Protein AF-0000000084756211 (afdb_homodimer)

Radius of gyration: 30.61 Å; Cα contacts (8 Å, |Δi|>4): 1034; chains: 2; bounding box: 74×89×57 Å

Organism: Klebsiella aerogenes (strain ATCC 13048 / DSM 30053 / CCUG 1429 / JCM 1235 / KCTC 2190 / NBRC 13534 / NCIMB 10102 / NCTC 10006 / CDC 819-56) (NCBI:txid1028307)

Foldseek 3Di:
DLAAAEEEEEQLCCFQQFELARGGNPQCCVNPQCVVRHHYDYDHLCVVLPDGPNHAAWAWEQEPVGDTWIFGLDPPTDTCRVSSVVSLVVPQVVCVRHLAYEFEDLHLATHAAQNWYHYPVGDTDGRGDGRPNNVSNCVVCVLHHYYYSVCCVDLLSVVLSQLSSLLSNVLSVCVVVPPDLVVVVLSCLQALLVLQQQAVVLSVVVVVLNVCCVVDPDNVVSSVVSSNSVSVSSNGGGDLVSLLVSLVVLLVVCVVVDDPVLSVVLNVQSVCSSVVNDFSVRSLVVSVVVCVVPPDPSVVSHCVSPSDPCSSVSRPNPD/DLAAAEEEEEQLCCFQQFELARGGNPQCCVNPQCVVRHHYDYDHLCVVLPDGPNHAAWAWEQEPVGDTWIFGLDPPTDTCRVSSVVSLVVPQVVCVRHLAYEFEDLHLATHAAQNWYAYPVGDTDGRGDGRPNNVSNCVVCVLHHYYYSVCCVDLLSVVLSQLSSLLSNVLSVCVVVPPDLVVVVLSCLQALLVLQQQAVVLSVVVVVLNVCCVVDPDNVVSSVVSSNSVSVSSNGGGDLVSLLVSLVVLLVVCVVVDDPVLSVVLNVQSVCSSVVNDFSVRSLVVSVVVCVVPPDPSNVSHCVSPSDPCSSVSRPNPD

Secondary structure (DSSP, 8-state):
--PPPEEEEEGGGGT-S-STTS-----HIIIIIIGGG-EEEEE-HHHHTT--SS-PPEEEEE-TTS-EEEEESSTT--B-HHHHHHHHHHHGGGGTT-SEEEE-TT-TTT--S-EEEE-TT--EEEEEE--HHHHHHHHH-TTS-EEETTGGGSHHHHHHHHHHHHHHHHHHHHHHTT--HHHHHHHHHHTHHHHHHH-HHHHHHHHHHHHGGGG-S-HHHHHHHHHHHHHHHHTSPPPHHHHHHHHHHHHHTTTTTS-HHHHHHHHHHHHHHHTTSS-THHHHHHHHHHHHHS--HHHHH-GGG-SS-GGG-TTTT--/--PPPEEEEEGGGGT-S-STTS-----HIIIIIIGGG-EEEEE-HHHHTT--SS-PPEEEEE-TTS-EEEEESSTT--B-HHHHHHHHHHHGGGGTT-SEEEE-TT-TTT--S-EEEE-TT--EEEEEE--HHHHHHHHH-TTS-EEETTGGGSHHHHHHHHHHHHHHHHHHHHHHTT--HHHHHHHHHHTHHHHHHH-HHHHHHHHHHHHGGGG-S-HHHHHHHHHHHHHHHHTSPPPHHHHHHHHHHHHHTTTTTS-HHHHHHHHHHHHHHHTTSS-THHHHHHHHHHHHHS--HHHHH-GGG-SS-GGG-TTTT--

InterPro domains:
  IPR007553 2-thiouracil desulfurase [PF04463] (7-149)
  IPR013560 Domain of unknown function DUF1722 [PF08349] (192-309)
  IPR017087 Uncharacterised conserved protein UCP037004 [PIRSF037004] (3-316)

Solvent-accessible surface area (backbone atoms only — not comparable to full-atom values): 33871 Å² total; per-residue (Å²): 128,92,73,60,40,36,27,38,29,33,31,29,36,74,51,40,57,60,29,42,83,41,39,57,54,54,36,59,62,54,66,68,62,43,39,87,64,38,41,79,47,68,46,45,73,60,50,73,66,68,48,65,59,52,41,74,50,64,36,30,27,37,40,95,88,67,47,79,37,35,24,35,69,46,88,88,39,56,73,48,43,66,54,50,50,52,50,43,67,67,51,55,77,76,49,80,76,46,18,26,33,41,28,41,61,58,28,52,44,37,1,74,55,50,8,57,28,22,38,83,90,66,46,86,50,60,56,72,32,49,2,58,51,35,46,52,47,46,69,75,38,73,54,51,41,70,48,34,60,71,54,49,70,39,39,59,54,34,38,40,47,49,38,43,23,45,50,44,32,53,53,51,48,44,50,76,71,60,71,45,71,64,58,51,50,52,53,51,61,25,38,46,62,42,36,42,21,24,26,57,70,50,40,64,54,48,49,61,55,60,70,46,50,83,76,48,87,51,63,65,62,49,47,55,54,47,49,44,52,52,36,59,30,51,66,35,67,60,44,56,69,34,42,40,52,44,54,52,55,56,49,57,81,41,55,89,76,43,54,70,66,56,48,50,50,53,51,47,46,40,50,32,29,60,70,63,52,39,43,62,55,30,40,49,47,51,49,50,51,47,40,68,74,52,72,43,79,69,68,74,54,32,35,67,84,60,54,56,71,65,89,64,34,51,59,60,68,35,120,127,92,74,59,42,36,26,39,29,33,30,29,37,74,51,40,57,61,30,42,85,42,40,56,55,54,34,60,61,54,67,68,62,43,40,88,62,40,42,79,48,68,46,45,72,61,50,73,67,68,47,64,59,52,41,73,50,66,35,30,26,37,41,94,88,67,46,79,38,36,24,35,70,46,88,91,38,56,73,47,43,66,52,50,50,53,50,45,66,68,51,55,77,75,49,78,77,47,18,26,33,42,27,40,61,57,29,53,44,37,1,75,54,49,8,58,28,23,36,81,89,66,45,86,50,64,55,72,32,50,2,58,51,37,47,53,48,46,68,74,38,74,55,51,41,70,48,34,61,70,55,50,70,38,39,60,54,34,38,40,47,47,37,44,22,45,50,45,32,54,54,53,47,44,50,75,71,59,71,45,72,66,59,52,51,51,52,50,63,24,39,45,63,43,37,41,22,23,25,58,69,49,40,64,55,50,49,62,55,60,71,46,50,83,76,48,87,52,62,66,61,48,47,56,55,48,48,43,53,54,36,58,30,51,67,35,68,60,44,54,69,35,42,39,52,46,53,53,54,56,51,59,79,41,54,89,77,44,54,73,67,54,48,51,49,53,52,47,44,40,50,34,27,61,70,62,53,39,45,62,54,30,40,49,47,50,49,51,51,46,39,68,75,52,72,44,82,69,67,72,55,32,36,66,84,58,53,56,70,63,88,64,34,52,59,61,68,32,119

Structure (mmCIF, N/CA/C/O backbone):
data_AF-0000000084756211-model_v1
#
loop_
_entity.id
_entity.type
_entity.pdbx_description
1 polymer 'DUF1722 domain-containing protein'
#
loop_
_atom_site.group_PDB
_atom_site.id
_atom_site.type_symbol
_atom_site.label_atom_id
_atom_site.label_alt_id
_atom_site.label_comp_id
_atom_site.label_asym_id
_atom_site.label_entity_id
_atom_site.label_seq_id
_atom_site.pdbx_PDB_ins_code
_atom_site.Cartn_x
_atom_site.Cartn_y
_atom_site.Cartn_z
_atom_site.occupancy
_atom_site.B_iso_or_equiv
_atom_site.auth_seq_id
_atom_site.auth_comp_id
_atom_site.auth_asym_id
_atom_site.auth_atom_id
_atom_site.pdbx_PDB_model_num
ATOM 1 N N . MET A 1 1 ? 14.148 19.5 26.578 1 40.16 1 MET A N 1
ATOM 2 C CA . MET A 1 1 ? 13.125 18.453 26.641 1 40.16 1 MET A CA 1
ATOM 3 C C . MET A 1 1 ? 12.219 18.516 25.406 1 40.16 1 MET A C 1
ATOM 5 O O . MET A 1 1 ? 11.508 19.5 25.203 1 40.16 1 MET A O 1
ATOM 9 N N . ASN A 1 2 ? 12.594 17.984 24.156 1 56.44 2 ASN A N 1
ATOM 10 C CA . ASN A 1 2 ? 11.914 18.266 22.906 1 56.44 2 ASN A CA 1
ATOM 11 C C . ASN A 1 2 ? 10.453 17.812 22.953 1 56.44 2 ASN A C 1
ATOM 13 O O . ASN A 1 2 ? 10.156 16.641 23.141 1 56.44 2 ASN A O 1
ATOM 17 N N . LYS A 1 3 ? 9.523 18.812 23.453 1 83 3 LYS A N 1
ATOM 18 C CA . LYS A 1 3 ? 8.094 18.641 23.703 1 83 3 LYS A CA 1
ATOM 19 C C . LYS A 1 3 ? 7.383 18.125 22.453 1 83 3 LYS A C 1
ATOM 21 O O . LYS A 1 3 ? 7.645 18.578 21.344 1 83 3 LYS A O 1
ATOM 26 N N . GLN A 1 4 ? 6.668 17.062 22.625 1 94.62 4 GLN A N 1
ATOM 27 C CA . GLN A 1 4 ? 5.848 16.5 21.562 1 94.62 4 GLN A CA 1
ATOM 28 C C . GLN A 1 4 ? 4.824 17.516 21.062 1 94.62 4 GLN A C 1
ATOM 30 O O . GLN A 1 4 ? 4.363 18.359 21.812 1 94.62 4 GLN A O 1
ATOM 35 N N . PRO A 1 5 ? 4.582 17.5 19.812 1 97.88 5 PRO A N 1
ATOM 36 C CA . PRO A 1 5 ? 3.504 18.344 19.312 1 97.88 5 PRO A CA 1
ATOM 37 C C . PRO A 1 5 ? 2.168 18.078 20 1 97.88 5 PRO A C 1
ATOM 39 O O . PRO A 1 5 ? 1.852 16.922 20.297 1 97.88 5 PRO A O 1
ATOM 42 N N . VAL A 1 6 ? 1.446 19.109 20.234 1 97.88 6 VAL A N 1
ATOM 43 C CA . VAL A 1 6 ? 0.104 19 20.797 1 97.88 6 VAL A CA 1
ATOM 44 C C . VAL A 1 6 ? -0.934 19.141 19.688 1 97.88 6 VAL A C 1
ATOM 46 O O . VAL A 1 6 ? -0.88 20.094 18.906 1 97.88 6 VAL A O 1
ATOM 49 N N . ILE A 1 7 ? -1.866 18.219 19.641 1 97.5 7 ILE A N 1
ATOM 50 C CA . ILE A 1 7 ? -2.834 18.203 18.547 1 97.5 7 ILE A CA 1
ATOM 51 C C . ILE A 1 7 ? -4.25 18.094 19.109 1 97.5 7 ILE A C 1
ATOM 53 O O . ILE A 1 7 ? -4.484 17.375 20.078 1 97.5 7 ILE A O 1
ATOM 57 N N . GLY A 1 8 ? -5.121 18.969 18.625 1 98.31 8 GLY A N 1
ATOM 58 C CA . GLY A 1 8 ? -6.531 18.781 18.922 1 98.31 8 GLY A CA 1
ATOM 59 C C . GLY A 1 8 ? -7.148 17.609 18.188 1 98.31 8 GLY A C 1
ATOM 60 O O . GLY A 1 8 ? -6.711 17.25 17.094 1 98.31 8 GLY A O 1
ATOM 61 N N . ILE A 1 9 ? -8.195 17.031 18.797 1 98.56 9 ILE A N 1
ATOM 62 C CA . ILE A 1 9 ? -8.875 15.906 18.141 1 98.56 9 ILE A CA 1
ATOM 63 C C . ILE A 1 9 ? -10.328 15.852 18.609 1 98.56 9 ILE A C 1
ATOM 65 O O . ILE A 1 9 ? -10.625 16.094 19.781 1 98.56 9 ILE A O 1
ATOM 69 N N . SER A 1 10 ? -11.211 15.586 17.672 1 98.12 10 SER A N 1
ATOM 70 C CA . SER A 1 10 ? -12.594 15.336 18.062 1 98.12 10 SER A CA 1
ATOM 71 C C . SER A 1 10 ? -12.68 14.188 19.062 1 98.12 10 SER A C 1
ATOM 73 O O . SER A 1 10 ? -12.164 13.094 18.812 1 98.12 10 SER A O 1
ATOM 75 N N . GLY A 1 11 ? -13.406 14.383 20.078 1 96.69 11 GLY A N 1
ATOM 76 C CA . GLY A 1 11 ? -13.453 13.438 21.172 1 96.69 11 GLY A CA 1
ATOM 77 C C . GLY A 1 11 ? -13.898 12.047 20.75 1 96.69 11 GLY A C 1
ATOM 78 O O . GLY A 1 11 ? -13.375 11.047 21.25 1 96.69 11 GLY A O 1
ATOM 79 N N . CYS A 1 12 ? -14.797 11.938 19.844 1 95.81 12 CYS A N 1
ATOM 80 C CA . CYS A 1 12 ? -15.352 10.648 19.438 1 95.81 12 CYS A CA 1
ATOM 81 C C . CYS A 1 12 ? -14.305 9.797 18.75 1 95.81 12 CYS A C 1
ATOM 83 O O . CYS A 1 12 ? -14.438 8.57 18.672 1 95.81 12 CYS A O 1
ATOM 85 N N . LEU A 1 13 ? -13.273 10.414 18.25 1 97.5 13 LEU A N 1
ATOM 86 C CA . LEU A 1 13 ? -12.242 9.703 17.516 1 97.5 13 LEU A CA 1
ATOM 87 C C . LEU A 1 13 ? -11.266 9.008 18.453 1 97.5 13 LEU A C 1
ATOM 89 O O . LEU A 1 13 ? -10.453 8.188 18.031 1 97.5 13 LEU A O 1
ATOM 93 N N . THR A 1 14 ? -11.352 9.32 19.734 1 96.75 14 THR A N 1
ATOM 94 C CA . THR A 1 14 ? -10.445 8.734 20.719 1 96.75 14 THR A CA 1
ATOM 95 C C . THR A 1 14 ? -11.016 7.43 21.266 1 96.75 14 THR A C 1
ATOM 97 O O . THR A 1 14 ? -10.352 6.727 22.031 1 96.75 14 THR A O 1
ATOM 100 N N . GLY A 1 15 ? -12.219 7.156 20.938 1 93.25 15 GLY A N 1
ATOM 101 C CA . GLY A 1 15 ? -12.898 6 21.5 1 93.25 15 GLY A CA 1
ATOM 102 C C . GLY A 1 15 ? -13.883 6.355 22.594 1 93.25 15 GLY A C 1
ATOM 103 O O . GLY A 1 15 ? -14.57 5.484 23.125 1 93.25 15 GLY A O 1
ATOM 104 N N . SER A 1 16 ? -13.984 7.617 22.906 1 91 16 SER A N 1
ATOM 105 C CA . SER A 1 16 ? -14.953 8.07 23.891 1 91 16 SER A CA 1
ATOM 106 C C . SER A 1 16 ? -16.375 8.023 23.344 1 91 16 SER A C 1
ATOM 108 O O . SER A 1 16 ? -16.594 8.359 22.172 1 91 16 SER A O 1
ATOM 110 N N . SER A 1 17 ? -17.25 7.602 24.156 1 91.44 17 SER A N 1
ATOM 111 C CA . SER A 1 17 ? -18.641 7.469 23.75 1 91.44 17 SER A CA 1
ATOM 112 C C . SER A 1 17 ? -19.359 8.805 23.828 1 91.44 17 SER A C 1
ATOM 114 O O . SER A 1 17 ? -20.297 8.961 24.625 1 91.44 17 SER A O 1
ATOM 116 N N . VAL A 1 18 ? -19.094 9.688 22.922 1 88.94 18 VAL A N 1
ATOM 117 C CA . VAL A 1 18 ? -19.656 11.023 22.984 1 88.94 18 VAL A CA 1
ATOM 118 C C . VAL A 1 18 ? -20.531 11.281 21.75 1 88.94 18 VAL A C 1
ATOM 120 O O . VAL A 1 18 ? -21.125 12.352 21.625 1 88.94 18 VAL A O 1
ATOM 123 N N . ARG A 1 19 ? -20.625 10.344 20.906 1 89.69 19 ARG A N 1
ATOM 124 C CA . ARG A 1 19 ? -21.438 10.516 19.703 1 89.69 19 ARG A CA 1
ATOM 125 C C . ARG A 1 19 ? -22.922 10.602 20.047 1 89.69 19 ARG A C 1
ATOM 127 O O . ARG A 1 19 ? -23.344 10.133 21.109 1 89.69 19 ARG A O 1
ATOM 134 N N . PHE A 1 20 ? -23.625 11.141 19.125 1 88.38 20 PHE A N 1
ATOM 135 C CA . PHE A 1 20 ? -25.062 11.312 19.359 1 88.38 20 PHE A CA 1
ATOM 136 C C . PHE A 1 20 ? -25.734 9.969 19.578 1 88.38 20 PHE A C 1
ATOM 138 O O . PHE A 1 20 ? -26.734 9.883 20.297 1 88.38 20 PHE A O 1
ATOM 145 N N . ASP A 1 21 ? -25.188 8.891 18.922 1 90.75 21 ASP A N 1
ATOM 146 C CA . ASP A 1 21 ? -25.812 7.574 19.031 1 90.75 21 ASP A CA 1
ATOM 147 C C . ASP A 1 21 ? -25.25 6.797 20.219 1 90.75 21 ASP A C 1
ATOM 149 O O . ASP A 1 21 ? -25.516 5.605 20.375 1 90.75 21 ASP A O 1
ATOM 153 N N . GLY A 1 22 ? -24.484 7.406 21 1 89.62 22 GLY A N 1
ATOM 154 C CA . GLY A 1 22 ? -23.922 6.793 22.203 1 89.62 22 GLY A CA 1
ATOM 155 C C . GLY A 1 22 ? -22.672 5.984 21.922 1 89.62 22 GLY A C 1
ATOM 156 O O . GLY A 1 22 ? -22.094 5.383 22.828 1 89.62 22 GLY A O 1
ATOM 157 N N . GLY A 1 23 ? -22.234 5.969 20.75 1 92.44 23 GLY A N 1
ATOM 158 C CA . GLY A 1 23 ? -21.062 5.203 20.359 1 92.44 23 GLY A CA 1
ATOM 159 C C . GLY A 1 23 ? -19.812 6.059 20.188 1 92.44 23 GLY A C 1
ATOM 160 O O . GLY A 1 23 ? -19.688 7.105 20.828 1 92.44 23 GLY A O 1
ATOM 161 N N . HIS A 1 24 ? -18.859 5.508 19.531 1 90.25 24 HIS A N 1
ATOM 162 C CA . HIS A 1 24 ? -17.609 6.215 19.219 1 90.25 24 HIS A CA 1
ATOM 163 C C . HIS A 1 24 ? -17.125 5.887 17.812 1 90.25 24 HIS A C 1
ATOM 165 O O . HIS A 1 24 ? -17.734 5.074 17.109 1 90.25 24 HIS A O 1
ATOM 171 N N . LYS A 1 25 ? -16.078 6.613 17.328 1 94.44 25 LYS A N 1
ATOM 172 C CA . LYS A 1 25 ? -15.438 6.41 16.031 1 94.44 25 LYS A CA 1
ATOM 173 C C . LYS A 1 25 ? -13.914 6.398 16.172 1 94.44 25 LYS A C 1
ATOM 175 O O . LYS A 1 25 ? -13.219 7.09 15.422 1 94.44 25 LYS A O 1
ATOM 180 N N . ARG A 1 26 ? -13.539 5.566 17.078 1 96.31 26 ARG A N 1
ATOM 181 C CA . ARG A 1 26 ? -12.102 5.512 17.359 1 96.31 26 ARG A CA 1
ATOM 182 C C . ARG A 1 26 ? -11.297 5.41 16.062 1 96.31 26 ARG A C 1
ATOM 184 O O . ARG A 1 26 ? -11.586 4.566 15.211 1 96.31 26 ARG A O 1
ATOM 191 N N . LEU A 1 27 ? -10.398 6.293 15.938 1 97.12 27 LEU A N 1
ATOM 192 C CA . LEU A 1 27 ? -9.516 6.324 14.781 1 97.12 27 LEU A CA 1
ATOM 193 C C . LEU A 1 27 ? -8.203 5.602 15.086 1 97.12 27 LEU A C 1
ATOM 195 O O . LEU A 1 27 ? -7.344 6.137 15.789 1 97.12 27 LEU A O 1
ATOM 199 N N . PRO A 1 28 ? -7.973 4.434 14.57 1 97.12 28 PRO A N 1
ATOM 200 C CA . PRO A 1 28 ? -6.793 3.635 14.906 1 97.12 28 PRO A CA 1
ATOM 201 C C . PRO A 1 28 ? -5.484 4.352 14.586 1 97.12 28 PRO A C 1
ATOM 203 O O . PRO A 1 28 ? -4.547 4.324 15.383 1 97.12 28 PRO A O 1
ATOM 206 N N . PHE A 1 29 ? -5.422 5.035 13.5 1 97.62 29 PHE A N 1
ATOM 207 C CA . PHE A 1 29 ? -4.184 5.723 13.148 1 97.62 29 PHE A CA 1
ATOM 208 C C . PHE A 1 29 ? -3.787 6.711 14.234 1 97.62 29 PHE A C 1
ATOM 210 O O . PHE A 1 29 ? -2.621 6.77 14.633 1 97.62 29 PHE A O 1
ATOM 217 N N . ALA A 1 30 ? -4.746 7.457 14.688 1 98 30 ALA A N 1
ATOM 218 C CA . ALA A 1 30 ? -4.473 8.461 15.711 1 98 30 ALA A CA 1
ATOM 219 C C . ALA A 1 30 ? -4.121 7.812 17.047 1 98 30 ALA A C 1
ATOM 221 O O . ALA A 1 30 ? -3.086 8.125 17.641 1 98 30 ALA A O 1
ATOM 222 N N . MET A 1 31 ? -4.855 6.855 17.406 1 97.44 31 MET A N 1
ATOM 223 C CA . MET A 1 31 ? -4.785 6.355 18.781 1 97.44 31 MET A CA 1
ATOM 224 C C . MET A 1 31 ? -3.695 5.297 18.906 1 97.44 31 MET A C 1
ATOM 226 O O . MET A 1 31 ? -3.162 5.086 20 1 97.44 31 MET A O 1
ATOM 230 N N . ASP A 1 32 ? -3.305 4.648 17.828 1 97.06 32 ASP A N 1
ATOM 231 C CA . ASP A 1 32 ? -2.35 3.549 17.922 1 97.06 32 ASP A CA 1
ATOM 232 C C . ASP A 1 32 ? -0.999 3.943 17.328 1 97.06 32 ASP A C 1
ATOM 234 O O . ASP A 1 32 ? 0.05 3.592 17.875 1 97.06 32 ASP A O 1
ATOM 238 N N . GLU A 1 33 ? -0.988 4.672 16.312 1 96.62 33 GLU A N 1
ATOM 239 C CA . GLU A 1 33 ? 0.25 4.938 15.586 1 96.62 33 GLU A CA 1
ATOM 240 C C . GLU A 1 33 ? 0.799 6.32 15.914 1 96.62 33 GLU A C 1
ATOM 242 O O . GLU A 1 33 ? 1.988 6.473 16.203 1 96.62 33 GLU A O 1
ATOM 247 N N . LEU A 1 34 ? -0.05 7.305 15.914 1 98 34 LEU A N 1
ATOM 248 C CA . LEU A 1 34 ? 0.389 8.688 16.078 1 98 34 LEU A CA 1
ATOM 249 C C . LEU A 1 34 ? 0.525 9.047 17.562 1 98 34 LEU A C 1
ATOM 251 O O . LEU A 1 34 ? 1.37 9.859 17.922 1 98 34 LEU A O 1
ATOM 255 N N . ALA A 1 35 ? -0.148 8.414 18.391 1 97.56 35 ALA A N 1
ATOM 256 C CA . ALA A 1 35 ? -0.284 8.742 19.797 1 97.56 35 ALA A CA 1
ATOM 257 C C . ALA A 1 35 ? 1.076 8.766 20.5 1 97.56 35 ALA A C 1
ATOM 259 O O . ALA A 1 35 ? 1.342 9.641 21.328 1 97.56 35 ALA A O 1
ATOM 260 N N . PRO A 1 36 ? 1.991 7.852 20.141 1 97.62 36 PRO A N 1
ATOM 261 C CA . PRO A 1 36 ? 3.291 7.871 20.812 1 97.62 36 PRO A CA 1
ATOM 262 C C . PRO A 1 36 ? 4.102 9.125 20.484 1 97.62 36 PRO A C 1
ATOM 264 O O . PRO A 1 36 ? 5.07 9.438 21.188 1 97.62 36 PRO A O 1
ATOM 267 N N . TRP A 1 37 ? 3.693 9.883 19.516 1 98 37 TRP A N 1
ATOM 268 C CA . TRP A 1 37 ? 4.559 10.938 18.984 1 98 37 TRP A CA 1
ATOM 269 C C . TRP A 1 37 ? 3.93 12.305 19.203 1 98 37 TRP A C 1
ATOM 271 O O . TRP A 1 37 ? 4.547 13.328 18.891 1 98 37 TRP A O 1
ATOM 281 N N . VAL A 1 38 ? 2.686 12.273 19.672 1 98.19 38 VAL A N 1
ATOM 282 C CA . VAL A 1 38 ? 1.979 13.539 19.875 1 98.19 38 VAL A CA 1
ATOM 283 C C . VAL A 1 38 ? 1.211 13.492 21.188 1 98.19 38 VAL A C 1
ATOM 285 O O . VAL A 1 38 ? 1.078 12.43 21.797 1 98.19 38 VAL A O 1
ATOM 288 N N . THR A 1 39 ? 0.828 14.664 21.641 1 97.81 39 THR A N 1
ATOM 289 C CA . THR A 1 39 ? -0.111 14.797 22.75 1 97.81 39 THR A CA 1
ATOM 290 C C . THR A 1 39 ? -1.473 15.266 22.25 1 97.81 39 THR A C 1
ATOM 292 O O . THR A 1 39 ? -1.582 16.344 21.656 1 97.81 39 THR A O 1
ATOM 295 N N . PHE A 1 40 ? -2.486 14.523 22.578 1 97.56 40 PHE A N 1
ATOM 296 C CA . PHE A 1 40 ? -3.818 14.859 22.078 1 97.56 40 PHE A CA 1
ATOM 297 C C . PHE A 1 40 ? -4.586 15.68 23.109 1 97.56 40 PHE A C 1
ATOM 299 O O . PHE A 1 40 ? -4.5 15.422 24.312 1 97.56 40 PHE A O 1
ATOM 306 N N . LYS A 1 41 ? -5.285 16.641 22.656 1 97.56 41 LYS A N 1
ATOM 307 C CA . LYS A 1 41 ? -6.281 17.391 23.406 1 97.56 41 LYS A CA 1
ATOM 308 C C . LYS A 1 41 ? -7.68 17.188 22.844 1 97.56 41 LYS A C 1
ATOM 310 O O . LYS A 1 41 ? -8.102 17.922 21.938 1 97.56 41 LYS A O 1
ATOM 315 N N . PRO A 1 42 ? -8.406 16.25 23.375 1 97.56 42 PRO A N 1
ATOM 316 C CA . PRO A 1 42 ? -9.727 15.93 22.828 1 97.56 42 PRO A CA 1
ATOM 317 C C . PRO A 1 42 ? -10.789 16.969 23.203 1 97.56 42 PRO A C 1
ATOM 319 O O . PRO A 1 42 ? -10.719 17.562 24.281 1 97.56 42 PRO A O 1
ATOM 322 N N . ILE A 1 43 ? -11.688 17.188 22.312 1 97.38 43 ILE A N 1
ATOM 323 C CA . ILE A 1 43 ? -12.812 18.062 22.578 1 97.38 43 ILE A CA 1
ATOM 324 C C . ILE A 1 43 ? -14.039 17.594 21.797 1 97.38 43 ILE A C 1
ATOM 326 O O . ILE A 1 43 ? -13.914 17.156 20.641 1 97.38 43 ILE A O 1
ATOM 330 N N . CYS A 1 44 ? -15.125 17.594 22.438 1 97.19 44 CYS A N 1
ATOM 331 C CA . CYS A 1 44 ? -16.406 17.453 21.781 1 97.19 44 CYS A CA 1
ATOM 332 C C . CYS A 1 44 ? -17.25 18.719 21.938 1 97.19 44 CYS A C 1
ATOM 334 O O . CYS A 1 44 ? -17.875 18.938 22.984 1 97.19 44 CYS A O 1
ATOM 336 N N . PRO A 1 45 ? -17.25 19.516 20.859 1 97.69 45 PRO A N 1
ATOM 337 C CA . PRO A 1 45 ? -17.984 20.781 20.969 1 97.69 45 PRO A CA 1
ATOM 338 C C . PRO A 1 45 ? -19.438 20.594 21.406 1 97.69 45 PRO A C 1
ATOM 340 O O . PRO A 1 45 ? -19.969 21.406 22.156 1 97.69 45 PRO A O 1
ATOM 343 N N . GLU A 1 46 ? -20.078 19.484 21.016 1 97 46 GLU A N 1
ATOM 344 C CA . GLU A 1 46 ? -21.469 19.25 21.359 1 97 46 GLU A CA 1
ATOM 345 C C . GLU A 1 46 ? -21.641 18.953 22.844 1 97 46 GLU A C 1
ATOM 347 O O . GLU A 1 46 ? -22.578 19.453 23.469 1 97 46 GLU A O 1
ATOM 352 N N . MET A 1 47 ? -20.781 18.234 23.391 1 96.44 47 MET A N 1
ATOM 353 C CA . MET A 1 47 ? -20.812 18 24.828 1 96.44 47 MET A CA 1
ATOM 354 C C . MET A 1 47 ? -20.453 19.281 25.594 1 96.44 47 MET A C 1
ATOM 356 O O . MET A 1 47 ? -21.016 19.547 26.656 1 96.44 47 MET A O 1
ATOM 360 N N . ALA A 1 48 ? -19.562 20.016 25.078 1 96.69 48 ALA A N 1
ATOM 361 C CA . ALA A 1 48 ? -19.078 21.234 25.734 1 96.69 48 ALA A CA 1
ATOM 362 C C . ALA A 1 48 ? -20.203 22.25 25.875 1 96.69 48 ALA A C 1
ATOM 364 O O . ALA A 1 48 ? -20.172 23.078 26.781 1 96.69 48 ALA A O 1
ATOM 365 N N . ILE A 1 49 ? -21.141 22.219 24.953 1 97.06 49 ILE A N 1
ATOM 366 C CA . ILE A 1 49 ? -22.234 23.188 25.047 1 97.06 49 ILE A CA 1
ATOM 367 C C . ILE A 1 49 ? -23.391 22.594 25.859 1 97.06 49 ILE A C 1
ATOM 369 O O . ILE A 1 49 ? -24.5 23.125 25.859 1 97.06 49 ILE A O 1
ATOM 373 N N . GLY A 1 50 ? -23.156 21.422 26.453 1 95.31 50 GLY A N 1
ATOM 374 C CA . GLY A 1 50 ? -24.078 20.906 27.438 1 95.31 50 GLY A CA 1
ATOM 375 C C . GLY A 1 50 ? -24.969 19.781 26.906 1 95.31 50 GLY A C 1
ATOM 376 O O . GLY A 1 50 ? -25.906 19.359 27.578 1 95.31 50 GLY A O 1
ATOM 377 N N . LEU A 1 51 ? -24.703 19.297 25.781 1 94.75 51 LEU A N 1
ATOM 378 C CA . LEU A 1 51 ? -25.547 18.234 25.25 1 94.75 51 LEU A CA 1
ATOM 379 C C . LEU A 1 51 ? -25.141 16.875 25.812 1 94.75 51 LEU A C 1
ATOM 381 O O . LEU A 1 51 ? -24 16.688 26.203 1 94.75 51 LEU A O 1
ATOM 385 N N . SER A 1 52 ? -26.125 15.953 25.797 1 92.75 52 SER A N 1
ATOM 386 C CA . SER A 1 52 ? -25.906 14.625 26.359 1 92.75 52 SER A CA 1
ATOM 387 C C . SER A 1 52 ? -25.531 13.617 25.281 1 92.75 52 SER A C 1
ATOM 389 O O . SER A 1 52 ? -25.516 13.961 24.094 1 92.75 52 SER A O 1
ATOM 391 N N . SER A 1 53 ? -25.188 12.414 25.703 1 92.19 53 SER A N 1
ATOM 392 C CA . SER A 1 53 ? -25.031 11.242 24.844 1 92.19 53 SER A CA 1
ATOM 393 C C . SER A 1 53 ? -25.719 10.023 25.438 1 92.19 53 SER A C 1
ATOM 395 O O . SER A 1 53 ? -25.453 9.641 26.578 1 92.19 53 SER A O 1
ATOM 397 N N . PRO A 1 54 ? -26.516 9.375 24.781 1 93.62 54 PRO A N 1
ATOM 398 C CA . PRO A 1 54 ? -26.984 9.711 23.438 1 93.62 54 PRO A CA 1
ATOM 399 C C . PRO A 1 54 ? -27.859 10.961 23.422 1 93.62 54 PRO A C 1
ATOM 401 O O . PRO A 1 54 ? -28.219 11.484 24.469 1 93.62 54 PRO A O 1
ATOM 404 N N . ARG A 1 55 ? -28.062 11.523 22.281 1 93.44 55 ARG A N 1
ATOM 405 C CA . ARG A 1 55 ? -28.938 12.664 22.016 1 93.44 55 ARG A CA 1
ATOM 406 C C . ARG A 1 55 ? -29.5 12.594 20.594 1 93.44 55 ARG A C 1
ATOM 408 O O . ARG A 1 55 ? -28.984 11.844 19.75 1 93.44 55 ARG A O 1
ATOM 415 N N . PRO A 1 56 ? -30.547 13.352 20.375 1 92.69 56 PRO A N 1
ATOM 416 C CA . PRO A 1 56 ? -30.969 13.445 18.969 1 92.69 56 PRO A CA 1
ATOM 417 C C . PRO A 1 56 ? -29.906 14.047 18.062 1 92.69 56 PRO A C 1
ATOM 419 O O . PRO A 1 56 ? -29.109 14.883 18.516 1 92.69 56 PRO A O 1
ATOM 422 N N . ALA A 1 57 ? -29.953 13.602 16.875 1 94 57 ALA A N 1
ATOM 423 C CA . ALA A 1 57 ? -28.969 14.078 15.906 1 94 57 ALA A CA 1
ATOM 424 C C . ALA A 1 57 ? -29.125 15.57 15.648 1 94 57 ALA A C 1
ATOM 426 O O . ALA A 1 57 ? -30.234 16.109 15.703 1 94 57 ALA A O 1
ATOM 427 N N . LEU A 1 58 ? -28.016 16.203 15.5 1 96.25 58 LEU A N 1
ATOM 428 C CA . LEU A 1 58 ? -28 17.594 15.07 1 96.25 58 LEU A CA 1
ATOM 429 C C . LEU A 1 58 ? -27.812 17.703 13.562 1 96.25 58 LEU A C 1
ATOM 431 O O . LEU A 1 58 ? -27.156 16.844 12.953 1 96.25 58 LEU A O 1
ATOM 435 N N . ARG A 1 59 ? -28.359 18.75 13.008 1 96.69 59 ARG A N 1
ATOM 436 C CA . ARG A 1 59 ? -28.25 18.984 11.578 1 96.69 59 ARG A CA 1
ATOM 437 C C . ARG A 1 59 ? -27.906 20.453 11.289 1 96.69 59 ARG A C 1
ATOM 439 O O . ARG A 1 59 ? -28.266 21.344 12.07 1 96.69 59 ARG A O 1
ATOM 446 N N . LEU A 1 60 ? -27.156 20.625 10.18 1 97.62 60 LEU A N 1
ATOM 447 C CA . LEU A 1 60 ? -27.016 21.969 9.633 1 97.62 60 LEU A CA 1
ATOM 448 C C . LEU A 1 60 ? -28.156 22.297 8.68 1 97.62 60 LEU A C 1
ATOM 450 O O . LEU A 1 60 ? -28.391 21.578 7.719 1 97.62 60 LEU A O 1
ATOM 454 N N . VAL A 1 61 ? -28.812 23.344 9.008 1 96.81 61 VAL A N 1
ATOM 455 C CA . VAL A 1 61 ? -29.984 23.734 8.234 1 96.81 61 VAL A CA 1
ATOM 456 C C . VAL A 1 61 ? -29.719 25.094 7.582 1 96.81 61 VAL A C 1
ATOM 458 O O . VAL A 1 61 ? -29.344 26.047 8.258 1 96.81 61 VAL A O 1
ATOM 461 N N . ARG A 1 62 ? -29.891 25.172 6.312 1 95.94 62 ARG A N 1
ATOM 462 C CA . ARG A 1 62 ? -29.844 26.453 5.617 1 95.94 62 ARG A CA 1
ATOM 463 C C . ARG A 1 62 ? -31.219 27.109 5.578 1 95.94 62 ARG A C 1
ATOM 465 O O . ARG A 1 62 ? -32.156 26.562 4.992 1 95.94 62 ARG A O 1
ATOM 472 N N . THR A 1 63 ? -31.281 28.188 6.129 1 94 63 THR A N 1
ATOM 473 C CA . THR A 1 63 ? -32.562 28.906 6.152 1 94 63 THR A CA 1
ATOM 474 C C . THR A 1 63 ? -32.844 29.547 4.793 1 94 63 THR A C 1
ATOM 476 O O . THR A 1 63 ? -31.953 29.625 3.938 1 94 63 THR A O 1
ATOM 479 N N . ASP A 1 64 ? -34 29.984 4.625 1 91.69 64 ASP A N 1
ATOM 480 C CA . ASP A 1 64 ? -34.406 30.609 3.375 1 91.69 64 ASP A CA 1
ATOM 481 C C . ASP A 1 64 ? -33.594 31.891 3.123 1 91.69 64 ASP A C 1
ATOM 483 O O . ASP A 1 64 ? -33.406 32.281 1.972 1 91.69 64 ASP A O 1
ATOM 487 N N . GLU A 1 65 ? -33.156 32.5 4.152 1 93 65 GLU A N 1
ATOM 488 C CA . GLU A 1 65 ? -32.344 33.719 4.051 1 93 65 GLU A CA 1
ATOM 489 C C . GLU A 1 65 ? -30.891 33.375 3.752 1 93 65 GLU A C 1
ATOM 491 O O . GLU A 1 65 ? -30.078 34.281 3.551 1 93 65 GLU A O 1
ATOM 496 N N . GLY A 1 66 ? -30.547 32.125 3.812 1 91.56 66 GLY A N 1
ATOM 497 C CA . GLY A 1 66 ? -29.203 31.703 3.434 1 91.56 66 GLY A CA 1
ATOM 498 C C . GLY A 1 66 ? -28.297 31.469 4.621 1 91.56 66 GLY A C 1
ATOM 499 O O . GLY A 1 66 ? -27.141 31.094 4.457 1 91.56 66 GLY A O 1
ATOM 500 N N . GLU A 1 67 ? -28.891 31.625 5.773 1 93.56 67 GLU A N 1
ATOM 501 C CA . GLU A 1 67 ? -28.109 31.422 6.984 1 93.56 67 GLU A CA 1
ATOM 502 C C . GLU A 1 67 ? -28.031 29.938 7.34 1 93.56 67 GLU A C 1
ATOM 504 O O . GLU A 1 67 ? -28.969 29.172 7.047 1 93.56 67 GLU A O 1
ATOM 509 N N . ILE A 1 68 ? -26.906 29.594 7.918 1 96.44 68 ILE A N 1
ATOM 510 C CA . ILE A 1 68 ? -26.75 28.219 8.352 1 96.44 68 ILE A CA 1
ATOM 511 C C . ILE A 1 68 ? -26.969 28.125 9.859 1 96.44 68 ILE A C 1
ATOM 513 O O . ILE A 1 68 ? -26.312 28.828 10.633 1 96.44 68 ILE A O 1
ATOM 517 N N . GLN A 1 69 ? -27.875 27.25 10.219 1 97.12 69 GLN A N 1
ATOM 518 C CA . GLN A 1 69 ? -28.188 27 11.625 1 97.12 69 GLN A CA 1
ATOM 519 C C . GLN A 1 69 ? -27.953 25.531 11.984 1 97.12 69 GLN A C 1
ATOM 521 O O . GLN A 1 69 ? -28 24.656 11.117 1 97.12 69 GLN A O 1
ATOM 526 N N . MET A 1 70 ? -27.594 25.344 13.203 1 97.75 70 MET A N 1
ATOM 527 C CA . MET A 1 70 ? -27.484 24 13.758 1 97.75 70 MET A CA 1
ATOM 528 C C . MET A 1 70 ? -28.703 23.672 14.617 1 97.75 70 MET A C 1
ATOM 530 O O . MET A 1 70 ? -28.938 24.312 15.648 1 97.75 70 MET A O 1
ATOM 534 N N . ARG A 1 71 ? -29.453 22.609 14.156 1 96.94 71 ARG A N 1
ATOM 535 C CA . ARG A 1 71 ? -30.703 22.25 14.82 1 96.94 71 ARG A CA 1
ATOM 536 C C . ARG A 1 71 ? -30.797 20.75 15.07 1 96.94 71 ARG A C 1
ATOM 538 O O . ARG A 1 71 ? -30.188 19.969 14.344 1 96.94 71 ARG A O 1
ATOM 545 N N . PHE A 1 72 ? -31.562 20.516 16.156 1 95.69 72 PHE A N 1
ATOM 546 C CA . PHE A 1 72 ? -31.859 19.094 16.359 1 95.69 72 PHE A CA 1
ATOM 547 C C . PHE A 1 72 ? -32.719 18.547 15.227 1 95.69 72 PHE A C 1
ATOM 549 O O . PHE A 1 72 ? -33.562 19.266 14.68 1 95.69 72 PHE A O 1
ATOM 556 N N . SER A 1 73 ? -32.438 17.297 14.891 1 91.44 73 SER A N 1
ATOM 557 C CA . SER A 1 73 ? -33.219 16.641 13.859 1 91.44 73 SER A CA 1
ATOM 558 C C . SER A 1 73 ? -34.625 16.328 14.352 1 91.44 73 SER A C 1
ATOM 560 O O . SER A 1 73 ? -35.562 16.234 13.555 1 91.44 73 SER A O 1
ATOM 562 N N . SER A 1 74 ? -34.688 16.094 15.602 1 89.38 74 SER A N 1
ATOM 563 C CA . SER A 1 74 ? -35.969 15.734 16.203 1 89.38 74 SER A CA 1
ATOM 564 C C . SER A 1 74 ? -36.75 16.984 16.609 1 89.38 74 SER A C 1
ATOM 566 O O . SER A 1 74 ? -36.156 18.016 16.938 1 89.38 74 SER A O 1
ATOM 568 N N . GLU A 1 75 ? -38.031 16.75 16.562 1 87.94 75 GLU A N 1
ATOM 569 C CA . GLU A 1 75 ? -38.906 17.828 17.031 1 87.94 75 GLU A CA 1
ATOM 570 C C . GLU A 1 75 ? -38.594 18.188 18.484 1 87.94 75 GLU A C 1
ATOM 572 O O . GLU A 1 75 ? -38.281 17.312 19.297 1 87.94 75 GLU A O 1
ATOM 577 N N . PRO A 1 76 ? -38.688 19.547 18.781 1 89 76 PRO A N 1
ATOM 578 C CA . PRO A 1 76 ? -39.125 20.719 18.031 1 89 76 PRO A CA 1
ATOM 579 C C . PRO A 1 76 ? -38.031 21.391 17.219 1 89 76 PRO A C 1
ATOM 581 O O . PRO A 1 76 ? -38.094 22.578 16.922 1 89 76 PRO A O 1
ATOM 584 N N . HIS A 1 77 ? -37 20.766 16.984 1 90.31 77 HIS A N 1
ATOM 585 C CA . HIS A 1 77 ? -35.875 21.266 16.172 1 90.31 77 HIS A CA 1
ATOM 586 C C . HIS A 1 77 ? -35.219 22.469 16.828 1 90.31 77 HIS A C 1
ATOM 588 O O . HIS A 1 77 ? -35.031 23.5 16.188 1 90.31 77 HIS A O 1
ATOM 594 N N . ASP A 1 78 ? -34.938 22.297 18.141 1 93.38 78 ASP A N 1
ATOM 595 C CA . ASP A 1 78 ? -34.281 23.375 18.875 1 93.38 78 ASP A CA 1
ATOM 596 C C . ASP A 1 78 ? -32.969 23.797 18.203 1 93.38 78 ASP A C 1
ATOM 598 O O . ASP A 1 78 ? -32.25 22.953 17.688 1 93.38 78 ASP A O 1
ATOM 602 N N . ASP A 1 79 ? -32.781 25.125 18.156 1 96.38 79 ASP A N 1
ATOM 603 C CA . ASP A 1 79 ? -31.594 25.719 17.547 1 96.38 79 ASP A CA 1
ATOM 604 C C . ASP A 1 79 ? -30.484 25.906 18.562 1 96.38 79 ASP A C 1
ATOM 606 O O . ASP A 1 79 ? -30.688 26.531 19.609 1 96.38 79 ASP A O 1
ATOM 610 N N . VAL A 1 80 ? -29.297 25.391 18.234 1 97.19 80 VAL A N 1
ATOM 611 C CA . VAL A 1 80 ? -28.203 25.5 19.188 1 97.19 80 VAL A CA 1
ATOM 612 C C . VAL A 1 80 ? -27.062 26.297 18.562 1 97.19 80 VAL A C 1
ATOM 614 O O . VAL A 1 80 ? -25.922 26.25 19.031 1 97.19 80 VAL A O 1
ATOM 617 N N . THR A 1 81 ? -27.281 27.047 17.484 1 97.88 81 THR A N 1
ATOM 618 C CA . THR A 1 81 ? -26.297 27.828 16.75 1 97.88 81 THR A CA 1
ATOM 619 C C . THR A 1 81 ? -25.562 28.797 17.688 1 97.88 81 THR A C 1
ATOM 621 O O . THR A 1 81 ? -24.344 28.859 17.672 1 97.88 81 THR A O 1
ATOM 624 N N . GLY A 1 82 ? -26.312 29.547 18.391 1 97.69 82 GLY A N 1
ATOM 625 C CA . GLY A 1 82 ? -25.734 30.547 19.297 1 97.69 82 GLY A CA 1
ATOM 626 C C . GLY A 1 82 ? -24.844 29.938 20.359 1 97.69 82 GLY A C 1
ATOM 627 O O . GLY A 1 82 ? -23.766 30.438 20.625 1 97.69 82 GLY A O 1
ATOM 628 N N . LYS A 1 83 ? -25.312 28.859 21 1 97.88 83 LYS A N 1
ATOM 629 C CA . LYS A 1 83 ? -24.531 28.172 22.016 1 97.88 83 LYS A CA 1
ATOM 630 C C . LYS A 1 83 ? -23.203 27.688 21.453 1 97.88 83 LYS A C 1
ATOM 632 O O . LYS A 1 83 ? -22.156 27.812 22.094 1 97.88 83 LYS A O 1
ATOM 637 N N . MET A 1 84 ? -23.266 27.172 20.297 1 98.19 84 MET A N 1
ATOM 638 C CA . MET A 1 84 ? -22.047 26.672 19.641 1 98.19 84 MET A CA 1
ATOM 639 C C . MET A 1 84 ? -21.094 27.812 19.312 1 98.19 84 MET A C 1
ATOM 641 O O . MET A 1 84 ? -19.891 27.688 19.5 1 98.19 84 MET A O 1
ATOM 645 N N . ALA A 1 85 ? -21.609 28.859 18.828 1 97.81 85 ALA A N 1
ATOM 646 C CA . ALA A 1 85 ? -20.812 30.031 18.516 1 97.81 85 ALA A CA 1
ATOM 647 C C . ALA A 1 85 ? -20.125 30.594 19.75 1 97.81 85 ALA A C 1
ATOM 649 O O . ALA A 1 85 ? -18.938 30.938 19.719 1 97.81 85 ALA A O 1
ATOM 650 N N . ASP A 1 86 ? -20.875 30.672 20.844 1 98.06 86 ASP A N 1
ATOM 651 C CA . ASP A 1 86 ? -20.344 31.188 22.094 1 98.06 86 ASP A CA 1
ATOM 652 C C . ASP A 1 86 ? -19.219 30.281 22.609 1 98.06 86 ASP A C 1
ATOM 654 O O . ASP A 1 86 ? -18.156 30.781 23.016 1 98.06 86 ASP A O 1
ATOM 658 N N . PHE A 1 87 ? -19.5 29.094 22.594 1 98.19 87 PHE A N 1
ATOM 659 C CA . PHE A 1 87 ? -18.484 28.141 23.031 1 98.19 87 PHE A CA 1
ATOM 660 C C . PHE A 1 87 ? -17.219 28.266 22.188 1 98.19 87 PHE A C 1
ATOM 662 O O . PHE A 1 87 ? -16.125 28.375 22.734 1 98.19 87 PHE A O 1
ATOM 669 N N . THR A 1 88 ? -17.375 28.266 20.891 1 98.06 88 THR A N 1
ATOM 670 C CA . THR A 1 88 ? -16.266 28.328 19.969 1 98.06 88 THR A CA 1
ATOM 671 C C . THR A 1 88 ? -15.438 29.594 20.172 1 98.06 88 THR A C 1
ATOM 673 O O . THR A 1 88 ? -14.203 29.547 20.203 1 98.06 88 THR A O 1
ATOM 676 N N . ALA A 1 89 ? -16.109 30.672 20.375 1 97.38 89 ALA A N 1
ATOM 677 C CA . ALA A 1 89 ? -15.445 31.953 20.594 1 97.38 89 ALA A CA 1
ATOM 678 C C . ALA A 1 89 ? -14.578 31.906 21.844 1 97.38 89 ALA A C 1
ATOM 680 O O . ALA A 1 89 ? -13.508 32.531 21.891 1 97.38 89 ALA A O 1
ATOM 681 N N . GLY A 1 90 ? -15.031 31.203 22.828 1 97.38 90 GLY A N 1
ATOM 682 C CA . GLY A 1 90 ? -14.281 31.078 24.078 1 97.38 90 GLY A CA 1
ATOM 683 C C . GLY A 1 90 ? -13.156 30.062 24 1 97.38 90 GLY A C 1
ATOM 684 O O . GLY A 1 90 ? -12.141 30.203 24.672 1 97.38 90 GLY A O 1
ATOM 685 N N . TYR A 1 91 ? -13.289 29.125 23.203 1 97.44 91 TYR A N 1
ATOM 686 C CA . TYR A 1 91 ? -12.383 28 23.141 1 97.44 91 TYR A CA 1
ATOM 687 C C . TYR A 1 91 ? -11.211 28.281 22.203 1 97.44 91 TYR A C 1
ATOM 689 O O . TYR A 1 91 ? -10.07 27.938 22.516 1 97.44 91 TYR A O 1
ATOM 697 N N . LEU A 1 92 ? -11.344 28.953 21.094 1 97.56 92 LEU A N 1
ATOM 698 C CA . LEU A 1 92 ? -10.414 29.062 19.984 1 97.56 92 LEU A CA 1
ATOM 699 C C . LEU A 1 92 ? -9.164 29.844 20.406 1 97.56 92 LEU A C 1
ATOM 701 O O . LEU A 1 92 ? -8.047 29.469 20.031 1 97.56 92 LEU A O 1
ATOM 705 N N . PRO A 1 93 ? -9.305 30.891 21.219 1 96 93 PRO A N 1
ATOM 706 C CA . PRO A 1 93 ? -8.109 31.656 21.578 1 96 93 PRO A CA 1
ATOM 707 C C . PRO A 1 93 ? -7.062 30.828 22.297 1 96 93 PRO A C 1
ATOM 709 O O . PRO A 1 93 ? -5.875 31.156 22.266 1 96 93 PRO A O 1
ATOM 712 N N . GLY A 1 94 ? -7.395 29.734 22.859 1 93.25 94 GLY A N 1
ATOM 713 C CA . GLY A 1 94 ? -6.473 28.875 23.594 1 93.25 94 GLY A CA 1
ATOM 714 C C . GLY A 1 94 ? -5.793 27.844 22.719 1 93.25 94 GLY A C 1
ATOM 715 O O . GLY A 1 94 ? -4.988 27.047 23.203 1 93.25 94 GLY A O 1
ATOM 716 N N . LEU A 1 95 ? -5.984 27.953 21.422 1 94 95 LEU A N 1
ATOM 717 C CA . LEU A 1 95 ? -5.527 26.875 20.562 1 94 95 LEU A CA 1
ATOM 718 C C . LEU A 1 95 ? -4.328 27.328 19.719 1 94 95 LEU A C 1
ATOM 720 O O . LEU A 1 95 ? -3.873 26.594 18.844 1 94 95 LEU A O 1
ATOM 724 N N . GLY A 1 96 ? -3.729 28.391 20 1 90.19 96 GLY A N 1
ATOM 725 C CA . GLY A 1 96 ? -2.686 29 19.188 1 90.19 96 GLY A CA 1
ATOM 726 C C . GLY A 1 96 ? -1.415 28.172 19.141 1 90.19 96 GLY A C 1
ATOM 727 O O . GLY A 1 96 ? -0.628 28.297 18.188 1 90.19 96 GLY A O 1
ATOM 728 N N . GLU A 1 97 ? -1.262 27.312 20.078 1 91.06 97 GLU A N 1
ATOM 729 C CA . GLU A 1 97 ? -0.015 26.562 20.156 1 91.06 97 GLU A CA 1
ATOM 730 C C . GLU A 1 97 ? -0.185 25.156 19.578 1 91.06 97 GLU A C 1
ATOM 732 O O . GLU A 1 97 ? 0.769 24.375 19.531 1 91.06 97 GLU A O 1
ATOM 737 N N . LEU A 1 98 ? -1.349 24.859 19.109 1 96.38 98 LEU A N 1
ATOM 738 C CA . LEU A 1 98 ? -1.583 23.547 18.547 1 96.38 98 LEU A CA 1
ATOM 739 C C . LEU A 1 98 ? -0.771 23.344 17.266 1 96.38 98 LEU A C 1
ATOM 741 O O . LEU A 1 98 ? -0.542 24.312 16.516 1 96.38 98 LEU A O 1
ATOM 745 N N . ALA A 1 99 ? -0.419 22.109 17.078 1 98.06 99 ALA A N 1
ATOM 746 C CA . ALA A 1 99 ? 0.325 21.75 15.875 1 98.06 99 ALA A CA 1
ATOM 747 C C . ALA A 1 99 ? -0.601 21.188 14.805 1 98.06 99 ALA A C 1
ATOM 749 O O . ALA A 1 99 ? -0.205 21.031 13.648 1 98.06 99 ALA A O 1
ATOM 750 N N . GLY A 1 100 ? -1.779 20.859 15.148 1 98.56 100 GLY A N 1
ATOM 751 C CA . GLY A 1 100 ? -2.752 20.312 14.219 1 98.56 100 GLY A CA 1
ATOM 752 C C . GLY A 1 100 ? -4.066 19.953 14.883 1 98.56 100 GLY A C 1
ATOM 753 O O . GLY A 1 100 ? -4.23 20.125 16.094 1 98.56 100 GLY A O 1
ATOM 754 N N . PHE A 1 101 ? -5 19.516 14.078 1 98.81 101 PHE A N 1
ATOM 755 C CA . PHE A 1 101 ? -6.312 19.125 14.578 1 98.81 101 PHE A CA 1
ATOM 756 C C . PHE A 1 101 ? -6.922 18.031 13.711 1 98.81 101 PHE A C 1
ATOM 758 O O . PHE A 1 101 ? -6.945 18.156 12.484 1 98.81 101 PHE A O 1
ATOM 765 N N . ILE A 1 102 ? -7.375 16.938 14.352 1 98.81 102 ILE A N 1
ATOM 766 C CA . ILE A 1 102 ? -8.117 15.898 13.648 1 98.81 102 ILE A CA 1
ATOM 767 C C . ILE A 1 102 ? -9.594 15.984 14.016 1 98.81 102 ILE A C 1
ATOM 769 O O . ILE A 1 102 ? -9.969 15.828 15.18 1 98.81 102 ILE A O 1
ATOM 773 N N . VAL A 1 103 ? -10.445 16.188 12.969 1 98.56 103 VAL A N 1
ATOM 774 C CA . VAL A 1 103 ? -11.867 16.391 13.219 1 98.56 103 VAL A CA 1
ATOM 775 C C . VAL A 1 103 ? -12.672 15.211 12.664 1 98.56 103 VAL A C 1
ATOM 777 O O . VAL A 1 103 ? -12.156 14.43 11.859 1 98.56 10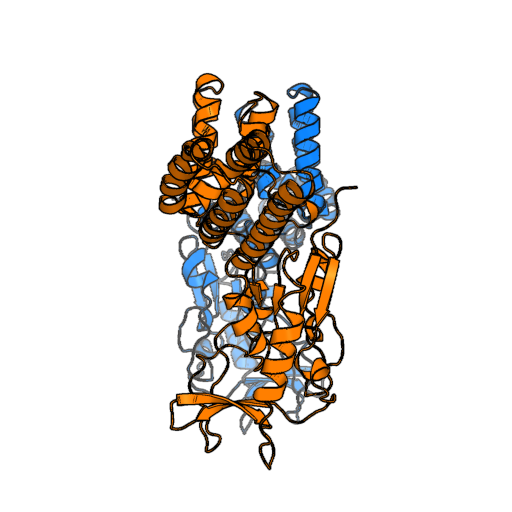3 VAL A O 1
ATOM 780 N N . CYS A 1 104 ? -13.867 15.055 13.125 1 97.81 104 CYS A N 1
ATOM 781 C CA . CYS A 1 104 ? -14.727 13.945 12.75 1 97.81 104 CYS A CA 1
ATOM 782 C C . CYS A 1 104 ? -15.508 14.266 11.477 1 97.81 104 CYS A C 1
ATOM 784 O O . CYS A 1 104 ? -16.266 15.234 11.438 1 97.81 104 CYS A O 1
ATOM 786 N N . ALA A 1 105 ? -15.391 13.445 10.492 1 97.38 105 ALA A N 1
ATOM 787 C CA . ALA A 1 105 ? -16.047 13.633 9.203 1 97.38 105 ALA A CA 1
ATOM 788 C C . ALA A 1 105 ? -17.562 13.648 9.359 1 97.38 105 ALA A C 1
ATOM 790 O O . ALA A 1 105 ? -18.109 12.969 10.234 1 97.38 105 ALA A O 1
ATOM 791 N N . LYS A 1 106 ? -18.266 14.484 8.531 1 95.69 106 LYS A N 1
ATOM 792 C CA . LYS A 1 106 ? -19.719 14.531 8.336 1 95.69 106 LYS A CA 1
ATOM 793 C C . LYS A 1 106 ? -20.406 15.117 9.562 1 95.69 106 LYS A C 1
ATOM 795 O O . LYS A 1 106 ? -21.625 15.297 9.562 1 95.69 106 LYS A O 1
ATOM 800 N N . SER A 1 107 ? -19.641 15.477 10.578 1 96.31 107 SER A N 1
ATOM 801 C CA . SER A 1 107 ? -20.219 16.047 11.797 1 96.31 107 SER A CA 1
ATOM 802 C C . SER A 1 107 ? -20.688 17.484 11.57 1 96.31 107 SER A C 1
ATOM 804 O O . SER A 1 107 ? -19.953 18.297 11.023 1 96.31 107 SER A O 1
ATOM 806 N N . PRO A 1 108 ? -21.906 17.812 12.031 1 96.81 108 PRO A N 1
ATOM 807 C CA . PRO A 1 108 ? -22.391 19.188 11.891 1 96.81 108 PRO A CA 1
ATOM 808 C C . PRO A 1 108 ? -21.562 20.172 12.711 1 96.81 108 PRO A C 1
ATOM 810 O O . PRO A 1 108 ? -21.609 21.391 12.445 1 96.81 108 PRO A O 1
ATOM 813 N N . SER A 1 109 ? -20.859 19.703 13.656 1 97.5 109 SER A N 1
ATOM 814 C CA . SER A 1 109 ? -20.016 20.578 14.469 1 97.5 109 SER A CA 1
ATOM 815 C C . SER A 1 109 ? -18.562 20.5 14.023 1 97.5 109 SER A C 1
ATOM 817 O O . SER A 1 109 ? -17.906 21.516 13.82 1 97.5 109 SER A O 1
ATOM 819 N N . CYS A 1 110 ? -18.062 19.312 13.703 1 97.5 110 CYS A N 1
ATOM 820 C CA . CYS A 1 110 ? -16.625 19.109 13.555 1 97.5 110 CYS A CA 1
ATOM 821 C C . CYS A 1 110 ? -16.266 18.766 12.117 1 97.5 110 CYS A C 1
ATOM 823 O O . CYS A 1 110 ? -15.086 18.703 11.766 1 97.5 110 CYS A O 1
ATOM 825 N N . GLY A 1 111 ? -17.188 18.547 11.273 1 98 111 GLY A N 1
ATOM 826 C CA . GLY A 1 111 ? -16.859 18.172 9.906 1 98 111 GLY A CA 1
ATOM 827 C C . GLY A 1 111 ? -16.094 19.234 9.164 1 98 111 GLY A C 1
ATOM 828 O O . GLY A 1 111 ? -16.422 20.422 9.25 1 98 111 GLY A O 1
ATOM 829 N N . MET A 1 112 ? -15.109 18.812 8.438 1 98 112 MET A N 1
ATOM 830 C CA . MET A 1 112 ? -14.25 19.766 7.738 1 98 112 MET A CA 1
ATOM 831 C C . MET A 1 112 ? -14.828 20.141 6.379 1 98 112 MET A C 1
ATOM 833 O O . MET A 1 112 ? -14.711 21.281 5.938 1 98 112 MET A O 1
ATOM 837 N N . GLU A 1 113 ? -15.398 19.156 5.715 1 96.62 113 GLU A N 1
ATOM 838 C CA . GLU A 1 113 ? -15.977 19.391 4.395 1 96.62 113 GLU A CA 1
ATOM 839 C C . GLU A 1 113 ? -17.094 18.391 4.105 1 96.62 113 GLU A C 1
ATOM 841 O O . GLU A 1 113 ? -17.25 17.391 4.816 1 96.62 113 GLU A O 1
ATOM 846 N N . ARG A 1 114 ? -18.062 18.688 3.207 1 96.88 114 ARG A N 1
ATOM 847 C CA . ARG A 1 114 ? -19.109 17.828 2.676 1 96.88 114 ARG A CA 1
ATOM 848 C C . ARG A 1 114 ? -20.094 17.422 3.771 1 96.88 114 ARG A C 1
ATOM 850 O O . ARG A 1 114 ? -20.547 16.281 3.818 1 96.88 114 ARG A O 1
ATOM 857 N N . VAL A 1 115 ? -20.266 18.297 4.668 1 97.25 115 VAL A N 1
ATOM 858 C CA . VAL A 1 115 ? -21.312 18.094 5.656 1 97.25 115 VAL A CA 1
ATOM 859 C C . VAL A 1 115 ? -22.688 18.391 5.031 1 97.25 115 VAL A C 1
ATOM 861 O O . VAL A 1 115 ? -22.844 19.391 4.32 1 97.25 115 VAL A O 1
ATOM 864 N N . ARG A 1 116 ? -23.547 17.531 5.262 1 96.56 116 ARG A N 1
ATOM 865 C CA . ARG A 1 116 ? -24.875 17.672 4.652 1 96.56 116 ARG A CA 1
ATOM 866 C C . ARG A 1 116 ? -25.609 18.891 5.191 1 96.56 116 ARG A C 1
ATOM 868 O O . ARG A 1 116 ? -25.641 19.109 6.406 1 96.56 116 ARG A O 1
ATOM 875 N N . LEU A 1 117 ? -26.172 19.656 4.234 1 96.88 117 LEU A N 1
ATOM 876 C CA . LEU A 1 117 ? -27.047 20.766 4.582 1 96.88 117 LEU A CA 1
ATOM 877 C C . LEU A 1 117 ? -28.5 20.406 4.328 1 96.88 117 LEU A C 1
ATOM 879 O O . LEU A 1 117 ? -28.844 19.922 3.248 1 96.88 117 LEU A O 1
ATOM 883 N N . TYR A 1 118 ? -29.297 20.625 5.316 1 95.81 118 TYR A N 1
ATOM 884 C CA . TYR A 1 118 ? -30.734 20.422 5.184 1 95.81 118 TYR A CA 1
ATOM 885 C C . TYR A 1 118 ? -31.453 21.734 4.98 1 95.81 118 TYR A C 1
ATOM 887 O O . TYR A 1 118 ? -30.922 22.797 5.316 1 95.81 118 TYR A O 1
ATOM 895 N N . ASP A 1 119 ? -32.625 21.531 4.379 1 94 119 ASP A N 1
ATOM 896 C CA . ASP A 1 119 ? -33.438 22.734 4.293 1 94 119 ASP A CA 1
ATOM 897 C C . ASP A 1 119 ? -34.344 22.875 5.508 1 94 119 ASP A C 1
ATOM 899 O O . ASP A 1 119 ? -34.312 22.047 6.41 1 94 119 ASP A O 1
ATOM 903 N N . GLU A 1 120 ? -35.094 23.922 5.516 1 89.56 120 GLU A N 1
ATOM 904 C CA . GLU A 1 120 ? -35.906 24.203 6.684 1 89.56 120 GLU A CA 1
ATOM 905 C C . GLU A 1 120 ? -37 23.156 6.844 1 89.56 120 GLU A C 1
ATOM 907 O O . GLU A 1 120 ? -37.562 22.984 7.938 1 89.56 120 GLU A O 1
ATOM 912 N N . LYS A 1 121 ? -37.375 22.453 5.812 1 89.88 121 LYS A N 1
ATOM 913 C CA . LYS A 1 121 ? -38.438 21.438 5.844 1 89.88 121 LYS A CA 1
ATOM 914 C C . LYS A 1 121 ? -37.844 20.062 6.211 1 89.88 121 LYS A C 1
ATOM 916 O O . LYS A 1 121 ? -38.594 19.094 6.355 1 89.88 121 LYS A O 1
ATOM 921 N N . GLY A 1 122 ? -36.5 20.078 6.332 1 86.62 122 GLY A N 1
ATOM 922 C CA . GLY A 1 122 ? -35.875 18.844 6.758 1 86.62 122 GLY A CA 1
ATOM 923 C C . GLY A 1 122 ? -35.406 17.984 5.598 1 86.62 122 GLY A C 1
ATOM 924 O O . GLY A 1 122 ? -35 16.844 5.797 1 86.62 122 GLY A O 1
ATOM 925 N N . ASN A 1 123 ? -35.5 18.453 4.492 1 91.56 123 ASN A N 1
ATOM 926 C CA . ASN A 1 123 ? -35.062 17.703 3.322 1 91.56 123 ASN A CA 1
ATOM 927 C C . ASN A 1 123 ? -33.531 17.719 3.172 1 91.56 123 ASN A C 1
ATOM 929 O O . ASN A 1 123 ? -32.906 18.734 3.443 1 91.56 123 ASN A O 1
ATOM 933 N N . ARG A 1 124 ? -33.031 16.594 2.627 1 90.94 124 ARG A N 1
ATOM 934 C CA . ARG A 1 124 ? -31.594 16.438 2.424 1 90.94 124 ARG A CA 1
ATOM 935 C C . ARG A 1 124 ? -31.109 17.312 1.269 1 90.94 124 ARG A C 1
ATOM 937 O O . ARG A 1 124 ? -31.609 17.203 0.15 1 90.94 124 ARG A O 1
ATOM 944 N N . GLY A 1 125 ? -30.25 18.172 1.642 1 90.5 125 GLY A N 1
ATOM 945 C CA . GLY A 1 125 ? -29.625 18.984 0.609 1 90.5 125 GLY A CA 1
ATOM 946 C C . GLY A 1 125 ? -28.266 18.469 0.182 1 90.5 125 GLY A C 1
ATOM 947 O O . GLY A 1 125 ? -27.984 17.266 0.278 1 90.5 125 GLY A O 1
ATOM 948 N N . ARG A 1 126 ? -27.516 19.469 -0.394 1 91.12 126 ARG A N 1
ATOM 949 C CA . ARG A 1 126 ? -26.203 19.125 -0.922 1 91.12 126 ARG A CA 1
ATOM 950 C C . ARG A 1 126 ? -25.188 18.938 0.205 1 91.12 126 ARG A C 1
ATOM 952 O O . ARG A 1 126 ? -25.344 19.516 1.28 1 91.12 126 ARG A O 1
ATOM 959 N N . LYS A 1 127 ? -24.219 18.109 0.015 1 93.38 127 LYS A N 1
ATOM 960 C CA . LYS A 1 127 ? -23.109 17.922 0.933 1 93.38 127 LYS A CA 1
ATOM 961 C C . LYS A 1 127 ? -22.016 18.953 0.696 1 93.38 127 LYS A C 1
ATOM 963 O O . LYS A 1 127 ? -20.953 18.641 0.152 1 93.38 127 LYS A O 1
ATOM 968 N N . GLU A 1 128 ? -22.234 20.219 1.164 1 94 128 GLU A N 1
ATOM 969 C CA . GLU A 1 128 ? -21.297 21.312 0.902 1 94 128 GLU A CA 1
ATOM 970 C C . GLU A 1 128 ? -20.984 22.094 2.176 1 94 128 GLU A C 1
ATOM 972 O O . GLU A 1 128 ? -20.312 23.125 2.127 1 94 128 GLU A O 1
ATOM 977 N N . GLY A 1 129 ? -21.406 21.656 3.25 1 95.5 129 GLY A N 1
ATOM 978 C CA . GLY A 1 129 ? -21.25 22.391 4.488 1 95.5 129 GLY A CA 1
ATOM 979 C C . GLY A 1 129 ? -19.953 22.078 5.211 1 95.5 129 GLY A C 1
ATOM 980 O O . GLY A 1 129 ? -19.203 21.188 4.797 1 95.5 129 GLY A O 1
ATOM 981 N N . THR A 1 130 ? -19.672 22.875 6.191 1 97.94 130 THR A N 1
ATOM 982 C CA . THR A 1 130 ? -18.609 22.703 7.172 1 97.94 130 THR A CA 1
ATOM 983 C C . THR A 1 130 ? -19.156 22.797 8.594 1 97.94 130 THR A C 1
ATOM 985 O O . THR A 1 130 ? -20.016 23.641 8.867 1 97.94 130 THR A O 1
ATOM 988 N N . GLY A 1 131 ? -18.688 21.906 9.422 1 98.19 131 GLY A N 1
ATOM 989 C CA . GLY A 1 131 ? -19.109 22.016 10.812 1 98.19 131 GLY A CA 1
ATOM 990 C C . GLY A 1 131 ? -18.844 23.375 11.414 1 98.19 131 GLY A C 1
ATOM 991 O O . GLY A 1 131 ? -17.797 23.984 11.141 1 98.19 131 GLY A O 1
ATOM 992 N N . LEU A 1 132 ? -19.75 23.766 12.258 1 98.25 132 LEU A N 1
ATOM 993 C CA . LEU A 1 132 ? -19.672 25.125 12.781 1 98.25 132 LEU A CA 1
ATOM 994 C C . LEU A 1 132 ? -18.375 25.359 13.547 1 98.25 132 LEU A C 1
ATOM 996 O O . LEU A 1 132 ? -17.719 26.375 13.367 1 98.25 132 LEU A O 1
ATOM 1000 N N . PHE A 1 133 ? -17.984 24.438 14.352 1 98.5 133 PHE A N 1
ATOM 1001 C CA . PHE A 1 133 ? -16.766 24.547 15.125 1 98.5 133 PHE A CA 1
ATOM 1002 C C . PHE A 1 133 ? -15.539 24.547 14.211 1 98.5 133 PHE A C 1
ATOM 1004 O O . PHE A 1 133 ? -14.664 25.406 14.344 1 98.5 133 PHE A O 1
ATOM 1011 N N . THR A 1 134 ? -15.484 23.641 13.312 1 98.56 134 THR A N 1
ATOM 1012 C CA . THR A 1 134 ? -14.336 23.484 12.422 1 98.56 134 THR A CA 1
ATOM 1013 C C . THR A 1 134 ? -14.203 24.688 11.492 1 98.56 134 THR A C 1
ATOM 1015 O O . THR A 1 134 ? -13.094 25.125 11.188 1 98.56 134 THR A O 1
ATOM 1018 N N . HIS A 1 135 ? -15.336 25.172 11.078 1 98.06 135 HIS A N 1
ATOM 1019 C CA . HIS A 1 135 ? -15.32 26.375 10.258 1 98.06 135 HIS A CA 1
ATOM 1020 C C . HIS A 1 135 ? -14.633 27.531 10.977 1 98.06 135 HIS A C 1
ATOM 1022 O O . HIS A 1 135 ? -13.727 28.172 10.43 1 98.06 135 HIS A O 1
ATOM 1028 N N . ALA A 1 136 ? -15.047 27.766 12.164 1 98.19 136 ALA A N 1
ATOM 1029 C CA . ALA A 1 136 ? -14.453 28.828 12.977 1 98.19 136 ALA A CA 1
ATOM 1030 C C . ALA A 1 136 ? -12.977 28.562 13.242 1 98.19 136 ALA A C 1
ATOM 1032 O O . ALA A 1 136 ? -12.156 29.484 13.211 1 98.19 136 ALA A O 1
ATOM 1033 N N . LEU A 1 137 ? -12.656 27.328 13.492 1 98.31 137 LEU A N 1
ATOM 1034 C CA . LEU A 1 137 ? -11.281 26.922 13.742 1 98.31 137 LEU A CA 1
ATOM 1035 C C . LEU A 1 137 ? -10.383 27.25 12.555 1 98.31 137 LEU A C 1
ATOM 1037 O O . LEU A 1 137 ? -9.328 27.875 12.719 1 98.31 137 LEU A O 1
ATOM 1041 N N . MET A 1 138 ? -10.812 26.906 11.398 1 98.12 138 MET A N 1
ATOM 1042 C CA . MET A 1 138 ? -10.016 27.078 10.188 1 98.12 138 MET A CA 1
ATOM 1043 C C . MET A 1 138 ? -9.906 28.562 9.82 1 98.12 138 MET A C 1
ATOM 1045 O O . MET A 1 138 ? -8.898 28.984 9.258 1 98.12 138 MET A O 1
ATOM 1049 N N . GLU A 1 139 ? -10.906 29.312 10.125 1 97.44 139 GLU A N 1
ATOM 1050 C CA . GLU A 1 139 ? -10.859 30.75 9.891 1 97.44 139 GLU A CA 1
ATOM 1051 C C . GLU A 1 139 ? -9.867 31.422 10.836 1 97.44 139 GLU A C 1
ATOM 1053 O O . GLU A 1 139 ? -9.117 32.312 10.43 1 97.44 139 GLU A O 1
ATOM 1058 N N . ALA A 1 140 ? -9.898 30.984 12.047 1 97.44 140 ALA A N 1
ATOM 1059 C CA . ALA A 1 140 ? -9.055 31.594 13.07 1 97.44 140 ALA A CA 1
ATOM 1060 C C . ALA A 1 140 ? -7.59 31.203 12.875 1 97.44 140 ALA A C 1
ATOM 1062 O O . ALA A 1 140 ? -6.688 32 13.156 1 97.44 140 ALA A O 1
ATOM 1063 N N . TYR A 1 141 ? -7.344 30.047 12.461 1 98 141 TYR A N 1
ATOM 1064 C CA . TYR A 1 141 ? -5.992 29.516 12.305 1 98 141 TYR A CA 1
ATOM 1065 C C . TYR A 1 141 ? -5.801 28.891 10.922 1 98 141 TYR A C 1
ATOM 1067 O O . TYR A 1 141 ? -5.668 27.672 10.797 1 98 141 TYR A O 1
ATOM 1075 N N . PRO A 1 142 ? -5.605 29.719 9.922 1 97.31 142 PRO A N 1
ATOM 1076 C CA . PRO A 1 142 ? -5.52 29.219 8.547 1 97.31 142 PRO A CA 1
ATOM 1077 C C . PRO A 1 142 ? -4.258 28.391 8.305 1 97.31 142 PRO A C 1
ATOM 1079 O O . PRO A 1 142 ? -4.211 27.594 7.367 1 97.31 142 PRO A O 1
ATOM 1082 N N . TRP A 1 143 ? -3.254 28.547 9.156 1 97.81 143 TRP A N 1
ATOM 1083 C CA . TRP A 1 143 ? -1.982 27.844 9 1 97.81 143 TRP A CA 1
ATOM 1084 C C . TRP A 1 143 ? -2.016 26.484 9.703 1 97.81 143 TRP A C 1
ATOM 1086 O O . TRP A 1 143 ? -1.113 25.672 9.523 1 97.81 143 TRP A O 1
ATOM 1096 N N . LEU A 1 144 ? -3.033 26.141 10.461 1 98.62 144 LEU A N 1
ATOM 1097 C CA . LEU A 1 144 ? -3.129 24.922 11.25 1 98.62 144 LEU A CA 1
ATOM 1098 C C . LEU A 1 144 ? -3.525 23.734 10.375 1 98.62 144 LEU A C 1
ATOM 1100 O O . LEU A 1 144 ? -4.539 23.797 9.672 1 98.62 144 LEU A O 1
ATOM 1104 N N . PRO A 1 145 ? -2.658 22.656 10.391 1 98.81 145 PRO A N 1
ATOM 1105 C CA . PRO A 1 145 ? -3.115 21.438 9.711 1 98.81 145 PRO A CA 1
ATOM 1106 C C . PRO A 1 145 ? -4.395 20.859 10.312 1 98.81 145 PRO A C 1
ATOM 1108 O O . PRO A 1 145 ? -4.434 20.562 11.516 1 98.81 145 PRO A O 1
ATOM 1111 N N . VAL A 1 146 ? -5.445 20.75 9.492 1 98.75 146 VAL A N 1
ATOM 1112 C CA . VAL A 1 146 ? -6.711 20.141 9.891 1 98.75 146 VAL A CA 1
ATOM 1113 C C . VAL A 1 146 ? -7.074 19.031 8.914 1 98.75 146 VAL A C 1
ATOM 1115 O O . VAL A 1 146 ? -6.977 19.203 7.699 1 98.75 146 VAL A O 1
ATOM 1118 N N . GLU A 1 147 ? -7.352 17.859 9.469 1 98.62 147 GLU A N 1
ATOM 1119 C CA . GLU A 1 147 ? -7.77 16.75 8.625 1 98.62 147 GLU A CA 1
ATOM 1120 C C . GLU A 1 147 ? -8.891 15.945 9.289 1 98.62 147 GLU A C 1
ATOM 1122 O O . GLU A 1 147 ? -9.164 16.125 10.477 1 98.62 147 GLU A O 1
ATOM 1127 N N . GLU A 1 148 ? -9.562 15.07 8.484 1 97.69 148 GLU A N 1
ATOM 1128 C CA . GLU A 1 148 ? -10.672 14.25 8.953 1 97.69 148 GLU A CA 1
ATOM 1129 C C . GLU A 1 148 ? -10.281 12.781 9.031 1 97.69 148 GLU A C 1
ATOM 1131 O O . GLU A 1 148 ? -9.391 12.328 8.305 1 97.69 148 GLU A O 1
ATOM 1136 N N . ASP A 1 149 ? -11.055 12.117 9.906 1 97 149 ASP A N 1
ATOM 1137 C CA . ASP A 1 149 ? -10.781 10.695 10.133 1 97 149 ASP A CA 1
ATOM 1138 C C . ASP A 1 149 ? -10.883 9.906 8.828 1 97 149 ASP A C 1
ATOM 1140 O O . ASP A 1 149 ? -10.008 9.086 8.531 1 97 149 ASP A O 1
ATOM 1144 N N . GLY A 1 150 ? -11.93 10.18 8.047 1 95.88 150 GLY A N 1
ATOM 1145 C CA . GLY A 1 150 ? -12.086 9.453 6.797 1 95.88 150 GLY A CA 1
ATOM 1146 C C . GLY A 1 150 ? -10.961 9.719 5.809 1 95.88 150 GLY A C 1
ATOM 1147 O O . GLY A 1 150 ? -10.469 8.797 5.164 1 95.88 150 GLY A O 1
ATOM 1148 N N . ARG A 1 151 ? -10.539 10.945 5.684 1 96.69 151 ARG A N 1
ATOM 1149 C CA . ARG A 1 151 ? -9.508 11.367 4.742 1 96.69 151 ARG A CA 1
ATOM 1150 C C . ARG A 1 151 ? -8.133 10.844 5.156 1 96.69 151 ARG A C 1
ATOM 1152 O O . ARG A 1 151 ? -7.285 10.57 4.309 1 96.69 151 ARG A O 1
ATOM 1159 N N . LEU A 1 152 ? -7.957 10.617 6.391 1 97.44 152 LEU A N 1
ATOM 1160 C CA . LEU A 1 152 ? -6.672 10.164 6.91 1 97.44 152 LEU A CA 1
ATOM 1161 C C . LEU A 1 152 ? -6.445 8.695 6.594 1 97.44 152 LEU A C 1
ATOM 1163 O O . LEU A 1 152 ? -5.363 8.156 6.848 1 97.44 152 LEU A O 1
ATOM 1167 N N . HIS A 1 153 ? -7.422 8.023 5.973 1 95.44 153 HIS A N 1
ATOM 1168 C CA . HIS A 1 153 ? -7.207 6.672 5.457 1 95.44 153 HIS A CA 1
ATOM 1169 C C . HIS A 1 153 ? -6.414 6.695 4.156 1 95.44 153 HIS A C 1
ATOM 1171 O O . HIS A 1 153 ? -5.844 5.68 3.756 1 95.44 153 HIS A O 1
ATOM 1177 N N . ASP A 1 154 ? -6.422 7.82 3.502 1 95.44 154 ASP A N 1
ATOM 1178 C CA . ASP A 1 154 ? -5.594 7.996 2.314 1 95.44 154 ASP A CA 1
ATOM 1179 C C . ASP A 1 154 ? -4.129 8.203 2.693 1 95.44 154 ASP A C 1
ATOM 1181 O O . ASP A 1 154 ? -3.793 9.156 3.402 1 95.44 154 ASP A O 1
ATOM 1185 N N . PRO A 1 155 ? -3.256 7.379 2.162 1 94.38 155 PRO A N 1
ATOM 1186 C CA . PRO A 1 155 ? -1.858 7.449 2.592 1 94.38 155 PRO A CA 1
ATOM 1187 C C . PRO A 1 155 ? -1.2 8.781 2.242 1 94.38 155 PRO A C 1
ATOM 1189 O O . PRO A 1 155 ? -0.353 9.273 2.992 1 94.38 155 PRO A O 1
ATOM 1192 N N . GLN A 1 156 ? -1.528 9.367 1.143 1 95.56 156 GLN A N 1
ATOM 1193 C CA . GLN A 1 156 ? -0.928 10.641 0.744 1 95.56 156 GLN A CA 1
ATOM 1194 C C . GLN A 1 156 ? -1.378 11.773 1.659 1 95.56 156 GLN A C 1
ATOM 1196 O O . GLN A 1 156 ? -0.563 12.586 2.092 1 95.56 156 GLN A O 1
ATOM 1201 N N . LEU A 1 157 ? -2.691 11.766 1.954 1 97.5 157 LEU A N 1
ATOM 1202 C CA . LEU A 1 157 ? -3.223 12.797 2.842 1 97.5 157 LEU A CA 1
ATOM 1203 C C . LEU A 1 157 ? -2.697 12.617 4.262 1 97.5 157 LEU A C 1
ATOM 1205 O O . LEU A 1 157 ? -2.398 13.594 4.949 1 97.5 157 LEU A O 1
ATOM 1209 N N . ARG A 1 158 ? -2.555 11.414 4.641 1 97.75 158 ARG A N 1
ATOM 1210 C CA . ARG A 1 158 ? -2.025 11.094 5.961 1 97.75 158 ARG A CA 1
ATOM 1211 C C . ARG A 1 158 ? -0.592 11.586 6.113 1 97.75 158 ARG A C 1
ATOM 1213 O O . ARG A 1 158 ? -0.259 12.25 7.098 1 97.75 158 ARG A O 1
ATOM 1220 N N . GLU A 1 159 ? 0.242 11.289 5.172 1 97.38 159 GLU A N 1
ATOM 1221 C CA . GLU A 1 159 ? 1.628 11.742 5.215 1 97.38 159 GLU A CA 1
ATOM 1222 C C . GLU A 1 159 ? 1.709 13.266 5.211 1 97.38 159 GLU A C 1
ATOM 1224 O O . GLU A 1 159 ? 2.463 13.859 5.988 1 97.38 159 GLU A O 1
ATOM 1229 N N . ASN A 1 160 ? 0.948 13.836 4.305 1 97.94 160 ASN A N 1
ATOM 1230 C CA . ASN A 1 160 ? 0.964 15.289 4.203 1 97.94 160 ASN A CA 1
ATOM 1231 C C . ASN A 1 160 ? 0.568 15.953 5.523 1 97.94 160 ASN A C 1
ATOM 1233 O O . ASN A 1 160 ? 1.207 16.906 5.961 1 97.94 160 ASN A O 1
ATOM 1237 N N . PHE A 1 161 ? -0.471 15.414 6.16 1 98.62 161 PHE A N 1
ATOM 1238 C CA . PHE A 1 161 ? -0.936 15.953 7.438 1 98.62 161 PHE A CA 1
ATOM 1239 C C . PHE A 1 161 ? 0.164 15.875 8.484 1 98.62 161 PHE A C 1
ATOM 1241 O O . PHE A 1 161 ? 0.448 16.859 9.172 1 98.62 161 PHE A O 1
ATOM 1248 N N . VAL A 1 162 ? 0.798 14.766 8.547 1 98.44 162 VAL A N 1
ATOM 1249 C CA . VAL A 1 162 ? 1.798 14.531 9.586 1 98.44 162 VAL A CA 1
ATOM 1250 C C . VAL A 1 162 ? 3.039 15.375 9.312 1 98.44 162 VAL A C 1
ATOM 1252 O O . VAL A 1 162 ? 3.625 15.945 10.234 1 98.44 162 VAL A O 1
ATOM 1255 N N . GLU A 1 163 ? 3.426 15.516 8.078 1 98.12 163 GLU A N 1
ATOM 1256 C CA . GLU A 1 163 ? 4.551 16.375 7.715 1 98.12 163 GLU A CA 1
ATOM 1257 C C . GLU A 1 163 ? 4.305 17.812 8.141 1 98.12 163 GLU A C 1
ATOM 1259 O O . GLU A 1 163 ? 5.188 18.453 8.711 1 98.12 163 GLU A O 1
ATOM 1264 N N . ARG A 1 164 ? 3.125 18.219 7.871 1 98.69 164 ARG A N 1
ATOM 1265 C CA . ARG A 1 164 ? 2.77 19.594 8.219 1 98.69 164 ARG A CA 1
ATOM 1266 C C . ARG A 1 164 ? 2.746 19.781 9.734 1 98.69 164 ARG A C 1
ATOM 1268 O O . ARG A 1 164 ? 3.209 20.797 10.242 1 98.69 164 ARG A O 1
ATOM 1275 N N . LEU A 1 165 ? 2.262 18.797 10.367 1 98.25 165 LEU A N 1
ATOM 1276 C CA . LEU A 1 165 ? 2.186 18.812 11.828 1 98.25 165 LEU A CA 1
ATOM 1277 C C . LEU A 1 165 ? 3.566 19 12.438 1 98.25 165 LEU A C 1
ATOM 1279 O O . LEU A 1 165 ? 3.766 19.906 13.266 1 98.25 165 LEU A O 1
ATOM 1283 N N . PHE A 1 166 ? 4.461 18.266 12.047 1 98.56 166 PHE A N 1
ATOM 1284 C CA . PHE A 1 166 ? 5.793 18.297 12.641 1 98.56 166 PHE A CA 1
ATOM 1285 C C . PHE A 1 166 ? 6.559 19.531 12.18 1 98.56 166 PHE A C 1
ATOM 1287 O O . PHE A 1 166 ? 7.355 20.094 12.938 1 98.56 166 PHE A O 1
ATOM 1294 N N . ALA A 1 167 ? 6.34 19.953 10.961 1 98.62 167 ALA A N 1
ATOM 1295 C CA . ALA A 1 167 ? 6.945 21.203 10.484 1 98.62 167 ALA A CA 1
ATOM 1296 C C . ALA A 1 167 ? 6.48 22.391 11.305 1 98.62 167 ALA A C 1
ATOM 1298 O O . ALA A 1 167 ? 7.293 23.203 11.75 1 98.62 167 ALA A O 1
ATOM 1299 N N . LEU A 1 168 ? 5.18 22.453 11.516 1 98.62 168 LEU A N 1
ATOM 1300 C CA . LEU A 1 168 ? 4.613 23.562 12.289 1 98.62 168 LEU A CA 1
ATOM 1301 C C . LEU A 1 168 ? 5.125 23.531 13.727 1 98.62 168 LEU A C 1
ATOM 1303 O O . LEU A 1 168 ? 5.469 24.578 14.289 1 98.62 168 LEU A O 1
ATOM 1307 N N . HIS A 1 169 ? 5.145 22.359 14.281 1 98.38 169 HIS A N 1
ATOM 1308 C CA . HIS A 1 169 ? 5.645 22.234 15.648 1 98.38 169 HIS A CA 1
ATOM 1309 C C . HIS A 1 169 ? 7.074 22.734 15.758 1 98.38 169 HIS A C 1
ATOM 1311 O O . HIS A 1 169 ? 7.398 23.484 16.688 1 98.38 169 HIS A O 1
ATOM 1317 N N . GLU A 1 170 ? 7.879 22.312 14.844 1 97.69 170 GLU A N 1
ATOM 1318 C CA . GLU A 1 170 ? 9.266 22.766 14.859 1 97.69 170 GLU A CA 1
ATOM 1319 C C . GLU A 1 170 ? 9.367 24.281 14.742 1 97.69 170 GLU A C 1
ATOM 1321 O O . GLU A 1 170 ? 10.125 24.922 15.484 1 97.69 170 GLU A O 1
ATOM 1326 N N . LEU A 1 171 ? 8.609 24.828 13.844 1 97.88 171 LEU A N 1
ATOM 1327 C CA . LEU A 1 171 ? 8.617 26.281 13.648 1 97.88 171 LEU A CA 1
ATOM 1328 C C . LEU A 1 171 ? 8.148 27 14.906 1 97.88 171 LEU A C 1
ATOM 1330 O O . LEU A 1 171 ? 8.781 27.953 15.352 1 97.88 171 LEU A O 1
ATOM 1334 N N . ASN A 1 172 ? 7.043 26.547 15.477 1 96.62 172 ASN A N 1
ATOM 1335 C CA . ASN A 1 172 ? 6.508 27.172 16.688 1 96.62 172 ASN A CA 1
ATOM 1336 C C . ASN A 1 172 ? 7.48 27.047 17.859 1 96.62 172 ASN A C 1
ATOM 1338 O O . ASN A 1 172 ? 7.566 27.953 18.688 1 96.62 172 ASN A O 1
ATOM 1342 N N . THR A 1 173 ? 8.125 25.984 17.922 1 96.62 173 THR A N 1
ATOM 1343 C CA . THR A 1 173 ? 9.117 25.766 18.984 1 96.62 173 THR A CA 1
ATOM 1344 C C . THR A 1 173 ? 10.258 26.766 18.859 1 96.62 173 THR A C 1
ATOM 1346 O O . THR A 1 173 ? 10.781 27.25 19.859 1 96.62 173 THR A O 1
ATOM 1349 N N . LEU A 1 174 ? 10.625 27.062 17.656 1 95.44 174 LEU A N 1
ATOM 1350 C CA . LEU A 1 174 ? 11.648 28.078 17.406 1 95.44 174 LEU A CA 1
ATOM 1351 C C . LEU A 1 174 ? 11.242 29.406 18 1 95.44 174 LEU A C 1
ATOM 1353 O O . LEU A 1 174 ? 12.062 30.094 18.625 1 95.44 174 LEU A O 1
ATOM 1357 N N . ARG A 1 175 ? 10.047 29.75 17.781 1 95 175 ARG A N 1
ATOM 1358 C CA . ARG A 1 175 ? 9.523 31 18.328 1 95 175 ARG A CA 1
ATOM 1359 C C . ARG A 1 175 ? 9.508 30.969 19.844 1 95 175 ARG A C 1
ATOM 1361 O O . ARG A 1 175 ? 9.945 31.906 20.5 1 95 175 ARG A O 1
ATOM 1368 N N . ALA A 1 176 ? 9.047 29.891 20.391 1 94.06 176 ALA A N 1
ATOM 1369 C CA . ALA A 1 176 ? 8.914 29.734 21.828 1 94.06 176 ALA A CA 1
ATOM 1370 C C . ALA A 1 176 ? 10.273 29.797 22.516 1 94.06 176 ALA A C 1
ATOM 1372 O O . ALA A 1 176 ? 10.375 30.25 23.672 1 94.06 176 ALA A O 1
ATOM 1373 N N . ASN A 1 177 ? 11.305 29.391 21.828 1 93.94 177 ASN A N 1
ATOM 1374 C CA . ASN A 1 177 ? 12.641 29.312 22.406 1 93.94 177 ASN A CA 1
ATOM 1375 C C . ASN A 1 177 ? 13.406 30.625 22.203 1 93.94 177 ASN A C 1
ATOM 1377 O O . ASN A 1 177 ? 14.57 30.734 22.578 1 93.94 177 ASN A O 1
ATOM 1381 N N . GLY A 1 178 ? 12.812 31.656 21.703 1 94.44 178 GLY A N 1
ATOM 1382 C CA . GLY A 1 178 ? 13.469 32.906 21.406 1 94.44 178 GLY A CA 1
ATOM 1383 C C . GLY A 1 178 ? 13.797 33.062 19.922 1 94.44 178 GLY A C 1
ATOM 1384 O O . GLY A 1 178 ? 14.852 32.625 19.469 1 94.44 178 GLY A O 1
ATOM 1385 N N . LEU A 1 179 ? 13.047 33.781 19.25 1 95.31 179 LEU A N 1
ATOM 1386 C CA . LEU A 1 179 ? 13.102 33.969 17.812 1 95.31 179 LEU A CA 1
ATOM 1387 C C . LEU A 1 179 ? 14.297 34.844 17.422 1 95.31 179 LEU A C 1
ATOM 1389 O O . LEU A 1 179 ? 14.516 35.906 18 1 95.31 179 LEU A O 1
ATOM 1393 N N . THR A 1 180 ? 15.125 34.281 16.547 1 97.31 180 THR A N 1
ATOM 1394 C CA . THR A 1 180 ? 16.203 35.062 15.953 1 97.31 180 THR A CA 1
ATOM 1395 C C . THR A 1 180 ? 16.156 34.938 14.43 1 97.31 180 THR A C 1
ATOM 1397 O O . THR A 1 180 ? 15.617 34 13.883 1 97.31 180 THR A O 1
ATOM 1400 N N . ARG A 1 181 ? 16.688 35.906 13.789 1 97.75 181 ARG A N 1
ATOM 1401 C CA . ARG A 1 181 ? 16.75 35.906 12.328 1 97.75 181 ARG A CA 1
ATOM 1402 C C . ARG A 1 181 ? 17.562 34.719 11.82 1 97.75 181 ARG A C 1
ATOM 1404 O O . ARG A 1 181 ? 17.172 34.062 10.852 1 97.75 181 ARG A O 1
ATOM 1411 N N . ARG A 1 182 ? 18.609 34.438 12.492 1 97.12 182 ARG A N 1
ATOM 1412 C CA . ARG A 1 182 ? 19.469 33.312 12.117 1 97.12 182 ARG A CA 1
ATOM 1413 C C . ARG A 1 182 ? 18.719 32 12.219 1 97.12 182 ARG A C 1
ATOM 1415 O O . ARG A 1 182 ? 18.797 31.156 11.32 1 97.12 182 ARG A O 1
ATOM 1422 N N . ALA A 1 183 ? 18.031 31.828 13.289 1 97.31 183 ALA A N 1
ATOM 1423 C CA . ALA A 1 183 ? 17.281 30.578 13.508 1 97.31 183 ALA A CA 1
ATOM 1424 C C . ALA A 1 183 ? 16.234 30.375 12.422 1 97.31 183 ALA A C 1
ATOM 1426 O O . ALA A 1 183 ? 16.031 29.266 11.945 1 97.31 183 ALA A O 1
ATOM 1427 N N . LEU A 1 184 ? 15.57 31.453 12.055 1 97.94 184 LEU A N 1
ATOM 1428 C CA . LEU A 1 184 ? 14.562 31.375 11.008 1 97.94 184 LEU A CA 1
ATOM 1429 C C . LEU A 1 184 ? 15.195 31.047 9.656 1 97.94 184 LEU A C 1
ATOM 1431 O O . LEU A 1 184 ? 14.656 30.25 8.898 1 97.94 184 LEU A O 1
ATOM 1435 N N . MET A 1 185 ? 16.281 31.641 9.398 1 97.81 185 MET A N 1
ATOM 1436 C CA . MET A 1 185 ? 17 31.359 8.156 1 97.81 185 MET A CA 1
ATOM 1437 C C . MET A 1 185 ? 17.438 29.906 8.094 1 97.81 185 MET A C 1
ATOM 1439 O O . MET A 1 185 ? 17.297 29.266 7.051 1 97.81 185 MET A O 1
ATOM 1443 N N 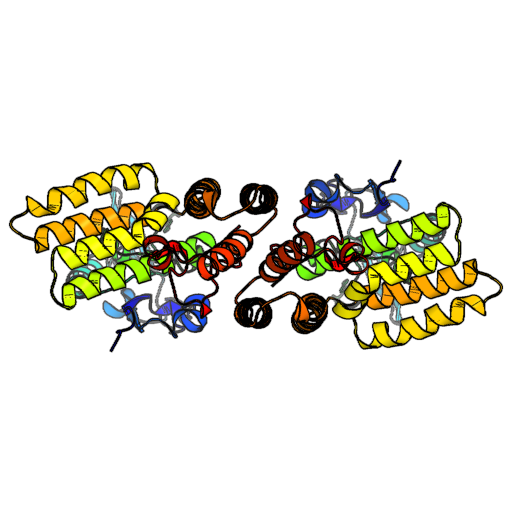. ASP A 1 186 ? 17.938 29.406 9.156 1 97.69 186 ASP A N 1
ATOM 1444 C CA . ASP A 1 186 ? 18.359 28.016 9.227 1 97.69 186 ASP A CA 1
ATOM 1445 C C . ASP A 1 186 ? 17.172 27.078 9.008 1 97.69 186 ASP A C 1
ATOM 1447 O O . ASP A 1 186 ? 17.297 26.078 8.281 1 97.69 186 ASP A O 1
ATOM 1451 N N . PHE A 1 187 ? 16.078 27.406 9.688 1 98.44 187 PHE A N 1
ATOM 1452 C CA . PHE A 1 187 ? 14.867 26.625 9.508 1 98.44 187 PHE A CA 1
ATOM 1453 C C . PHE A 1 187 ? 14.453 26.578 8.039 1 98.44 187 PHE A C 1
ATOM 1455 O O . PHE A 1 187 ? 14.234 25.5 7.484 1 98.44 187 PHE A O 1
ATOM 1462 N N . HIS A 1 188 ? 14.391 27.688 7.445 1 98.69 188 HIS A N 1
ATOM 1463 C CA . HIS A 1 188 ? 13.984 27.766 6.047 1 98.69 188 HIS A CA 1
ATOM 1464 C C . HIS A 1 188 ? 14.914 26.953 5.156 1 98.69 188 HIS A C 1
ATOM 1466 O O . HIS A 1 188 ? 14.461 26.25 4.262 1 98.69 188 HIS A O 1
ATOM 1472 N N . SER A 1 189 ? 16.188 27.078 5.426 1 98.31 189 SER A N 1
ATOM 1473 C CA . SER A 1 189 ? 17.172 26.344 4.641 1 98.31 189 SER A CA 1
ATOM 1474 C C . SER A 1 189 ? 16.938 24.844 4.707 1 98.31 189 SER A C 1
ATOM 1476 O O . SER A 1 189 ? 17.078 24.141 3.699 1 98.31 189 SER A O 1
ATOM 1478 N N . ARG A 1 190 ? 16.562 24.312 5.824 1 98.25 190 ARG A N 1
ATOM 1479 C CA . ARG A 1 190 ? 16.359 22.891 6.039 1 98.25 190 ARG A CA 1
ATOM 1480 C C . ARG A 1 190 ? 15.094 22.406 5.352 1 98.25 190 ARG A C 1
ATOM 1482 O O . ARG A 1 190 ? 14.906 21.203 5.148 1 98.25 190 ARG A O 1
ATOM 1489 N N . TYR A 1 191 ? 14.211 23.312 5.012 1 98.62 191 TYR A N 1
ATOM 1490 C CA . TYR A 1 191 ? 12.906 22.906 4.496 1 98.62 191 TYR A CA 1
ATOM 1491 C C . TYR A 1 191 ? 12.805 23.172 3 1 98.62 191 TYR A C 1
ATOM 1493 O O . TYR A 1 191 ? 11.758 22.938 2.389 1 98.62 191 TYR A O 1
ATOM 1501 N N . LYS A 1 192 ? 13.883 23.609 2.404 1 98.38 192 LYS A N 1
ATOM 1502 C CA . LYS A 1 192 ? 13.852 24.047 1.01 1 98.38 192 LYS A CA 1
ATOM 1503 C C . LYS A 1 192 ? 13.406 22.906 0.091 1 98.38 192 LYS A C 1
ATOM 1505 O O . LYS A 1 192 ? 12.539 23.094 -0.763 1 98.38 192 LYS A O 1
ATOM 1510 N N . LEU A 1 193 ? 13.969 21.719 0.252 1 98.5 193 LEU A N 1
ATOM 1511 C CA . LEU A 1 193 ? 13.617 20.594 -0.622 1 98.5 193 LEU A CA 1
ATOM 1512 C C . LEU A 1 193 ? 12.18 20.156 -0.384 1 98.5 193 LEU A C 1
ATOM 1514 O O . LEU A 1 193 ? 11.492 19.734 -1.319 1 98.5 193 LEU A O 1
ATOM 1518 N N . GLN A 1 194 ? 11.688 20.234 0.874 1 98.31 194 GLN A N 1
ATOM 1519 C CA . GLN A 1 194 ? 10.289 19.953 1.169 1 98.31 194 GLN A CA 1
ATOM 1520 C C . GLN A 1 194 ? 9.367 20.922 0.431 1 98.31 194 GLN A C 1
ATOM 1522 O O . GLN A 1 194 ? 8.383 20.5 -0.186 1 98.31 194 GLN A O 1
ATOM 1527 N N . LEU A 1 195 ? 9.711 22.188 0.524 1 98.75 195 LEU A N 1
ATOM 1528 C CA . LEU A 1 195 ? 8.898 23.203 -0.126 1 98.75 195 LEU A CA 1
ATOM 1529 C C . LEU A 1 195 ? 8.867 23 -1.636 1 98.75 195 LEU A C 1
ATOM 1531 O O . LEU A 1 195 ? 7.809 23.094 -2.258 1 98.75 195 LEU A O 1
ATOM 1535 N N . LEU A 1 196 ? 10.008 22.641 -2.172 1 98.38 196 LEU A N 1
ATOM 1536 C CA . LEU A 1 196 ? 10.109 22.375 -3.602 1 98.38 196 LEU A CA 1
ATOM 1537 C C . LEU A 1 196 ? 9.227 21.203 -3.994 1 98.38 196 LEU A C 1
ATOM 1539 O O . LEU A 1 196 ? 8.555 21.234 -5.027 1 98.38 196 LEU A O 1
ATOM 1543 N N . ALA A 1 197 ? 9.18 20.156 -3.229 1 98.31 197 ALA A N 1
ATOM 1544 C CA . ALA A 1 197 ? 8.391 18.953 -3.502 1 98.31 197 ALA A CA 1
ATOM 1545 C C . ALA A 1 197 ? 6.898 19.25 -3.463 1 98.31 197 ALA A C 1
ATOM 1547 O O . ALA A 1 197 ? 6.121 18.688 -4.234 1 98.31 197 ALA A O 1
ATOM 1548 N N . HIS A 1 198 ? 6.48 20.156 -2.639 1 98.5 198 HIS A N 1
ATOM 1549 C CA . HIS A 1 198 ? 5.059 20.359 -2.387 1 98.5 198 HIS A CA 1
ATOM 1550 C C . HIS A 1 198 ? 4.465 21.375 -3.35 1 98.5 198 HIS A C 1
ATOM 1552 O O . HIS A 1 198 ? 3.334 21.219 -3.812 1 98.5 198 HIS A O 1
ATOM 1558 N N . HIS A 1 199 ? 5.266 22.438 -3.664 1 98.31 199 HIS A N 1
ATOM 1559 C CA . HIS A 1 199 ? 4.711 23.5 -4.5 1 98.31 199 HIS A CA 1
ATOM 1560 C C . HIS A 1 199 ? 5.812 24.359 -5.094 1 98.31 199 HIS A C 1
ATOM 1562 O O . HIS A 1 199 ? 6.305 25.281 -4.438 1 98.31 199 HIS A O 1
ATOM 1568 N N . GLN A 1 200 ? 6.066 24.25 -6.387 1 96.94 200 GLN A N 1
ATOM 1569 C CA . GLN A 1 200 ? 7.188 24.922 -7.039 1 96.94 200 GLN A CA 1
ATOM 1570 C C . GLN A 1 200 ? 6.984 26.438 -7.066 1 96.94 200 GLN A C 1
ATOM 1572 O O . GLN A 1 200 ? 7.91 27.203 -6.766 1 96.94 200 GLN A O 1
ATOM 1577 N N . ALA A 1 201 ? 5.762 26.844 -7.43 1 97.44 201 ALA A N 1
ATOM 1578 C CA . ALA A 1 201 ? 5.48 28.266 -7.477 1 97.44 201 ALA A CA 1
ATOM 1579 C C . ALA A 1 201 ? 5.656 28.906 -6.105 1 97.44 201 ALA A C 1
ATOM 1581 O O . ALA A 1 201 ? 6.273 29.969 -5.98 1 97.44 201 ALA A O 1
ATOM 1582 N N . GLY A 1 202 ? 5.082 28.281 -5.07 1 98.25 202 GLY A N 1
ATOM 1583 C CA . GLY A 1 202 ? 5.25 28.781 -3.711 1 98.25 202 GLY A CA 1
ATOM 1584 C C . GLY A 1 202 ? 6.703 28.828 -3.271 1 98.25 202 GLY A C 1
ATOM 1585 O O . GLY A 1 202 ? 7.117 29.766 -2.588 1 98.25 202 GLY A O 1
ATOM 1586 N N . TYR A 1 203 ? 7.449 27.828 -3.629 1 97.94 203 TYR A N 1
ATOM 1587 C CA . TYR A 1 203 ? 8.875 27.766 -3.344 1 97.94 203 TYR A CA 1
ATOM 1588 C C . TYR A 1 203 ? 9.602 28.969 -3.92 1 97.94 203 TYR A C 1
ATOM 1590 O O . TYR A 1 203 ? 10.43 29.594 -3.244 1 97.94 203 TYR A O 1
ATOM 1598 N N . ARG A 1 204 ? 9.273 29.375 -5.117 1 97.56 204 ARG A N 1
ATOM 1599 C CA . ARG A 1 204 ? 9.906 30.516 -5.785 1 97.56 204 ARG A CA 1
ATOM 1600 C C . ARG A 1 204 ? 9.492 31.828 -5.137 1 97.56 204 ARG A C 1
ATOM 1602 O O . ARG A 1 204 ? 10.266 32.781 -5.133 1 97.56 204 ARG A O 1
ATOM 1609 N N . GLU A 1 205 ? 8.352 31.828 -4.617 1 97.88 205 GLU A N 1
ATOM 1610 C CA . GLU A 1 205 ? 7.824 33.062 -4.031 1 97.88 205 GLU A CA 1
ATOM 1611 C C . GLU A 1 205 ? 8.367 33.281 -2.623 1 97.88 205 GLU A C 1
ATOM 1613 O O . GLU A 1 205 ? 8.641 34.406 -2.225 1 97.88 205 GLU A O 1
ATOM 1618 N N . ILE A 1 206 ? 8.555 32.25 -1.862 1 98.5 206 ILE A N 1
ATOM 1619 C CA . ILE A 1 206 ? 8.883 32.406 -0.45 1 98.5 206 ILE A CA 1
ATOM 1620 C C . ILE A 1 206 ? 10.367 32.75 -0.303 1 98.5 206 ILE A C 1
ATOM 1622 O O . ILE A 1 206 ? 10.766 33.344 0.686 1 98.5 206 ILE A O 1
ATOM 1626 N N . GLY A 1 207 ? 11.195 32.406 -1.269 1 97.44 207 GLY A N 1
ATOM 1627 C CA . GLY A 1 207 ? 12.617 32.719 -1.229 1 97.44 207 GLY A CA 1
ATOM 1628 C C . GLY A 1 207 ? 12.898 34.188 -1.072 1 97.44 207 GLY A C 1
ATOM 1629 O O . GLY A 1 207 ? 13.477 34.625 -0.069 1 97.44 207 GLY A O 1
ATOM 1630 N N . PRO A 1 208 ? 12.453 34.938 -2.047 1 97.75 208 PRO A N 1
ATOM 1631 C CA . PRO A 1 208 ? 12.609 36.406 -1.942 1 97.75 208 PRO A CA 1
ATOM 1632 C C . PRO A 1 208 ? 11.984 36.969 -0.675 1 97.75 208 PRO A C 1
ATOM 1634 O O . PRO A 1 208 ? 12.516 37.906 -0.095 1 97.75 208 PRO A O 1
ATOM 1637 N N . PHE A 1 209 ? 10.906 36.438 -0.256 1 98.5 209 PHE A N 1
ATOM 1638 C CA . PHE A 1 209 ? 10.273 36.875 0.98 1 98.5 209 PHE A CA 1
ATOM 1639 C C . PHE A 1 209 ? 11.211 36.688 2.166 1 98.5 209 PHE A C 1
ATOM 1641 O O . PHE A 1 209 ? 11.406 37.625 2.967 1 98.5 209 PHE A O 1
ATOM 1648 N N . VAL A 1 210 ? 11.828 35.531 2.254 1 98.38 210 VAL A N 1
ATOM 1649 C CA . VAL A 1 210 ? 12.758 35.25 3.34 1 98.38 210 VAL A CA 1
ATOM 1650 C C . VAL A 1 210 ? 13.969 36.156 3.242 1 98.38 210 VAL A C 1
ATOM 1652 O O . VAL A 1 210 ? 14.477 36.656 4.258 1 98.38 210 VAL A O 1
ATOM 1655 N N . ALA A 1 211 ? 14.422 36.469 2.059 1 97.06 211 ALA A N 1
ATOM 1656 C CA . ALA A 1 211 ? 15.57 37.344 1.843 1 97.06 211 ALA A CA 1
ATOM 1657 C C . ALA A 1 211 ? 15.273 38.781 2.334 1 97.06 211 ALA A C 1
ATOM 1659 O O . ALA A 1 211 ? 16.188 39.531 2.678 1 97.06 211 ALA A O 1
ATOM 1660 N N . SER A 1 212 ? 14.062 39.094 2.391 1 97.5 212 SER A N 1
ATOM 1661 C CA . SER A 1 212 ? 13.672 40.469 2.793 1 97.5 212 SER A CA 1
ATOM 1662 C C . SER A 1 212 ? 13.555 40.562 4.309 1 97.5 212 SER A C 1
ATOM 1664 O O . SER A 1 212 ? 13.195 41.625 4.836 1 97.5 212 SER A O 1
ATOM 1666 N N . MET A 1 213 ? 13.844 39.5 5.031 1 97.56 213 MET A N 1
ATOM 1667 C CA . MET A 1 213 ? 13.672 39.469 6.48 1 97.56 213 MET A CA 1
ATOM 1668 C C . MET A 1 213 ? 14.375 40.625 7.16 1 97.56 213 MET A C 1
ATOM 1670 O O . MET A 1 213 ? 13.844 41.219 8.109 1 97.56 213 MET A O 1
ATOM 1674 N N . HIS A 1 214 ? 15.539 41.031 6.695 1 95.19 214 HIS A N 1
ATOM 1675 C CA . HIS A 1 214 ? 16.359 42.062 7.297 1 95.19 214 HIS A CA 1
ATOM 1676 C C . HIS A 1 214 ? 15.664 43.438 7.242 1 95.19 214 HIS A C 1
ATOM 1678 O O . HIS A 1 214 ? 15.992 44.344 8.016 1 95.19 214 HIS A O 1
ATOM 1684 N N . GLN A 1 215 ? 14.695 43.5 6.371 1 96.81 215 GLN A N 1
ATOM 1685 C CA . GLN A 1 215 ? 13.977 44.781 6.207 1 96.81 215 GLN A CA 1
ATOM 1686 C C . GLN A 1 215 ? 12.852 44.906 7.23 1 96.81 215 GLN A C 1
ATOM 1688 O O . GLN A 1 215 ? 12.281 46 7.395 1 96.81 215 GLN A O 1
ATOM 1693 N N . TRP A 1 216 ? 12.555 43.906 7.91 1 96.81 216 TRP A N 1
ATOM 1694 C CA . TRP A 1 216 ? 11.469 43.906 8.891 1 96.81 216 TRP A CA 1
ATOM 1695 C C . TRP A 1 216 ? 11.984 44.344 10.258 1 96.81 216 TRP A C 1
ATOM 1697 O O . TRP A 1 216 ? 12.914 43.75 10.805 1 96.81 216 TRP A O 1
ATOM 1707 N N . GLN A 1 217 ? 11.344 45.344 10.797 1 96.38 217 GLN A N 1
ATOM 1708 C CA . GLN A 1 217 ? 11.719 45.812 12.133 1 96.38 217 GLN A CA 1
ATOM 1709 C C . GLN A 1 217 ? 11.164 44.875 13.203 1 96.38 217 GLN A C 1
ATOM 1711 O O . GLN A 1 217 ? 11.852 44.562 14.18 1 96.38 217 GLN A O 1
ATOM 1716 N N . ASP A 1 218 ? 9.992 44.375 13.008 1 97.19 218 ASP A N 1
ATOM 1717 C CA . ASP A 1 218 ? 9.328 43.469 13.93 1 97.19 218 ASP A CA 1
ATOM 1718 C C . ASP A 1 218 ? 9.477 42.031 13.469 1 97.19 218 ASP A C 1
ATOM 1720 O O . ASP A 1 218 ? 8.789 41.594 12.539 1 97.19 218 ASP A O 1
ATOM 1724 N N . LEU A 1 219 ? 10.32 41.281 14.133 1 97.5 219 LEU A N 1
ATOM 1725 C CA . LEU A 1 219 ? 10.609 39.906 13.742 1 97.5 219 LEU A CA 1
ATOM 1726 C C . LEU A 1 219 ? 9.398 39 13.984 1 97.5 219 LEU A C 1
ATOM 1728 O O . LEU A 1 219 ? 9.172 38.062 13.234 1 97.5 219 LEU A O 1
ATOM 1732 N N . ASP A 1 220 ? 8.602 39.312 14.961 1 97 220 ASP A N 1
ATOM 1733 C CA . ASP A 1 220 ? 7.402 38.531 15.234 1 97 220 ASP A CA 1
ATOM 1734 C C . ASP A 1 220 ? 6.379 38.656 14.109 1 97 220 ASP A C 1
ATOM 1736 O O . ASP A 1 220 ? 5.723 37.688 13.734 1 97 220 ASP A O 1
ATOM 1740 N N . ALA A 1 221 ? 6.27 39.875 13.688 1 97.69 221 ALA A N 1
ATOM 1741 C CA . ALA A 1 221 ? 5.379 40.094 12.547 1 97.69 221 ALA A CA 1
ATOM 1742 C C . ALA A 1 221 ? 5.852 39.312 11.32 1 97.69 221 ALA A C 1
ATOM 1744 O O . ALA A 1 221 ? 5.035 38.75 10.586 1 97.69 221 ALA A O 1
ATOM 1745 N N . PHE A 1 222 ? 7.148 39.312 11.094 1 98.31 222 PHE A N 1
ATOM 1746 C CA . PHE A 1 222 ? 7.703 38.5 10 1 98.31 222 PHE A CA 1
ATOM 1747 C C . PHE A 1 222 ? 7.395 37.031 10.195 1 98.31 222 PHE A C 1
ATOM 1749 O O . PHE A 1 222 ? 6.996 36.344 9.25 1 98.31 222 PHE A O 1
ATOM 1756 N N . PHE A 1 223 ? 7.566 36.562 11.383 1 98.25 223 PHE A N 1
ATOM 1757 C CA . PHE A 1 223 ? 7.305 35.156 11.711 1 98.25 223 PHE A CA 1
ATOM 1758 C C . PHE A 1 223 ? 5.875 34.781 11.336 1 98.25 223 PHE A C 1
ATOM 1760 O O . PHE A 1 223 ? 5.648 33.719 10.727 1 98.25 223 PHE A O 1
ATOM 1767 N N . VAL A 1 224 ? 4.938 35.594 11.711 1 97.75 224 VAL A N 1
ATOM 1768 C CA . VAL A 1 224 ? 3.527 35.312 11.453 1 97.75 224 VAL A CA 1
ATOM 1769 C C . VAL A 1 224 ? 3.291 35.188 9.945 1 97.75 224 VAL A C 1
ATOM 1771 O O . VAL A 1 224 ? 2.662 34.25 9.477 1 97.75 224 VAL A O 1
ATOM 1774 N N . ALA A 1 225 ? 3.844 36.094 9.195 1 98.31 225 ALA A N 1
ATOM 1775 C CA . ALA A 1 225 ? 3.705 36.062 7.746 1 98.31 225 ALA A CA 1
ATOM 1776 C C . ALA A 1 225 ? 4.395 34.844 7.141 1 98.31 225 ALA A C 1
ATOM 1778 O O . ALA A 1 225 ? 3.852 34.219 6.238 1 98.31 225 ALA A O 1
ATOM 1779 N N . TYR A 1 226 ? 5.598 34.562 7.668 1 98.75 226 TYR A N 1
ATOM 1780 C CA . TYR A 1 226 ? 6.359 33.406 7.188 1 98.75 226 TYR A CA 1
ATOM 1781 C C . TYR A 1 226 ? 5.609 32.094 7.441 1 98.75 226 TYR A C 1
ATOM 1783 O O . TYR A 1 226 ? 5.512 31.25 6.555 1 98.75 226 TYR A O 1
ATOM 1791 N N . ARG A 1 227 ? 5.082 31.969 8.602 1 98.56 227 ARG A N 1
ATOM 1792 C CA . ARG A 1 227 ? 4.324 30.766 8.961 1 98.56 227 ARG A CA 1
ATOM 1793 C C . ARG A 1 227 ? 3.154 30.547 8.016 1 98.56 227 ARG A C 1
ATOM 1795 O O . ARG A 1 227 ? 2.93 29.438 7.535 1 98.56 227 ARG A O 1
ATOM 1802 N N . ASP A 1 228 ? 2.467 31.641 7.738 1 98.44 228 ASP A N 1
ATOM 1803 C CA . ASP A 1 228 ? 1.323 31.547 6.836 1 98.44 228 ASP A CA 1
ATOM 1804 C C . ASP A 1 228 ? 1.751 31.078 5.453 1 98.44 228 ASP A C 1
ATOM 1806 O O . ASP A 1 228 ? 1.123 30.188 4.875 1 98.44 228 ASP A O 1
ATOM 1810 N N . LYS A 1 229 ? 2.801 31.625 4.969 1 98.69 229 LYS A N 1
ATOM 1811 C CA . LYS A 1 229 ? 3.291 31.25 3.645 1 98.69 229 LYS A CA 1
ATOM 1812 C C . LYS A 1 229 ? 3.805 29.828 3.623 1 98.69 229 LYS A C 1
ATOM 1814 O O . LYS A 1 229 ? 3.48 29.047 2.715 1 98.69 229 LYS A O 1
ATOM 1819 N N . LEU A 1 230 ? 4.594 29.438 4.633 1 98.81 230 LEU A N 1
ATOM 1820 C CA . LEU A 1 230 ? 5.148 28.094 4.746 1 98.81 230 LEU A CA 1
ATOM 1821 C C . LEU A 1 230 ? 4.043 27.047 4.742 1 98.81 230 LEU A C 1
ATOM 1823 O O . LEU A 1 230 ? 4.086 26.109 3.955 1 98.81 230 LEU A O 1
ATOM 1827 N N . MET A 1 231 ? 3.07 27.266 5.57 1 98.81 231 MET A N 1
ATOM 1828 C CA . MET A 1 231 ? 2.021 26.266 5.75 1 98.81 231 MET A CA 1
ATOM 1829 C C . MET A 1 231 ? 1.109 26.203 4.531 1 98.81 231 MET A C 1
ATOM 1831 O O . MET A 1 231 ? 0.598 25.141 4.184 1 98.81 231 MET A O 1
ATOM 1835 N N . ALA A 1 232 ? 0.93 27.344 3.857 1 98.62 232 ALA A N 1
ATOM 1836 C CA . ALA A 1 232 ? 0.164 27.344 2.615 1 98.62 232 ALA A CA 1
ATOM 1837 C C . ALA A 1 232 ? 0.843 26.5 1.544 1 98.62 232 ALA A C 1
ATOM 1839 O O . ALA A 1 232 ? 0.174 25.797 0.787 1 98.62 232 ALA A O 1
ATOM 1840 N N . ILE A 1 233 ? 2.148 26.547 1.47 1 98.81 233 ILE A N 1
ATOM 1841 C CA . ILE A 1 233 ? 2.906 25.766 0.501 1 98.81 233 ILE A CA 1
ATOM 1842 C C . ILE A 1 233 ? 2.816 24.281 0.854 1 98.81 233 ILE A C 1
ATOM 1844 O O . ILE A 1 233 ? 2.498 23.453 -0.002 1 98.81 233 ILE A O 1
ATOM 1848 N N . LEU A 1 234 ? 3.014 23.938 2.111 1 98.69 234 LEU A N 1
ATOM 1849 C CA . LEU A 1 234 ? 3.082 22.562 2.555 1 98.69 234 LEU A CA 1
ATOM 1850 C C . LEU A 1 234 ? 1.711 21.891 2.479 1 98.69 234 LEU A C 1
ATOM 1852 O O . LEU A 1 234 ? 1.608 20.672 2.49 1 98.69 234 LEU A O 1
ATOM 1856 N N . LYS A 1 235 ? 0.648 22.688 2.422 1 98.31 235 LYS A N 1
ATOM 1857 C CA . LYS A 1 235 ? -0.711 22.156 2.326 1 98.31 235 LYS A CA 1
ATOM 1858 C C . LYS A 1 235 ? -0.921 21.406 1.012 1 98.31 235 LYS A C 1
ATOM 1860 O O . LYS A 1 235 ? -1.78 20.531 0.922 1 98.31 235 LYS A O 1
ATOM 1865 N N . ASN A 1 236 ? -0.12 21.781 0.062 1 98.06 236 ASN A N 1
ATOM 1866 C CA . ASN A 1 236 ? -0.176 21.062 -1.208 1 98.06 236 ASN A CA 1
ATOM 1867 C C . ASN A 1 236 ? 0.479 19.703 -1.107 1 98.06 236 ASN A C 1
ATOM 1869 O O . ASN A 1 236 ? 1.64 19.578 -0.708 1 98.06 236 ASN A O 1
ATOM 1873 N N . THR A 1 237 ? -0.299 18.688 -1.477 1 96.75 237 THR A N 1
ATOM 1874 C CA . THR A 1 237 ? 0.286 17.359 -1.453 1 96.75 237 THR A CA 1
ATOM 1875 C C . THR A 1 237 ? 1.357 17.219 -2.531 1 96.75 237 THR A C 1
ATOM 1877 O O . THR A 1 237 ? 1.168 17.656 -3.664 1 96.75 237 THR A O 1
ATOM 1880 N N . ALA A 1 238 ? 2.459 16.688 -2.141 1 96.19 238 ALA A N 1
ATOM 1881 C CA . ALA A 1 238 ? 3.549 16.5 -3.096 1 96.19 238 ALA A CA 1
ATOM 1882 C C . ALA A 1 238 ? 3.203 15.414 -4.109 1 96.19 238 ALA A C 1
ATOM 1884 O O . ALA A 1 238 ? 2.822 14.305 -3.73 1 96.19 238 ALA A O 1
ATOM 1885 N N . SER A 1 239 ? 3.334 15.711 -5.371 1 95.25 239 SER A N 1
ATOM 1886 C CA . SER A 1 239 ? 3.07 14.742 -6.43 1 95.25 239 SER A CA 1
ATOM 1887 C C . SER A 1 239 ? 4.316 13.922 -6.75 1 95.25 239 SER A C 1
ATOM 1889 O O . SER A 1 239 ? 5.43 14.305 -6.391 1 95.25 239 SER A O 1
ATOM 1891 N N . ARG A 1 240 ? 4.098 12.844 -7.41 1 95.38 240 ARG A N 1
ATOM 1892 C CA . ARG A 1 240 ? 5.207 12.016 -7.875 1 95.38 240 ARG A CA 1
ATOM 1893 C C . ARG A 1 240 ? 6.133 12.805 -8.797 1 95.38 240 ARG A C 1
ATOM 1895 O O . ARG A 1 240 ? 7.355 12.664 -8.727 1 95.38 240 ARG A O 1
ATOM 1902 N N . LYS A 1 241 ? 5.574 13.594 -9.641 1 96.56 241 LYS A N 1
ATOM 1903 C CA . LYS A 1 241 ? 6.348 14.445 -10.539 1 96.56 241 LYS A CA 1
ATOM 1904 C C . LYS A 1 241 ? 7.25 15.391 -9.758 1 96.56 241 LYS A C 1
ATOM 1906 O O . LYS A 1 241 ? 8.438 15.516 -10.055 1 96.56 241 LYS A O 1
ATOM 1911 N N . ASN A 1 242 ? 6.703 16.031 -8.75 1 97.38 242 ASN A N 1
ATOM 1912 C CA . ASN A 1 242 ? 7.477 16.969 -7.949 1 97.38 242 ASN A CA 1
ATOM 1913 C C . ASN A 1 242 ? 8.562 16.266 -7.145 1 97.38 242 ASN A C 1
ATOM 1915 O O . ASN A 1 242 ? 9.688 16.766 -7.043 1 97.38 242 ASN A O 1
ATOM 1919 N N . HIS A 1 243 ? 8.227 15.148 -6.57 1 97.69 243 HIS A N 1
ATOM 1920 C CA . HIS A 1 243 ? 9.234 14.352 -5.891 1 97.69 243 HIS A CA 1
ATOM 1921 C C . HIS A 1 243 ? 10.375 13.977 -6.84 1 97.69 243 HIS A C 1
ATOM 1923 O O . HIS A 1 243 ? 11.547 14.047 -6.469 1 97.69 243 HIS A O 1
ATOM 1929 N N . THR A 1 244 ? 10.023 13.578 -8.047 1 98.19 244 THR A N 1
ATOM 1930 C CA . THR A 1 244 ? 11.031 13.219 -9.039 1 98.19 244 THR A CA 1
ATOM 1931 C C . THR A 1 244 ? 11.977 14.391 -9.289 1 98.19 244 THR A C 1
ATOM 1933 O O . THR A 1 244 ? 13.195 14.211 -9.328 1 98.19 244 THR A O 1
ATOM 1936 N N . ASN A 1 245 ? 11.398 15.57 -9.383 1 97.69 245 ASN A N 1
ATOM 1937 C CA . ASN A 1 245 ? 12.211 16.766 -9.57 1 97.69 245 ASN A CA 1
ATOM 1938 C C . ASN A 1 245 ? 13.188 16.969 -8.406 1 97.69 245 ASN A C 1
ATOM 1940 O O . ASN A 1 245 ? 14.359 17.266 -8.625 1 97.69 245 ASN A O 1
ATOM 1944 N N . VAL A 1 246 ? 12.695 16.781 -7.266 1 98.56 246 VAL A N 1
ATOM 1945 C CA . VAL A 1 246 ? 13.523 16.969 -6.078 1 98.56 246 VAL A CA 1
ATOM 1946 C C . VAL A 1 246 ? 14.625 15.914 -6.047 1 98.56 246 VAL A C 1
ATOM 1948 O O . VAL A 1 246 ? 15.789 16.234 -5.789 1 98.56 246 VAL A O 1
ATOM 1951 N N . LEU A 1 247 ?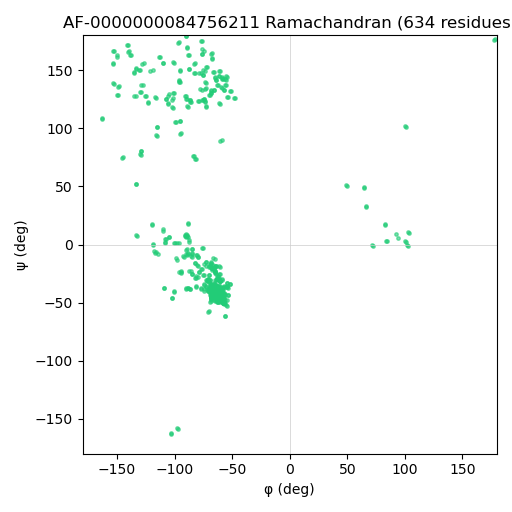 14.273 14.664 -6.316 1 98.62 247 LEU A N 1
ATOM 1952 C CA . LEU A 1 247 ? 15.242 13.57 -6.309 1 98.62 247 LEU A CA 1
ATOM 1953 C C . LEU A 1 247 ? 16.328 13.805 -7.348 1 98.62 247 LEU A C 1
ATOM 1955 O O . LEU A 1 247 ? 17.516 13.57 -7.074 1 98.62 247 LEU A O 1
ATOM 1959 N N . MET A 1 248 ? 15.93 14.312 -8.477 1 98.25 248 MET A N 1
ATOM 1960 C CA . MET A 1 248 ? 16.891 14.641 -9.523 1 98.25 248 MET A CA 1
ATOM 1961 C C . MET A 1 248 ? 17.812 15.773 -9.086 1 98.25 248 MET A C 1
ATOM 1963 O O . MET A 1 248 ? 19.016 15.758 -9.367 1 98.25 248 MET A O 1
ATOM 1967 N N . HIS A 1 249 ? 17.219 16.734 -8.453 1 98.19 249 HIS A N 1
ATOM 1968 C CA . HIS A 1 249 ? 18.016 17.828 -7.91 1 98.19 249 HIS A CA 1
ATOM 1969 C C . HIS A 1 249 ? 19.062 17.328 -6.926 1 98.19 249 HIS A C 1
ATOM 1971 O O . HIS A 1 249 ? 20.234 17.719 -6.996 1 98.19 249 HIS A O 1
ATOM 1977 N N . ILE A 1 250 ? 18.688 16.453 -6.055 1 98.5 250 ILE A N 1
ATOM 1978 C CA . ILE A 1 250 ? 19.594 15.898 -5.062 1 98.5 250 ILE A CA 1
ATOM 1979 C C . ILE A 1 250 ? 20.703 15.117 -5.762 1 98.5 250 ILE A C 1
ATOM 1981 O O . ILE A 1 250 ? 21.875 15.195 -5.371 1 98.5 250 ILE A O 1
ATOM 1985 N N . GLN A 1 251 ? 20.312 14.336 -6.77 1 97.69 251 GLN A N 1
ATOM 1986 C CA . GLN A 1 251 ? 21.297 13.57 -7.531 1 97.69 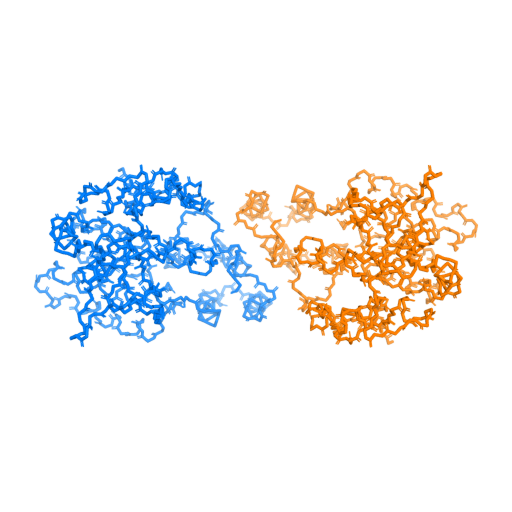251 GLN A CA 1
ATOM 1987 C C . GLN A 1 251 ? 22.422 14.469 -8.031 1 97.69 251 GLN A C 1
ATOM 1989 O O . GLN A 1 251 ? 23.578 14.047 -8.109 1 97.69 251 GLN A O 1
ATOM 1994 N N . GLY A 1 252 ? 22.141 15.703 -8.367 1 97.25 252 GLY A N 1
ATOM 1995 C CA . GLY A 1 252 ? 23.109 16.656 -8.875 1 97.25 252 GLY A CA 1
ATOM 1996 C C . GLY A 1 252 ? 24.25 16.906 -7.906 1 97.25 252 GLY A C 1
ATOM 1997 O O . GLY A 1 252 ? 25.375 17.203 -8.328 1 97.25 252 GLY A O 1
ATOM 1998 N N . TYR A 1 253 ? 24 16.797 -6.664 1 97.19 253 TYR A N 1
ATOM 1999 C CA . TYR A 1 253 ? 25.016 17.047 -5.648 1 97.19 253 TYR A CA 1
ATOM 2000 C C . TYR A 1 253 ? 26.094 15.961 -5.68 1 97.19 253 TYR A C 1
ATOM 2002 O O . TYR A 1 253 ? 27.188 16.141 -5.145 1 97.19 253 TYR A O 1
ATOM 2010 N N . PHE A 1 254 ? 25.766 14.797 -6.352 1 97.25 254 PHE A N 1
ATOM 2011 C CA . PHE A 1 254 ? 26.688 13.664 -6.359 1 97.25 254 PHE A CA 1
ATOM 2012 C C . PHE A 1 254 ? 27.328 13.5 -7.73 1 97.25 254 PHE A C 1
ATOM 2014 O O . PHE A 1 254 ? 28.109 12.57 -7.949 1 97.25 254 PHE A O 1
ATOM 2021 N N . ARG A 1 255 ? 27.016 14.344 -8.609 1 95.56 255 ARG A N 1
ATOM 2022 C CA . ARG A 1 255 ? 27.391 14.203 -10.008 1 95.56 255 ARG A CA 1
ATOM 2023 C C . ARG A 1 255 ? 28.891 14 -10.156 1 95.56 255 ARG A C 1
ATOM 2025 O O . ARG A 1 255 ? 29.328 13.125 -10.906 1 95.56 255 ARG A O 1
ATOM 2032 N N . GLU A 1 256 ? 29.75 14.719 -9.453 1 96.5 256 GLU A N 1
ATOM 2033 C CA . GLU A 1 256 ? 31.203 14.672 -9.609 1 96.5 256 GLU A CA 1
ATOM 2034 C C . GLU A 1 256 ? 31.797 13.492 -8.836 1 96.5 256 GLU A C 1
ATOM 2036 O O . GLU A 1 256 ? 32.938 13.117 -9.062 1 96.5 256 GLU A O 1
ATOM 2041 N N . ARG A 1 257 ? 31.031 12.969 -7.961 1 97.12 257 ARG A N 1
ATOM 2042 C CA . ARG A 1 257 ? 31.531 11.906 -7.102 1 97.12 257 ARG A CA 1
ATOM 2043 C C . ARG A 1 257 ? 31.203 10.531 -7.668 1 97.12 257 ARG A C 1
ATOM 2045 O O . ARG A 1 257 ? 31.875 9.539 -7.363 1 97.12 257 ARG A O 1
ATOM 2052 N N . LEU A 1 258 ? 30.172 10.445 -8.469 1 97.31 258 LEU A N 1
ATOM 2053 C CA . LEU A 1 258 ? 29.703 9.18 -9.008 1 97.31 258 LEU A CA 1
ATOM 2054 C C . LEU A 1 258 ? 30.266 8.938 -10.398 1 97.31 258 LEU A C 1
ATOM 2056 O O . LEU A 1 258 ? 30.422 9.875 -11.18 1 97.31 258 LEU A O 1
ATOM 2060 N N . ASN A 1 259 ? 30.609 7.707 -10.672 1 96.94 259 ASN A N 1
ATOM 2061 C CA . ASN A 1 259 ? 30.984 7.359 -12.039 1 96.94 259 ASN A CA 1
ATOM 2062 C C . ASN A 1 259 ? 29.75 7.234 -12.938 1 96.94 259 ASN A C 1
ATOM 2064 O O . ASN A 1 259 ? 28.625 7.383 -12.477 1 96.94 259 ASN A O 1
ATOM 2068 N N . SER A 1 260 ? 29.922 7.023 -14.195 1 97.06 260 SER A N 1
ATOM 2069 C CA . SER A 1 260 ? 28.859 7.027 -15.195 1 97.06 260 SER A CA 1
ATOM 2070 C C . SER A 1 260 ? 27.828 5.945 -14.906 1 97.06 260 SER A C 1
ATOM 2072 O O . SER A 1 260 ? 26.625 6.18 -15.023 1 97.06 260 SER A O 1
ATOM 2074 N N . A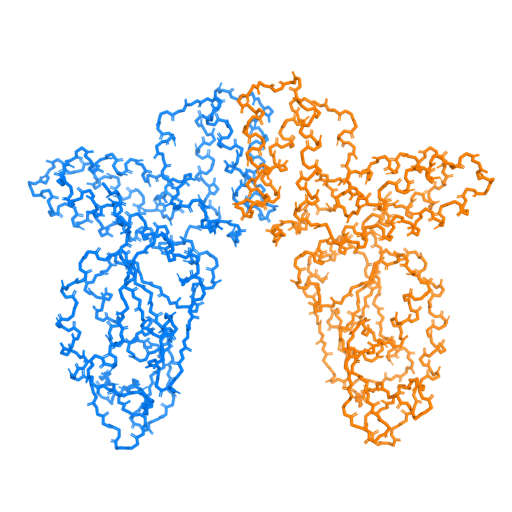RG A 1 261 ? 28.25 4.82 -14.547 1 96.56 261 ARG A N 1
ATOM 2075 C CA . ARG A 1 261 ? 27.344 3.717 -14.25 1 96.56 261 ARG A CA 1
ATOM 2076 C C . ARG A 1 261 ? 26.453 4.043 -13.047 1 96.56 261 ARG A C 1
ATOM 2078 O O . ARG A 1 261 ? 25.234 3.838 -13.094 1 96.56 261 ARG A O 1
ATOM 2085 N N . GLN A 1 262 ? 27.062 4.535 -12 1 97.5 262 GLN A N 1
ATOM 2086 C CA . GLN A 1 262 ? 26.359 4.898 -10.773 1 97.5 262 GLN A CA 1
ATOM 2087 C C . GLN A 1 262 ? 25.328 5.992 -11.031 1 97.5 262 GLN A C 1
ATOM 2089 O O . GLN A 1 262 ? 24.203 5.926 -10.539 1 97.5 262 GLN A O 1
ATOM 2094 N N . ARG A 1 263 ? 25.734 6.996 -11.805 1 97.94 263 ARG A N 1
ATOM 2095 C CA . ARG A 1 263 ? 24.812 8.07 -12.164 1 97.94 263 ARG A CA 1
ATOM 2096 C C . ARG A 1 263 ? 23.625 7.527 -12.938 1 97.94 263 ARG A C 1
ATOM 2098 O O . ARG A 1 263 ? 22.484 7.906 -12.672 1 97.94 263 ARG A O 1
ATOM 2105 N N . GLY A 1 264 ? 23.922 6.656 -13.891 1 97.94 264 GLY A N 1
ATOM 2106 C CA . GLY A 1 264 ? 22.859 6.039 -14.664 1 97.94 264 GLY A CA 1
ATOM 2107 C C . GLY A 1 264 ? 21.906 5.215 -13.82 1 97.94 264 GLY A C 1
ATOM 2108 O O . GLY A 1 264 ? 20.688 5.293 -14 1 97.94 264 GLY A O 1
ATOM 2109 N N . GLU A 1 265 ? 22.453 4.473 -12.914 1 97.81 265 GLU A N 1
ATOM 2110 C CA . GLU A 1 265 ? 21.656 3.65 -12.016 1 97.81 265 GLU A CA 1
ATOM 2111 C C . GLU A 1 265 ? 20.734 4.512 -11.148 1 97.81 265 GLU A C 1
ATOM 2113 O O . GLU A 1 265 ? 19.547 4.223 -11.008 1 97.81 265 GLU A O 1
ATOM 2118 N N . LEU A 1 266 ? 21.328 5.508 -10.562 1 98.19 266 LEU A N 1
ATOM 2119 C CA . LEU A 1 266 ? 20.562 6.398 -9.711 1 98.19 266 LEU A CA 1
ATOM 2120 C C . LEU A 1 266 ? 19.438 7.074 -10.508 1 98.19 266 LEU A C 1
ATOM 2122 O O . LEU A 1 266 ? 18.297 7.141 -10.047 1 98.19 266 LEU A O 1
ATOM 2126 N N . ARG A 1 267 ? 19.75 7.543 -11.68 1 98.38 267 ARG A N 1
ATOM 2127 C CA . ARG A 1 267 ? 18.75 8.133 -12.562 1 98.38 267 ARG A CA 1
ATOM 2128 C C . ARG A 1 267 ? 17.641 7.141 -12.867 1 98.38 267 ARG A C 1
ATOM 2130 O O . ARG A 1 267 ? 16.453 7.488 -12.797 1 98.38 267 ARG A O 1
ATOM 2137 N N . ASP A 1 268 ? 18 5.906 -13.117 1 98.38 268 ASP A N 1
ATOM 2138 C CA . ASP A 1 268 ? 17.016 4.883 -13.453 1 98.38 268 ASP A CA 1
ATOM 2139 C C . ASP A 1 268 ? 16.078 4.602 -12.273 1 98.38 268 ASP A C 1
ATOM 2141 O O . ASP A 1 268 ? 14.875 4.469 -12.445 1 98.38 268 ASP A O 1
ATOM 2145 N N . VAL A 1 269 ? 16.656 4.516 -11.117 1 98.25 269 VAL A N 1
ATOM 2146 C CA . VAL A 1 269 ? 15.867 4.25 -9.914 1 98.25 269 VAL A CA 1
ATOM 2147 C C . VAL A 1 269 ? 14.867 5.383 -9.695 1 98.25 269 VAL A C 1
ATOM 2149 O O . VAL A 1 269 ? 13.703 5.137 -9.359 1 98.25 269 VAL A O 1
ATOM 2152 N N . ILE A 1 270 ? 15.258 6.617 -9.938 1 98.56 270 ILE A N 1
ATOM 2153 C CA . ILE A 1 270 ? 14.383 7.773 -9.781 1 98.56 270 ILE A CA 1
ATOM 2154 C C . ILE A 1 270 ? 13.289 7.738 -10.844 1 98.56 270 ILE A C 1
ATOM 2156 O O . ILE A 1 270 ? 12.117 7.984 -10.555 1 98.56 270 ILE A O 1
ATOM 2160 N N . LEU A 1 271 ? 13.633 7.41 -12.055 1 98.25 271 LEU A N 1
ATOM 2161 C CA . LEU A 1 271 ? 12.664 7.363 -13.141 1 98.25 271 LEU A CA 1
ATOM 2162 C C . LEU A 1 271 ? 11.68 6.211 -12.953 1 98.25 271 LEU A C 1
ATOM 2164 O O . LEU A 1 271 ? 10.508 6.316 -13.32 1 98.25 271 LEU A O 1
ATOM 2168 N N . HIS A 1 272 ? 12.109 5.113 -12.398 1 97.56 272 HIS A N 1
ATOM 2169 C CA . HIS A 1 272 ? 11.219 4.004 -12.094 1 97.56 272 HIS A CA 1
ATOM 2170 C C . HIS A 1 272 ? 10.219 4.383 -11 1 97.56 272 HIS A C 1
ATOM 2172 O O . HIS A 1 272 ? 9.07 3.928 -11.016 1 97.56 272 HIS A O 1
ATOM 2178 N N . TYR A 1 273 ? 10.68 5.207 -10.055 1 97.5 273 TYR A N 1
ATOM 2179 C CA . TYR A 1 273 ? 9.727 5.781 -9.117 1 97.5 273 TYR A CA 1
ATOM 2180 C C . TYR A 1 273 ? 8.688 6.625 -9.852 1 97.5 273 TYR A C 1
ATOM 2182 O O . TYR A 1 273 ? 7.484 6.473 -9.625 1 97.5 273 TYR A O 1
ATOM 2190 N N . ARG A 1 274 ? 9.117 7.5 -10.711 1 97.38 274 ARG A N 1
ATOM 2191 C CA . ARG A 1 274 ? 8.227 8.367 -11.477 1 97.38 274 ARG A CA 1
ATOM 2192 C C . ARG A 1 274 ? 7.188 7.547 -12.234 1 97.38 274 ARG A C 1
ATOM 2194 O O . ARG A 1 274 ? 6.012 7.918 -12.281 1 97.38 274 ARG A O 1
ATOM 2201 N N . ALA A 1 275 ? 7.617 6.406 -12.695 1 96 275 ALA A N 1
ATOM 2202 C CA . ALA A 1 275 ? 6.77 5.559 -13.523 1 96 275 ALA A CA 1
ATOM 2203 C C . ALA A 1 275 ? 5.875 4.664 -12.672 1 96 275 ALA A C 1
ATOM 2205 O O . ALA A 1 275 ? 5.051 3.914 -13.195 1 96 275 ALA A O 1
ATOM 2206 N N . GLY A 1 276 ? 6.027 4.711 -11.398 1 94.12 276 GLY A N 1
ATOM 2207 C CA . GLY A 1 276 ? 5.195 3.91 -10.516 1 94.12 276 GLY A CA 1
ATOM 2208 C C . GLY A 1 276 ? 5.688 2.484 -10.359 1 94.12 276 GLY A C 1
ATOM 2209 O O . GLY A 1 276 ? 4.945 1.611 -9.906 1 94.12 276 GLY A O 1
ATOM 2210 N N . LEU A 1 277 ? 6.938 2.193 -10.711 1 94.62 277 LEU A N 1
ATOM 2211 C CA . LEU A 1 277 ? 7.496 0.848 -10.641 1 94.62 277 LEU A CA 1
ATOM 2212 C C . LEU A 1 277 ? 8.234 0.631 -9.328 1 94.62 277 LEU A C 1
ATOM 2214 O O . LEU A 1 277 ? 8.461 -0.51 -8.914 1 94.62 277 LEU A O 1
ATOM 2218 N N . LEU A 1 278 ? 8.633 1.712 -8.742 1 95.88 278 LEU A N 1
ATOM 2219 C CA . LEU A 1 278 ? 9.297 1.693 -7.445 1 95.88 278 LEU A CA 1
ATOM 2220 C C . LEU A 1 278 ? 8.656 2.701 -6.492 1 95.88 278 LEU A C 1
ATOM 2222 O O . LEU A 1 278 ? 8.102 3.711 -6.934 1 95.88 278 LEU A O 1
ATOM 2226 N N . PRO A 1 279 ? 8.688 2.412 -5.168 1 95.62 279 PRO A N 1
ATOM 2227 C CA . PRO A 1 279 ? 8.273 3.43 -4.199 1 95.62 279 PRO A CA 1
ATOM 2228 C C . PRO A 1 279 ? 9.336 4.508 -3.992 1 95.62 279 PRO A C 1
ATOM 2230 O O . PRO A 1 279 ? 10.5 4.309 -4.336 1 95.62 279 PRO A O 1
ATOM 2233 N N . ILE A 1 280 ? 8.945 5.582 -3.432 1 96.62 280 ILE A N 1
ATOM 2234 C CA . ILE A 1 280 ? 9.852 6.707 -3.227 1 96.62 280 ILE A CA 1
ATOM 2235 C C . ILE A 1 280 ? 11.016 6.281 -2.336 1 96.62 280 ILE A C 1
ATOM 2237 O O . ILE A 1 280 ? 12.125 6.812 -2.453 1 96.62 280 ILE A O 1
ATOM 2241 N N . LEU A 1 281 ? 10.805 5.262 -1.514 1 96.69 281 LEU A N 1
ATOM 2242 C CA . LEU A 1 281 ? 11.812 4.844 -0.544 1 96.69 281 LEU A CA 1
ATOM 2243 C C . LEU A 1 281 ? 12.969 4.137 -1.236 1 96.69 281 LEU A C 1
ATOM 2245 O O . LEU A 1 281 ? 14.047 3.996 -0.661 1 96.69 281 LEU A O 1
ATOM 224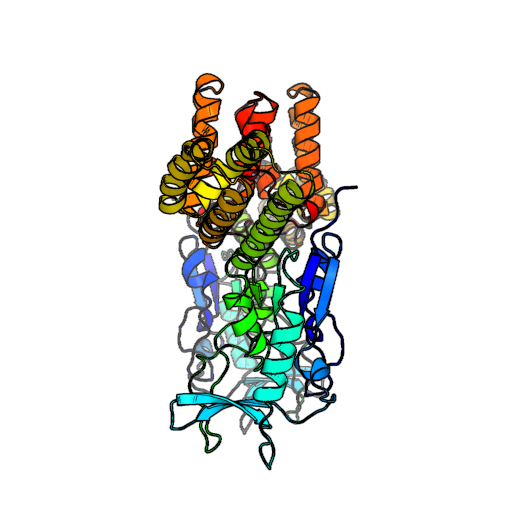9 N N . ALA A 1 282 ? 12.781 3.734 -2.484 1 97 282 ALA A N 1
ATOM 2250 C CA . ALA A 1 282 ? 13.875 3.105 -3.223 1 97 282 ALA A CA 1
ATOM 2251 C C . ALA A 1 282 ? 14.945 4.125 -3.582 1 97 282 ALA A C 1
ATOM 2253 O O . ALA A 1 282 ? 16.094 4.004 -3.143 1 97 282 ALA A O 1
ATOM 2254 N N . PRO A 1 283 ? 14.617 5.172 -4.293 1 98.06 283 PRO A N 1
ATOM 2255 C CA . PRO A 1 283 ? 15.648 6.168 -4.57 1 98.06 283 PRO A CA 1
ATOM 2256 C C . PRO A 1 283 ? 16.156 6.867 -3.311 1 98.06 283 PRO A C 1
ATOM 2258 O O . PRO A 1 283 ? 17.328 7.242 -3.236 1 98.06 283 PRO A O 1
ATOM 2261 N N . LEU A 1 284 ? 15.289 7.004 -2.32 1 97.88 284 LEU A N 1
ATOM 2262 C CA . LEU A 1 284 ? 15.742 7.633 -1.083 1 97.88 284 LEU A CA 1
ATOM 2263 C C . LEU A 1 284 ? 16.797 6.777 -0.39 1 97.88 284 LEU A C 1
ATOM 2265 O O . LEU A 1 284 ? 17.75 7.305 0.192 1 97.88 284 LEU A O 1
ATOM 2269 N N . THR A 1 285 ? 16.625 5.473 -0.448 1 97.75 285 THR A N 1
ATOM 2270 C CA . THR A 1 285 ? 17.594 4.555 0.136 1 97.75 285 THR A CA 1
ATOM 2271 C C . THR A 1 285 ? 18.953 4.691 -0.557 1 97.75 285 THR A C 1
ATOM 2273 O O . THR A 1 285 ? 19.984 4.781 0.106 1 97.75 285 THR A O 1
ATOM 2276 N N . LEU A 1 286 ? 18.906 4.742 -1.85 1 98.25 286 LEU A N 1
ATOM 2277 C CA . LEU A 1 286 ? 20.141 4.867 -2.611 1 98.25 286 LEU A CA 1
ATOM 2278 C C . LEU A 1 286 ? 20.781 6.23 -2.383 1 98.25 286 LEU A C 1
ATOM 2280 O O . LEU A 1 286 ? 22 6.328 -2.254 1 98.25 286 LEU A O 1
ATOM 2284 N N . LEU A 1 287 ? 19.984 7.277 -2.287 1 98.44 287 LEU A N 1
ATOM 2285 C CA . LEU A 1 287 ? 20.5 8.617 -2.037 1 98.44 287 LEU A CA 1
ATOM 2286 C C . LEU A 1 287 ? 21.094 8.719 -0.64 1 98.44 287 LEU A C 1
ATOM 2288 O O . LEU A 1 287 ? 22.141 9.352 -0.453 1 98.44 287 LEU A O 1
ATOM 2292 N N . LYS A 1 288 ? 20.469 8.125 0.323 1 97.81 288 LYS A N 1
ATOM 2293 C CA . LYS A 1 288 ? 21.016 8.109 1.676 1 97.81 288 LYS A CA 1
ATOM 2294 C C . LYS A 1 288 ? 22.344 7.367 1.719 1 97.81 288 LYS A C 1
ATOM 2296 O O . LYS A 1 288 ? 23.25 7.758 2.453 1 97.81 288 LYS A O 1
ATOM 2301 N N . HIS A 1 289 ? 22.453 6.305 0.951 1 97.94 289 HIS A N 1
ATOM 2302 C CA . HIS A 1 289 ? 23.719 5.582 0.819 1 97.94 289 HIS A CA 1
ATOM 2303 C C . HIS A 1 289 ? 24.812 6.496 0.308 1 97.94 289 HIS A C 1
ATOM 2305 O O . HIS A 1 289 ? 25.891 6.566 0.902 1 97.94 289 HIS A O 1
ATOM 2311 N N . TYR A 1 290 ? 24.547 7.227 -0.742 1 98 290 TYR A N 1
ATOM 2312 C CA . TYR A 1 290 ? 25.547 8.109 -1.324 1 98 290 TYR A CA 1
ATOM 2313 C C . TYR A 1 290 ? 25.859 9.273 -0.388 1 98 290 TYR A C 1
ATOM 2315 O O . TYR A 1 290 ? 27 9.727 -0.311 1 98 290 TYR A O 1
ATOM 2323 N N . LEU A 1 291 ? 24.812 9.742 0.298 1 98 291 LEU A N 1
ATOM 2324 C CA . LEU A 1 291 ? 25.031 10.82 1.253 1 98 291 LEU A CA 1
ATOM 2325 C C . LEU A 1 291 ? 25.969 10.375 2.373 1 98 291 LEU A C 1
ATOM 2327 O O . LEU A 1 291 ? 26.781 11.164 2.861 1 98 291 LEU A O 1
ATOM 2331 N N . ALA A 1 292 ? 25.844 9.156 2.77 1 96.81 292 ALA A N 1
ATOM 2332 C CA . ALA A 1 292 ? 26.734 8.602 3.781 1 96.81 292 ALA A CA 1
ATOM 2333 C C . ALA A 1 292 ? 28.156 8.43 3.23 1 96.81 292 ALA A C 1
ATOM 2335 O O . ALA A 1 292 ? 29.125 8.664 3.941 1 96.81 292 ALA A O 1
ATOM 2336 N N . GLU A 1 293 ? 28.312 8.086 1.968 1 96.44 293 GLU A N 1
ATOM 2337 C CA . GLU A 1 293 ? 29.594 7.895 1.315 1 96.44 293 GLU A CA 1
ATOM 2338 C C . GLU A 1 293 ? 30.266 9.234 1.025 1 96.44 293 GLU A C 1
ATOM 2340 O O . GLU A 1 293 ? 31.484 9.367 1.152 1 96.44 293 GLU A O 1
ATOM 2345 N N . TYR A 1 294 ? 29.484 10.141 0.631 1 97.38 294 TYR A N 1
ATOM 2346 C CA . TYR A 1 294 ? 29.938 11.477 0.265 1 97.38 294 TYR A CA 1
ATOM 2347 C C . TYR A 1 294 ? 29.125 12.547 0.985 1 97.38 294 TYR A C 1
ATOM 2349 O O . TYR A 1 294 ? 28.266 13.195 0.381 1 97.38 294 TYR A O 1
ATOM 2357 N N . PRO A 1 295 ? 29.484 12.781 2.215 1 96.94 295 PRO A N 1
ATOM 2358 C CA . PRO A 1 295 ? 28.703 13.719 3.02 1 96.94 295 PRO A CA 1
ATOM 2359 C C . PRO A 1 295 ? 28.641 15.117 2.406 1 96.94 295 PRO A C 1
ATOM 2361 O O . PRO A 1 295 ? 29.641 15.594 1.859 1 96.94 295 PRO A O 1
ATOM 2364 N N . ASP A 1 296 ? 27.469 15.672 2.4 1 97.12 296 ASP A N 1
ATOM 2365 C CA . ASP A 1 296 ? 27.188 17.047 2.02 1 97.12 296 ASP A CA 1
ATOM 2366 C C . ASP A 1 296 ? 26.484 17.797 3.146 1 97.12 296 ASP A C 1
ATOM 2368 O O . ASP A 1 296 ? 25.406 17.406 3.578 1 97.12 296 ASP A O 1
ATOM 2372 N N . ARG A 1 297 ? 27.094 18.844 3.564 1 96.38 297 ARG A N 1
ATOM 2373 C CA . ARG A 1 297 ? 26.641 19.562 4.75 1 96.38 297 ARG A CA 1
ATOM 2374 C C . ARG A 1 297 ? 25.234 20.094 4.559 1 96.38 297 ARG A C 1
ATOM 2376 O O . ARG A 1 297 ? 24.422 20.078 5.492 1 96.38 297 ARG A O 1
ATOM 2383 N N . TYR A 1 298 ? 24.891 20.578 3.438 1 97.19 298 TYR A N 1
ATOM 2384 C CA . TYR A 1 298 ? 23.562 21.109 3.139 1 97.19 298 TYR A CA 1
ATOM 2385 C C . TYR A 1 298 ? 22.531 20 3.102 1 97.19 298 TYR A C 1
ATOM 2387 O O . TYR A 1 298 ? 21.516 20.062 3.789 1 97.19 298 TYR A O 1
ATOM 2395 N N . LEU A 1 299 ? 22.766 18.906 2.395 1 97.81 299 LEU A N 1
ATOM 2396 C CA . LEU A 1 299 ? 21.828 17.797 2.225 1 97.81 299 LEU A CA 1
ATOM 2397 C C . LEU A 1 299 ? 21.578 17.094 3.553 1 97.81 299 LEU A C 1
ATOM 2399 O O . LEU A 1 299 ? 20.453 16.641 3.812 1 97.81 299 LEU A O 1
ATOM 2403 N N . GLN A 1 300 ? 22.547 17.031 4.332 1 97.38 300 GLN A N 1
ATOM 2404 C CA . GLN A 1 300 ? 22.422 16.328 5.609 1 97.38 300 GLN A CA 1
ATOM 2405 C C . GLN A 1 300 ? 21.422 17.031 6.527 1 97.38 300 GLN A C 1
ATOM 2407 O O . GLN A 1 300 ? 20.875 16.422 7.438 1 97.38 300 GLN A O 1
ATOM 2412 N N . THR A 1 301 ? 21.219 18.281 6.289 1 97.31 301 THR A N 1
ATOM 2413 C CA . THR A 1 301 ? 20.328 19.031 7.164 1 97.31 301 THR A CA 1
ATOM 2414 C C . THR A 1 301 ? 18.891 19.016 6.633 1 97.31 301 THR A C 1
ATOM 2416 O O . THR A 1 301 ? 17.969 19.422 7.328 1 97.31 301 THR A O 1
ATOM 2419 N N . GLN A 1 302 ? 18.734 18.562 5.473 1 98.38 302 GLN A N 1
ATOM 2420 C CA . GLN A 1 302 ? 17.438 18.688 4.812 1 98.38 302 GLN A CA 1
ATOM 2421 C C . GLN A 1 302 ? 16.375 17.812 5.496 1 98.38 302 GLN A C 1
ATOM 2423 O O . GLN A 1 302 ? 16.578 16.609 5.656 1 98.38 302 GLN A O 1
ATOM 2428 N N . ASN A 1 303 ? 15.219 18.438 5.789 1 97.94 303 ASN A N 1
ATOM 2429 C CA . ASN A 1 303 ? 14.078 17.766 6.406 1 97.94 303 ASN A CA 1
ATOM 2430 C C . ASN A 1 303 ? 13.445 16.75 5.457 1 97.94 303 ASN A C 1
ATOM 2432 O O . ASN A 1 303 ? 12.719 15.859 5.891 1 97.94 303 ASN A O 1
ATOM 2436 N N . TYR A 1 304 ? 13.734 16.797 4.203 1 98.19 304 TYR A N 1
ATOM 2437 C CA . TYR A 1 304 ? 13.141 15.984 3.154 1 98.19 304 TYR A CA 1
ATOM 2438 C C . TYR A 1 304 ? 13.398 14.508 3.404 1 98.19 304 TYR A C 1
ATOM 2440 O O . TYR A 1 304 ? 12.547 13.664 3.129 1 98.19 304 TYR A O 1
ATOM 2448 N N . PHE A 1 305 ? 14.547 14.188 4.027 1 97.38 305 PHE A N 1
ATOM 2449 C CA . PHE A 1 305 ? 14.945 12.797 4.238 1 97.38 305 PHE A CA 1
ATOM 2450 C C . PHE A 1 305 ? 14.25 12.219 5.465 1 97.38 305 PHE A C 1
ATOM 2452 O O . PHE A 1 305 ? 14.016 11.008 5.535 1 97.38 305 PHE A O 1
ATOM 2459 N N . ASP A 1 306 ? 13.938 13.047 6.414 1 96.19 306 ASP A N 1
ATOM 2460 C CA . ASP A 1 306 ? 13.328 12.602 7.664 1 96.19 306 ASP A CA 1
ATOM 2461 C C . ASP A 1 306 ? 12.328 13.625 8.188 1 96.19 306 ASP A C 1
ATOM 2463 O O . ASP A 1 306 ? 12.555 14.258 9.219 1 96.19 306 ASP A O 1
ATOM 2467 N N . PRO A 1 307 ? 11.164 13.695 7.57 1 97.12 307 PRO A N 1
ATOM 2468 C CA . PRO A 1 307 ? 10.211 14.766 7.883 1 97.12 307 PRO A CA 1
ATOM 2469 C C . PRO A 1 307 ? 9.414 14.492 9.156 1 97.12 307 PRO A C 1
ATOM 2471 O O . PRO A 1 307 ? 8.805 15.406 9.711 1 97.12 307 PRO A O 1
ATOM 2474 N N . TYR A 1 308 ? 9.336 13.305 9.641 1 97.31 308 TYR A N 1
ATOM 2475 C CA . TYR A 1 308 ? 8.633 12.836 10.828 1 97.31 308 TYR A CA 1
ATOM 2476 C C . TYR A 1 308 ? 9.305 11.594 11.406 1 97.31 308 TYR A C 1
ATOM 2478 O O . TYR A 1 308 ? 10.25 11.062 10.82 1 97.31 308 TYR A O 1
ATOM 2486 N N . PRO A 1 309 ? 8.953 11.211 12.633 1 96.56 309 PRO A N 1
ATOM 2487 C CA . PRO A 1 309 ? 9.57 10.008 13.195 1 96.56 309 PRO A CA 1
ATOM 2488 C C . PRO A 1 309 ? 9.477 8.805 12.266 1 96.56 309 PRO A C 1
ATOM 2490 O O . PRO A 1 309 ? 8.398 8.477 11.781 1 96.56 309 PRO A O 1
ATOM 2493 N N . GLN A 1 310 ? 10.609 8.141 12.109 1 94.12 310 GLN A N 1
ATOM 2494 C CA . GLN A 1 310 ? 10.742 7.055 11.148 1 94.12 310 GLN A CA 1
ATOM 2495 C C . GLN A 1 310 ? 9.789 5.91 11.477 1 94.12 310 GLN A C 1
ATOM 2497 O O . GLN A 1 310 ? 9.305 5.223 10.578 1 94.12 310 GLN A O 1
ATOM 2502 N N . ALA A 1 311 ? 9.508 5.773 12.719 1 95.12 311 ALA A N 1
ATOM 2503 C CA . ALA A 1 311 ? 8.672 4.672 13.195 1 95.12 311 ALA A CA 1
ATOM 2504 C C . ALA A 1 311 ? 7.262 4.766 12.633 1 95.12 311 ALA A C 1
ATOM 2506 O O . ALA A 1 311 ? 6.523 3.777 12.609 1 95.12 311 ALA A O 1
ATOM 2507 N N . LEU A 1 312 ? 6.867 5.941 12.148 1 96.12 312 LEU A N 1
ATOM 2508 C CA . LEU A 1 312 ? 5.535 6.117 11.586 1 96.12 312 LEU A CA 1
ATOM 2509 C C . LEU A 1 312 ? 5.441 5.484 10.203 1 96.12 312 LEU A C 1
ATOM 2511 O O . LEU A 1 312 ? 4.348 5.152 9.734 1 96.12 312 LEU A O 1
ATOM 2515 N N . ALA A 1 313 ? 6.512 5.359 9.492 1 94.38 313 ALA A N 1
ATOM 2516 C CA . ALA A 1 313 ? 6.621 4.656 8.219 1 94.38 313 ALA A CA 1
ATOM 2517 C C . ALA A 1 313 ? 5.52 5.094 7.254 1 94.38 313 ALA A C 1
ATOM 2519 O O . ALA A 1 313 ? 4.836 4.254 6.664 1 94.38 313 ALA A O 1
ATOM 2520 N N . LEU A 1 314 ? 5.328 6.383 7.047 1 95.56 314 LEU A N 1
ATOM 2521 C CA . LEU A 1 314 ? 4.16 6.898 6.344 1 95.56 314 LEU A CA 1
ATOM 2522 C C . LEU A 1 314 ? 4.383 6.879 4.836 1 95.56 314 LEU A C 1
ATOM 2524 O O . LEU A 1 314 ? 3.441 7.07 4.062 1 95.56 314 LEU A O 1
ATOM 2528 N N . ARG A 1 315 ? 5.605 6.574 4.41 1 94.25 315 ARG A N 1
ATOM 2529 C CA . ARG A 1 315 ? 5.891 6.59 2.979 1 94.25 315 ARG A CA 1
ATOM 2530 C C . ARG A 1 315 ? 5.781 5.188 2.385 1 94.25 315 ARG A C 1
ATOM 2532 O O . ARG A 1 315 ? 5.953 5.008 1.178 1 94.25 315 ARG A O 1
ATOM 2539 N N . LEU A 1 316 ? 5.445 4.184 3.152 1 90.44 316 LEU A N 1
ATOM 2540 C CA . LEU A 1 316 ? 5.27 2.816 2.674 1 90.44 316 LEU A CA 1
ATOM 2541 C C . LEU A 1 316 ? 4.102 2.732 1.696 1 90.44 316 LEU A C 1
ATOM 2543 O O . LEU A 1 316 ? 4.16 1.988 0.714 1 90.44 316 LEU A O 1
ATOM 2547 N N . GLY A 1 317 ? 3.07 3.52 1.96 1 78.94 317 GLY A N 1
ATOM 2548 C CA . GLY A 1 317 ? 1.854 3.406 1.172 1 78.94 317 GLY A CA 1
ATOM 2549 C C . GLY A 1 317 ? 1.679 4.539 0.177 1 78.94 317 GLY A C 1
ATOM 2550 O O . GLY A 1 317 ? 0.63 4.656 -0.461 1 78.94 317 GLY A O 1
ATOM 2551 N N . VAL A 1 318 ? 2.76 5.422 0.065 1 74.19 318 VAL A N 1
ATOM 2552 C CA . VAL A 1 318 ? 2.607 6.617 -0.759 1 74.19 318 VAL A CA 1
ATOM 2553 C C . VAL A 1 318 ? 3.141 6.348 -2.164 1 74.19 318 VAL A C 1
ATOM 2555 O O . VAL A 1 318 ? 4.262 5.859 -2.326 1 74.19 318 VAL A O 1
ATOM 2558 N N . ASN A 1 319 ? 2.23 5.965 -3.199 1 65.75 319 ASN A N 1
ATOM 2559 C CA . ASN A 1 319 ? 2.635 5.652 -4.566 1 65.75 319 ASN A CA 1
ATOM 2560 C C . ASN A 1 319 ? 2.951 6.918 -5.359 1 65.75 319 ASN A C 1
ATOM 2562 O O . ASN A 1 319 ? 2.322 7.957 -5.156 1 65.75 319 ASN A O 1
ATOM 2566 N N . MET B 1 1 ? 10.812 -17.266 -29.828 1 40.44 1 MET B N 1
ATOM 2567 C CA . MET B 1 1 ? 9.672 -16.375 -29.594 1 40.44 1 MET B CA 1
ATOM 2568 C C . MET B 1 1 ? 9.078 -16.609 -28.203 1 40.44 1 MET B C 1
ATOM 2570 O O . MET B 1 1 ? 8.562 -17.703 -27.938 1 40.44 1 MET B O 1
ATOM 2574 N N . ASN B 1 2 ? 9.648 -16.047 -27.062 1 56.53 2 ASN B N 1
ATOM 2575 C CA . ASN B 1 2 ? 9.312 -16.453 -25.703 1 56.53 2 ASN B CA 1
ATOM 2576 C C . ASN B 1 2 ? 7.828 -16.266 -25.422 1 56.53 2 ASN B C 1
ATOM 2578 O O . ASN B 1 2 ? 7.312 -15.156 -25.5 1 56.53 2 ASN B O 1
ATOM 2582 N N . LYS B 1 3 ? 7 -17.391 -25.719 1 82.12 3 LYS B N 1
ATOM 2583 C CA . LYS B 1 3 ? 5.547 -17.469 -25.625 1 82.12 3 LYS B CA 1
ATOM 2584 C C . LYS B 1 3 ? 5.055 -17.047 -24.25 1 82.12 3 LYS B C 1
ATOM 2586 O O . LYS B 1 3 ? 5.637 -17.422 -23.234 1 82.12 3 LYS B O 1
ATOM 2591 N N . GLN B 1 4 ? 4.168 -16.141 -24.234 1 94.62 4 GLN B N 1
ATOM 2592 C CA . GLN B 1 4 ? 3.521 -15.695 -23.016 1 94.62 4 GLN B CA 1
ATOM 2593 C C . GLN B 1 4 ? 2.824 -16.859 -22.312 1 94.62 4 GLN B C 1
ATOM 2595 O O . GLN B 1 4 ? 2.357 -17.797 -22.969 1 94.62 4 GLN B O 1
ATOM 2600 N N . PRO B 1 5 ? 2.873 -16.859 -21.047 1 97.94 5 PRO B N 1
ATOM 2601 C CA . PRO B 1 5 ? 2.096 -17.875 -20.328 1 97.94 5 PRO B CA 1
ATOM 2602 C C . PRO B 1 5 ? 0.613 -17.844 -20.688 1 97.94 5 PRO B C 1
ATOM 2604 O O . PRO B 1 5 ? 0.046 -16.766 -20.891 1 97.94 5 PRO B O 1
ATOM 2607 N N . VAL B 1 6 ? 0.037 -18.984 -20.766 1 97.94 6 VAL B N 1
ATOM 2608 C CA . VAL B 1 6 ? -1.396 -19.109 -21.016 1 97.94 6 VAL B CA 1
ATOM 2609 C C . VAL B 1 6 ? -2.115 -19.406 -19.703 1 97.94 6 VAL B C 1
ATOM 2611 O O . VAL B 1 6 ? -1.729 -20.328 -18.969 1 97.94 6 VAL B O 1
ATOM 2614 N N . ILE B 1 7 ? -3.152 -18.656 -19.422 1 97.5 7 ILE B N 1
ATOM 2615 C CA . ILE B 1 7 ? -3.842 -18.781 -18.141 1 97.5 7 ILE B CA 1
ATOM 2616 C C . ILE B 1 7 ? -5.344 -18.938 -18.375 1 97.5 7 ILE B C 1
ATOM 2618 O O . ILE B 1 7 ? -5.91 -18.281 -19.25 1 97.5 7 ILE B O 1
ATOM 2622 N N . GLY B 1 8 ? -5.934 -19.922 -17.719 1 98.31 8 GLY B N 1
ATOM 2623 C CA . GLY B 1 8 ? -7.387 -19.984 -17.703 1 98.31 8 GLY B CA 1
ATOM 2624 C C . GLY B 1 8 ? -8.016 -18.922 -16.828 1 98.31 8 GLY B C 1
ATOM 2625 O O . GLY B 1 8 ? -7.41 -18.469 -15.844 1 98.31 8 GLY B O 1
ATOM 2626 N N . ILE B 1 9 ? -9.242 -18.531 -17.156 1 98.62 9 ILE B N 1
ATOM 2627 C CA . ILE B 1 9 ? -9.938 -17.547 -16.359 1 98.62 9 ILE B CA 1
ATOM 2628 C C . ILE B 1 9 ? -11.445 -17.734 -16.469 1 98.62 9 ILE B C 1
ATOM 2630 O O . ILE B 1 9 ? -11.953 -18.047 -17.547 1 98.62 9 ILE B O 1
ATOM 2634 N N . SER B 1 10 ? -12.125 -17.609 -15.367 1 98.19 10 SER B N 1
ATOM 2635 C CA . SER B 1 10 ? -13.586 -17.609 -15.438 1 98.19 10 SER B CA 1
ATOM 2636 C C . SER B 1 10 ? -14.086 -16.516 -16.359 1 98.19 10 SER B C 1
ATOM 2638 O O . SER B 1 10 ? -13.727 -15.344 -16.219 1 98.19 10 SER B O 1
ATOM 2640 N N . GLY B 1 11 ? -14.969 -16.859 -17.203 1 96.75 11 GLY B N 1
ATOM 2641 C CA . GLY B 1 11 ? -15.43 -15.953 -18.234 1 96.75 11 GLY B CA 1
ATOM 2642 C C . GLY B 1 11 ? -15.992 -14.648 -17.703 1 96.75 11 GLY B C 1
ATOM 2643 O O . GLY B 1 11 ? -15.781 -13.586 -18.281 1 96.75 11 GLY B O 1
ATOM 2644 N N . CYS B 1 12 ? -16.672 -14.672 -16.609 1 95.88 12 CYS B N 1
ATOM 2645 C CA . CYS B 1 12 ? -17.344 -13.492 -16.078 1 95.88 12 CYS B CA 1
ATOM 2646 C C . CYS B 1 12 ? -16.328 -12.461 -15.617 1 95.88 12 CYS B C 1
ATOM 2648 O O . CYS B 1 12 ? -16.641 -11.273 -15.492 1 95.88 12 CYS B O 1
ATOM 2650 N N . LEU B 1 13 ? -15.117 -12.891 -15.375 1 97.56 13 LEU B N 1
ATOM 2651 C CA . LEU B 1 13 ? -14.078 -12.008 -14.867 1 97.56 13 LEU B CA 1
ATOM 2652 C C . LEU B 1 13 ? -13.477 -11.172 -15.992 1 97.56 13 LEU B C 1
ATOM 2654 O O . LEU B 1 13 ? -12.742 -10.211 -15.742 1 97.56 13 LEU B O 1
ATOM 2658 N N . THR B 1 14 ? -13.789 -11.508 -17.219 1 96.81 14 THR B N 1
ATOM 2659 C CA . THR B 1 14 ? -13.234 -10.789 -18.375 1 96.81 14 THR B CA 1
ATOM 2660 C C . THR B 1 14 ? -14.133 -9.617 -18.766 1 96.81 14 THR B C 1
ATOM 2662 O O . THR B 1 14 ? -13.781 -8.828 -19.641 1 96.81 14 THR B O 1
ATOM 2665 N N . GLY B 1 15 ? -15.258 -9.555 -18.156 1 93.31 15 GLY B N 1
ATOM 2666 C CA . GLY B 1 15 ? -16.234 -8.539 -18.531 1 93.31 15 GLY B CA 1
ATOM 2667 C C . GLY B 1 15 ? -17.359 -9.078 -19.391 1 93.31 15 GLY B C 1
ATOM 2668 O O . GLY B 1 15 ? -18.281 -8.344 -19.734 1 93.31 15 GLY B O 1
ATOM 2669 N N . SER B 1 16 ? -17.312 -10.344 -19.688 1 91.19 16 SER B N 1
ATOM 2670 C CA . SER B 1 16 ? -18.406 -10.977 -20.438 1 91.19 16 SER B CA 1
ATOM 2671 C C . SER B 1 16 ? -19.641 -11.156 -19.578 1 91.19 16 SER B C 1
ATOM 2673 O O . SER B 1 16 ? -19.531 -11.5 -18.391 1 91.19 16 SER B O 1
ATOM 2675 N N . SER B 1 17 ? -20.734 -10.906 -20.188 1 91.62 17 SER B N 1
ATOM 2676 C CA . SER B 1 17 ? -22 -11 -19.469 1 91.62 17 SER B CA 1
ATOM 2677 C C . SER B 1 17 ? -22.5 -12.445 -19.406 1 91.62 17 SER B C 1
ATOM 2679 O O . SER B 1 17 ? -23.547 -12.773 -19.969 1 91.62 17 SER B O 1
ATOM 2681 N N . VAL B 1 18 ? -21.875 -13.25 -18.594 1 89 18 VAL B N 1
ATOM 2682 C CA . VAL B 1 18 ? -22.203 -14.672 -18.562 1 89 18 VAL B CA 1
ATOM 2683 C C . VAL B 1 18 ? -22.703 -15.047 -17.172 1 89 18 VAL B C 1
ATOM 2685 O O . VAL B 1 18 ? -23.062 -16.203 -16.922 1 89 18 VAL B O 1
ATOM 2688 N N . ARG B 1 19 ? -22.766 -14.117 -16.297 1 89.94 19 ARG B N 1
ATOM 2689 C CA . ARG B 1 19 ? -23.25 -14.398 -14.945 1 89.94 19 ARG B CA 1
ATOM 2690 C C . ARG B 1 19 ? -24.734 -14.75 -14.945 1 89.94 19 ARG B C 1
ATOM 2692 O O . ARG B 1 19 ? -25.453 -14.383 -15.875 1 89.94 19 ARG B O 1
ATOM 2699 N N . PHE B 1 20 ? -25.109 -15.383 -13.906 1 88.56 20 PHE B N 1
ATOM 2700 C CA . PHE B 1 20 ? -26.5 -15.805 -13.812 1 88.56 20 PHE B CA 1
ATOM 2701 C C . PHE B 1 20 ? -27.438 -14.602 -13.852 1 88.56 20 PHE B C 1
ATOM 2703 O O . PHE B 1 20 ? -28.562 -14.703 -14.336 1 88.56 20 PHE B O 1
ATOM 2710 N N . ASP B 1 21 ? -26.953 -13.438 -13.312 1 90.88 21 ASP B N 1
ATOM 2711 C CA . ASP B 1 21 ? -27.781 -12.25 -13.25 1 90.88 21 ASP B CA 1
ATOM 2712 C C . ASP B 1 21 ? -27.656 -11.414 -14.523 1 90.88 21 ASP B C 1
ATOM 2714 O O . ASP B 1 21 ? -28.156 -10.289 -14.586 1 90.88 21 ASP B O 1
ATOM 2718 N N . GLY B 1 22 ? -26.984 -11.898 -15.477 1 90.06 22 GLY B N 1
ATOM 2719 C CA . GLY B 1 22 ? -26.828 -11.219 -16.75 1 90.06 22 GLY B CA 1
ATOM 2720 C C . GLY B 1 22 ? -25.703 -10.203 -16.734 1 90.06 22 GLY B C 1
ATOM 2721 O O . GLY B 1 22 ? -25.453 -9.523 -17.75 1 90.06 22 GLY B O 1
ATOM 2722 N N . GLY B 1 23 ? -25.016 -10.086 -15.711 1 92.69 23 GLY B N 1
ATOM 2723 C CA . GLY B 1 23 ? -23.922 -9.125 -15.578 1 92.69 23 GLY B CA 1
ATOM 2724 C C . GLY B 1 23 ? -22.547 -9.758 -15.711 1 92.69 23 GLY B C 1
ATOM 2725 O O . GLY B 1 23 ? -22.391 -10.773 -16.375 1 92.69 23 GLY B O 1
ATOM 2726 N N . HIS B 1 24 ? -21.594 -9.039 -15.258 1 90.5 24 HIS B N 1
ATOM 2727 C CA . HIS B 1 24 ? -20.203 -9.516 -15.258 1 90.5 24 HIS B CA 1
ATOM 2728 C C . HIS B 1 24 ? -19.484 -9.078 -13.992 1 90.5 24 HIS B C 1
ATOM 2730 O O . HIS B 1 24 ? -20.047 -8.375 -13.156 1 90.5 24 HIS B O 1
ATOM 2736 N N . LYS B 1 25 ? -18.234 -9.602 -13.773 1 94.62 25 LYS B N 1
ATOM 2737 C CA . LYS B 1 25 ? -17.375 -9.266 -12.648 1 94.62 25 LYS B CA 1
ATOM 2738 C C . LYS B 1 25 ? -15.945 -8.992 -13.117 1 94.62 25 LYS B C 1
ATOM 2740 O O . LYS B 1 25 ? -14.992 -9.539 -12.555 1 94.62 25 LYS B O 1
ATOM 2745 N N . ARG B 1 26 ? -15.93 -8.133 -14.062 1 96.25 26 ARG B N 1
ATOM 2746 C CA . ARG B 1 26 ? -14.633 -7.836 -14.664 1 96.25 26 ARG B CA 1
ATOM 2747 C C . ARG B 1 26 ? -13.578 -7.578 -13.586 1 96.25 26 ARG B C 1
ATOM 2749 O O . ARG B 1 26 ? -13.805 -6.781 -12.672 1 96.25 26 ARG B O 1
ATOM 2756 N N . LEU B 1 27 ? -12.539 -8.289 -13.688 1 97.12 27 LEU B N 1
ATOM 2757 C CA . LEU B 1 27 ? -11.422 -8.148 -12.758 1 97.12 27 LEU B CA 1
ATOM 2758 C C . LEU B 1 27 ? -10.359 -7.219 -13.328 1 97.12 27 LEU B C 1
ATOM 2760 O O . LEU B 1 27 ? -9.602 -7.613 -14.227 1 97.12 27 LEU B O 1
ATOM 2764 N N . PRO B 1 28 ? -10.227 -6.027 -12.844 1 97.12 28 PRO B N 1
ATOM 2765 C CA . PRO B 1 28 ? -9.305 -5.047 -13.422 1 97.12 28 PRO B CA 1
ATOM 2766 C C . PRO B 1 28 ? -7.852 -5.523 -13.414 1 97.12 28 PRO B C 1
ATOM 2768 O O . PRO B 1 28 ? -7.141 -5.355 -14.406 1 97.12 28 PRO B O 1
ATOM 2771 N N . PHE B 1 29 ? -7.426 -6.16 -12.383 1 97.62 29 PHE B N 1
ATOM 2772 C CA . PHE B 1 29 ? -6.043 -6.617 -12.336 1 97.62 29 PHE B CA 1
ATOM 2773 C C . PHE B 1 29 ? -5.738 -7.543 -13.508 1 97.62 29 PHE B C 1
ATOM 2775 O O . PHE B 1 29 ? -4.703 -7.41 -14.164 1 97.62 29 PHE B O 1
ATOM 2782 N N . ALA B 1 30 ? -6.633 -8.461 -13.742 1 98 30 ALA B N 1
ATOM 2783 C CA . ALA B 1 30 ? -6.426 -9.43 -14.82 1 98 30 ALA B CA 1
ATOM 2784 C C . ALA B 1 30 ? -6.496 -8.75 -16.188 1 98 30 ALA B C 1
ATOM 2786 O O . ALA B 1 30 ? -5.582 -8.891 -17 1 98 30 ALA B O 1
ATOM 2787 N N . MET B 1 31 ? -7.461 -7.938 -16.375 1 97.44 31 MET B N 1
ATOM 2788 C CA . MET B 1 31 ? -7.785 -7.457 -17.703 1 97.44 31 MET B CA 1
ATOM 2789 C C . MET B 1 31 ? -6.949 -6.234 -18.062 1 97.44 31 MET B C 1
ATOM 2791 O O . MET B 1 31 ? -6.715 -5.961 -19.25 1 97.44 31 MET B O 1
ATOM 2795 N N . ASP B 1 32 ? -6.434 -5.5 -17.078 1 97.06 32 ASP B N 1
ATOM 2796 C CA . ASP B 1 32 ? -5.727 -4.258 -17.359 1 97.06 32 ASP B CA 1
ATOM 2797 C C . ASP B 1 32 ? -4.23 -4.406 -17.094 1 97.06 32 ASP B C 1
ATOM 2799 O O . ASP B 1 32 ? -3.402 -3.898 -17.844 1 97.06 32 ASP B O 1
ATOM 2803 N N . GLU B 1 33 ? -3.863 -5.102 -16.125 1 96.69 33 GLU B N 1
ATOM 2804 C CA . GLU B 1 33 ? -2.469 -5.137 -15.695 1 96.69 33 GLU B CA 1
ATOM 2805 C C . GLU B 1 33 ? -1.778 -6.41 -16.172 1 96.69 33 GLU B C 1
ATOM 2807 O O . GLU B 1 33 ? -0.68 -6.359 -16.719 1 96.69 33 GLU B O 1
ATOM 2812 N N . LEU B 1 34 ? -2.43 -7.527 -15.992 1 98.06 34 LEU B N 1
ATOM 2813 C CA . LEU B 1 34 ? -1.81 -8.812 -16.281 1 98.06 34 LEU B CA 1
ATOM 2814 C C . LEU B 1 34 ? -1.948 -9.172 -17.766 1 98.06 34 LEU B C 1
ATOM 2816 O O . LEU B 1 34 ? -1.082 -9.836 -18.328 1 98.06 34 LEU B O 1
ATOM 2820 N N . ALA B 1 35 ? -2.891 -8.68 -18.406 1 97.62 35 ALA B N 1
ATOM 2821 C CA . ALA B 1 35 ? -3.285 -9.055 -19.766 1 97.62 35 ALA B CA 1
ATOM 2822 C C . ALA B 1 35 ? -2.131 -8.867 -20.734 1 97.62 35 ALA B C 1
ATOM 2824 O O . ALA B 1 35 ? -1.913 -9.695 -21.625 1 97.62 35 ALA B O 1
ATOM 2825 N N . PRO B 1 36 ? -1.332 -7.797 -20.594 1 97.69 36 PRO B N 1
ATOM 2826 C CA . PRO B 1 36 ? -0.234 -7.609 -21.531 1 97.69 36 PRO B CA 1
ATOM 2827 C C . PRO B 1 36 ? 0.833 -8.695 -21.438 1 97.69 36 PRO B C 1
ATOM 2829 O O . PRO B 1 36 ? 1.66 -8.844 -22.344 1 97.69 36 PRO B O 1
ATOM 2832 N N . TRP B 1 37 ? 0.79 -9.5 -20.391 1 98 37 TRP B N 1
ATOM 2833 C CA . TRP B 1 37 ? 1.919 -10.375 -20.109 1 98 37 TRP B CA 1
ATOM 2834 C C . TRP B 1 37 ? 1.503 -11.844 -20.188 1 98 37 TRP B C 1
ATOM 2836 O O . TRP B 1 37 ? 2.338 -12.734 -20.062 1 98 37 TRP B O 1
ATOM 2846 N N . VAL B 1 38 ? 0.191 -12.023 -20.375 1 98.19 38 VAL B N 1
ATOM 2847 C CA . VAL B 1 38 ? -0.317 -13.391 -20.438 1 98.19 38 VAL B CA 1
ATOM 2848 C C . VAL B 1 38 ? -1.357 -13.508 -21.547 1 98.19 38 VAL B C 1
ATOM 2850 O O . VAL B 1 38 ? -1.803 -12.492 -22.094 1 98.19 38 VAL B O 1
ATOM 2853 N N . THR B 1 39 ? -1.625 -14.742 -21.922 1 97.81 39 THR B N 1
ATOM 2854 C CA . THR B 1 39 ? -2.75 -15.047 -22.797 1 97.81 39 THR B CA 1
ATOM 2855 C C . THR B 1 39 ? -3.867 -15.742 -22.016 1 97.81 39 THR B C 1
ATOM 2857 O O . THR B 1 39 ? -3.656 -16.812 -21.422 1 97.81 39 THR B O 1
ATOM 2860 N N . PHE B 1 40 ? -5.039 -15.18 -22.094 1 97.62 40 PHE B N 1
ATOM 2861 C CA . PHE B 1 40 ? -6.152 -15.727 -21.312 1 97.62 40 PHE B CA 1
ATOM 2862 C C . PHE B 1 40 ? -6.973 -16.688 -22.156 1 97.62 40 PHE B C 1
ATOM 2864 O O . PHE B 1 40 ? -7.203 -16.453 -23.344 1 97.62 40 PHE B O 1
ATOM 2871 N N . LYS B 1 41 ? -7.387 -17.75 -21.578 1 97.56 41 LYS B N 1
ATOM 2872 C CA . LYS B 1 41 ? -8.383 -18.672 -22.109 1 97.56 41 LYS B CA 1
ATOM 2873 C C . LYS B 1 41 ? -9.625 -18.703 -21.234 1 97.56 41 LYS B C 1
ATOM 2875 O O . LYS B 1 41 ? -9.703 -19.469 -20.266 1 97.56 41 LYS B O 1
ATOM 2880 N N . PRO B 1 42 ? -10.602 -17.922 -21.562 1 97.56 42 PRO B N 1
ATOM 2881 C CA . PRO B 1 42 ? -11.805 -17.812 -20.734 1 97.56 42 PRO B CA 1
ATOM 2882 C C . PRO B 1 42 ? -12.727 -19.016 -20.875 1 97.56 42 PRO B C 1
ATOM 2884 O O . PRO B 1 42 ? -12.797 -19.625 -21.953 1 97.56 42 PRO B O 1
ATOM 2887 N N . ILE B 1 43 ? -13.359 -19.359 -19.812 1 97.44 43 ILE B N 1
ATOM 2888 C CA . ILE B 1 43 ? -14.344 -20.438 -19.828 1 97.44 43 ILE B CA 1
ATOM 2889 C C . ILE B 1 43 ? -15.422 -20.156 -18.781 1 97.44 43 ILE B C 1
ATOM 2891 O O . ILE B 1 43 ? -15.125 -19.688 -17.688 1 97.44 43 ILE B O 1
ATOM 2895 N N . CYS B 1 44 ? -16.609 -20.359 -19.172 1 97.25 44 CYS B N 1
ATOM 2896 C CA . CYS B 1 44 ? -17.719 -20.438 -18.234 1 97.25 44 CYS B CA 1
ATOM 2897 C C . CYS B 1 44 ? -18.344 -21.828 -18.234 1 97.25 44 CYS B C 1
ATOM 2899 O O . CYS B 1 44 ? -19.141 -22.156 -19.109 1 97.25 44 CYS B O 1
ATOM 2901 N N . PRO B 1 45 ? -17.969 -22.578 -17.203 1 97.69 45 PRO B N 1
ATOM 2902 C CA . PRO B 1 45 ? -18.484 -23.953 -17.172 1 97.69 45 PRO B CA 1
ATOM 2903 C C . PRO B 1 45 ? -20 -24.016 -17.266 1 97.69 45 PRO B C 1
ATOM 2905 O O . PRO B 1 45 ? -20.547 -24.938 -17.891 1 97.69 45 PRO B O 1
ATOM 2908 N N . GLU B 1 46 ? -20.719 -23.031 -16.719 1 97 46 GLU B N 1
ATOM 2909 C CA . GLU B 1 46 ? -22.188 -23.047 -16.719 1 97 46 GLU B CA 1
ATOM 2910 C C . GLU B 1 46 ? -22.719 -22.812 -18.125 1 97 46 GLU B C 1
ATOM 2912 O O . GLU B 1 46 ? -23.688 -23.469 -18.547 1 97 46 GLU B O 1
ATOM 2917 N N . MET B 1 47 ? -22.141 -21.969 -18.828 1 96.5 47 MET B N 1
ATOM 2918 C CA . MET B 1 47 ? -22.531 -21.766 -20.219 1 96.5 47 MET B CA 1
ATOM 2919 C C . MET B 1 47 ? -22.156 -22.969 -21.078 1 96.5 47 MET B C 1
ATOM 2921 O O . MET B 1 47 ? -22.891 -23.359 -21.984 1 96.5 47 MET B O 1
ATOM 2925 N N . ALA B 1 48 ? -21.047 -23.547 -20.797 1 96.69 48 ALA B N 1
ATOM 2926 C CA . ALA B 1 48 ? -20.516 -24.672 -21.562 1 96.69 48 ALA B CA 1
ATOM 2927 C C . ALA B 1 48 ? -21.453 -25.875 -21.484 1 96.69 48 ALA B C 1
ATOM 2929 O O . ALA B 1 48 ? -21.5 -26.703 -22.391 1 96.69 48 ALA B O 1
ATOM 2930 N N . ILE B 1 49 ? -22.156 -25.984 -20.359 1 97.06 49 ILE B N 1
ATOM 2931 C CA . ILE B 1 49 ? -23.062 -27.125 -20.234 1 97.06 49 ILE B CA 1
ATOM 2932 C C . ILE B 1 49 ? -24.453 -26.75 -20.75 1 97.06 49 ILE B C 1
ATOM 2934 O O . ILE B 1 49 ? -25.422 -27.469 -20.516 1 97.06 49 ILE B O 1
ATOM 2938 N N . GLY B 1 50 ? -24.562 -25.578 -21.359 1 95.38 50 GLY B N 1
ATOM 2939 C CA . GLY B 1 50 ? -25.766 -25.234 -22.109 1 95.38 50 GLY B CA 1
ATOM 2940 C C . GLY B 1 50 ? -26.688 -24.281 -21.375 1 95.38 50 GLY B C 1
ATOM 2941 O O . GLY B 1 50 ? -27.812 -24.031 -21.797 1 95.38 50 GLY B O 1
ATOM 2942 N N . LEU B 1 51 ? -26.266 -23.719 -20.312 1 94.81 51 LEU B N 1
ATOM 2943 C CA . LEU B 1 51 ? -27.141 -22.812 -19.578 1 94.81 51 LEU B CA 1
ATOM 2944 C C . LEU B 1 51 ? -27.109 -21.422 -20.188 1 94.81 51 LEU B C 1
ATOM 2946 O O . LEU B 1 51 ? -26.125 -21.047 -20.844 1 94.81 51 LEU B O 1
ATOM 2950 N N . SER B 1 52 ? -28.203 -20.672 -19.953 1 92.81 52 SER B N 1
ATOM 2951 C CA . SER B 1 52 ? -28.344 -19.344 -20.516 1 92.81 52 SER B CA 1
ATOM 2952 C C . SER B 1 52 ? -27.906 -18.266 -19.531 1 92.81 52 SER B C 1
ATOM 2954 O O . SER B 1 52 ? -27.562 -18.578 -18.391 1 92.81 52 SER B O 1
ATOM 2956 N N . SER B 1 53 ? -27.891 -17.031 -19.984 1 92.38 53 SER B N 1
ATOM 2957 C CA . SER B 1 53 ? -27.719 -15.836 -19.172 1 92.38 53 SER B CA 1
ATOM 2958 C C . SER B 1 53 ? -28.734 -14.758 -19.578 1 92.38 53 SER B C 1
ATOM 2960 O O . SER B 1 53 ? -28.797 -14.359 -20.734 1 92.38 53 SER B O 1
ATOM 2962 N N . PRO B 1 54 ? -29.438 -14.234 -18.734 1 93.81 54 PRO B N 1
ATOM 2963 C CA . PRO B 1 54 ? -29.516 -14.625 -17.328 1 93.81 54 PRO B CA 1
ATOM 2964 C C . PRO B 1 54 ? -30.141 -16 -17.141 1 93.81 54 PRO B C 1
ATOM 2966 O O . PRO B 1 54 ? -30.641 -16.609 -18.094 1 93.81 54 PRO B O 1
ATOM 2969 N N . ARG B 1 55 ? -30 -16.578 -15.992 1 93.56 55 ARG B N 1
ATOM 2970 C CA . ARG B 1 55 ? -30.578 -17.844 -15.555 1 93.56 55 ARG B CA 1
ATOM 2971 C C . ARG B 1 55 ? -30.812 -17.844 -14.047 1 93.56 55 ARG B C 1
ATOM 2973 O O . ARG B 1 55 ? -30.266 -17 -13.328 1 93.56 55 ARG B O 1
ATOM 2980 N N . PRO B 1 56 ? -31.656 -18.75 -13.609 1 92.81 56 PRO B N 1
ATOM 2981 C CA . PRO B 1 56 ? -31.734 -18.891 -12.156 1 92.81 56 PRO B CA 1
ATOM 2982 C C . PRO B 1 56 ? -30.406 -19.297 -11.523 1 92.81 56 PRO B C 1
ATOM 2984 O O . PRO B 1 56 ? -29.609 -19.984 -12.148 1 92.81 56 PRO B O 1
ATOM 2987 N N . ALA B 1 57 ? -30.25 -18.844 -10.336 1 94.06 57 ALA B N 1
ATOM 2988 C CA . ALA B 1 57 ? -29.016 -19.125 -9.625 1 94.06 57 ALA B CA 1
ATOM 2989 C C . ALA B 1 57 ? -28.859 -20.609 -9.367 1 94.06 57 ALA B C 1
ATOM 2991 O O . ALA B 1 57 ? -29.844 -21.328 -9.18 1 94.06 57 ALA B O 1
ATOM 2992 N N . LEU B 1 58 ? -27.656 -21.031 -9.492 1 96.31 58 LEU B N 1
ATOM 2993 C CA . LEU B 1 58 ? -27.297 -22.391 -9.109 1 96.31 58 LEU B CA 1
ATOM 2994 C C . LEU B 1 58 ? -26.75 -22.438 -7.684 1 96.31 58 LEU B C 1
ATOM 2996 O O . LEU B 1 58 ? -26.141 -21.469 -7.223 1 96.31 58 LEU B O 1
ATOM 3000 N N . ARG B 1 59 ? -26.984 -23.562 -7.039 1 96.75 59 ARG B N 1
ATOM 3001 C CA . ARG B 1 59 ? -26.516 -23.75 -5.672 1 96.75 59 ARG B CA 1
ATOM 3002 C C . ARG B 1 59 ? -25.875 -25.125 -5.492 1 96.75 59 ARG B C 1
ATOM 3004 O O . ARG B 1 59 ? -26.25 -26.078 -6.184 1 96.75 59 ARG B O 1
ATOM 3011 N N . LEU B 1 60 ? -24.859 -25.156 -4.59 1 97.69 60 LEU B N 1
ATOM 3012 C CA . LEU B 1 60 ? -24.375 -26.438 -4.117 1 97.69 60 LEU B CA 1
ATOM 3013 C C . LEU B 1 60 ? -25.203 -26.938 -2.939 1 97.69 60 LEU B C 1
ATOM 3015 O O . LEU B 1 60 ? -25.328 -26.25 -1.931 1 97.69 60 LEU B O 1
ATOM 3019 N N . VAL B 1 61 ? -25.734 -28.078 -3.135 1 96.81 61 VAL B N 1
ATOM 3020 C CA . VAL B 1 61 ? -26.609 -28.656 -2.125 1 96.81 61 VAL B CA 1
ATOM 3021 C C . VAL B 1 61 ? -25.984 -29.938 -1.575 1 96.81 61 VAL B C 1
ATOM 3023 O O . VAL B 1 61 ? -25.609 -30.828 -2.34 1 96.81 61 VAL B O 1
ATOM 3026 N N . ARG B 1 62 ? -25.844 -30.016 -0.307 1 95.81 62 ARG B N 1
ATOM 3027 C CA . ARG B 1 62 ? -25.422 -31.266 0.334 1 95.81 62 ARG B CA 1
ATOM 3028 C C . ARG B 1 62 ? -26.625 -32.156 0.667 1 95.81 62 ARG B C 1
ATOM 3030 O O . ARG B 1 62 ? -27.484 -31.75 1.457 1 95.81 62 ARG B O 1
ATOM 3037 N N . THR B 1 63 ? -26.641 -33.219 0.13 1 93.94 63 THR B N 1
ATOM 3038 C CA . THR B 1 63 ? -27.734 -34.156 0.378 1 93.94 63 THR B CA 1
ATOM 3039 C C . THR B 1 63 ? -27.609 -34.812 1.754 1 93.94 63 THR B C 1
ATOM 3041 O O . THR B 1 63 ? -26.562 -34.719 2.391 1 93.94 63 THR B O 1
ATOM 3044 N N . ASP B 1 64 ? -28.625 -35.438 2.174 1 91.56 64 ASP B N 1
ATOM 3045 C CA . ASP B 1 64 ? -28.625 -36.094 3.469 1 91.56 64 ASP B CA 1
ATOM 3046 C C . ASP B 1 64 ? -27.562 -37.219 3.51 1 91.56 64 ASP B C 1
ATOM 3048 O O . ASP B 1 64 ? -27.047 -37.531 4.578 1 91.56 64 ASP B O 1
ATOM 3052 N N . GLU B 1 65 ? -27.281 -37.75 2.398 1 92.88 65 GLU B N 1
ATOM 3053 C CA . GLU B 1 65 ? -26.281 -38.812 2.297 1 92.88 65 GLU B CA 1
ATOM 3054 C C . GLU B 1 65 ? -24.859 -38.219 2.266 1 92.88 65 GLU B C 1
ATOM 3056 O O . GLU B 1 65 ? -23.891 -38.969 2.26 1 92.88 65 GLU B O 1
ATOM 3061 N N . GLY B 1 66 ? -24.734 -36.938 2.15 1 91.5 66 GLY B N 1
ATOM 3062 C CA . GLY B 1 66 ? -23.438 -36.281 2.229 1 91.5 66 GLY B CA 1
ATOM 3063 C C . GLY B 1 66 ? -22.875 -35.906 0.871 1 91.5 66 GLY B C 1
ATOM 3064 O O . GLY B 1 66 ? -21.797 -35.344 0.781 1 91.5 66 GLY B O 1
ATOM 3065 N N . GLU B 1 67 ? -23.672 -36.188 -0.126 1 93.5 67 GLU B N 1
ATOM 3066 C CA . GLU B 1 67 ? -23.234 -35.875 -1.479 1 93.5 67 GLU B CA 1
ATOM 3067 C C . GLU B 1 67 ? -23.484 -34.406 -1.81 1 93.5 67 GLU B C 1
ATOM 3069 O O . GLU B 1 67 ? -24.453 -33.812 -1.308 1 93.5 67 GLU B O 1
ATOM 3074 N N . ILE B 1 68 ? -22.594 -33.906 -2.613 1 96.44 68 ILE B N 1
ATOM 3075 C CA . ILE B 1 68 ? -22.781 -32.5 -3.045 1 96.44 68 ILE B CA 1
ATOM 3076 C C . ILE B 1 68 ? -23.328 -32.469 -4.465 1 96.44 68 ILE B C 1
ATOM 3078 O O . ILE B 1 68 ? -22.766 -33.094 -5.379 1 96.44 68 ILE B O 1
ATOM 3082 N N . GLN B 1 69 ? -24.453 -31.797 -4.598 1 97.12 69 GLN B N 1
ATOM 3083 C CA . GLN B 1 69 ? -25.094 -31.625 -5.891 1 97.12 69 GLN B CA 1
ATOM 3084 C C . GLN B 1 69 ? -25.203 -30.156 -6.27 1 97.12 69 GLN B C 1
ATOM 3086 O O . GLN B 1 69 ? -25.188 -29.281 -5.395 1 97.12 69 GLN B O 1
ATOM 3091 N N . MET B 1 70 ? -25.172 -29.938 -7.527 1 97.75 70 MET B N 1
ATOM 3092 C CA . MET B 1 70 ? -25.422 -28.594 -8.055 1 97.75 70 MET B CA 1
ATOM 3093 C C . MET B 1 70 ? -26.828 -28.5 -8.617 1 97.75 70 MET B C 1
ATOM 3095 O O . MET B 1 70 ? -27.172 -29.172 -9.586 1 97.75 70 MET B O 1
ATOM 3099 N N . ARG B 1 71 ? -27.641 -27.562 -7.984 1 96.94 71 ARG B N 1
ATOM 3100 C CA . ARG B 1 71 ? -29.047 -27.453 -8.336 1 96.94 71 ARG B CA 1
ATOM 3101 C C . ARG B 1 71 ? -29.453 -25.984 -8.531 1 96.94 71 ARG B C 1
ATOM 3103 O O . ARG B 1 71 ? -28.844 -25.094 -7.949 1 96.94 71 ARG B O 1
ATOM 3110 N N . PHE B 1 72 ? -30.453 -25.891 -9.406 1 95.75 72 PHE B N 1
ATOM 3111 C CA . PHE B 1 72 ? -31.031 -24.562 -9.523 1 95.75 72 PHE B CA 1
ATOM 3112 C C . PHE B 1 72 ? -31.703 -24.141 -8.211 1 95.75 72 PHE B C 1
ATOM 3114 O O . PHE B 1 72 ? -32.281 -24.969 -7.508 1 95.75 72 PHE B O 1
ATOM 3121 N N . SER B 1 73 ? -31.562 -22.859 -7.934 1 91.62 73 SER B N 1
ATOM 3122 C CA . SER B 1 73 ? -32.188 -22.328 -6.734 1 91.62 73 SER B CA 1
ATOM 3123 C C . SER B 1 73 ? -33.719 -22.266 -6.898 1 91.62 73 SER B C 1
ATOM 3125 O O . SER B 1 73 ? -34.469 -22.312 -5.91 1 91.62 73 SER B O 1
ATOM 3127 N N . SER B 1 74 ? -34.094 -22.078 -8.102 1 89.69 74 SER B N 1
ATOM 3128 C CA . SER B 1 74 ? -35.5 -21.953 -8.398 1 89.69 74 SER B CA 1
ATOM 3129 C C . SER B 1 74 ? -36.125 -23.328 -8.633 1 89.69 74 SER B C 1
ATOM 3131 O O . SER B 1 74 ? -35.469 -24.25 -9.109 1 89.69 74 SER B O 1
ATOM 3133 N N . GLU B 1 75 ? -37.406 -23.328 -8.297 1 88.38 75 GLU B N 1
ATOM 3134 C CA . GLU B 1 75 ? -38.156 -24.547 -8.578 1 88.38 75 GLU B CA 1
ATOM 3135 C C . GLU B 1 75 ? -38.125 -24.875 -10.07 1 88.38 75 GLU B C 1
ATOM 3137 O O . GLU B 1 75 ? -38.188 -23.969 -10.914 1 88.38 75 GLU B O 1
ATOM 3142 N N . PRO B 1 76 ? -38.062 -26.25 -10.359 1 89.31 76 PRO B N 1
ATOM 3143 C CA . PRO B 1 76 ? -38.125 -27.453 -9.547 1 89.31 76 PRO B CA 1
ATOM 3144 C C . PRO B 1 76 ? -36.781 -27.906 -9.023 1 89.31 76 PRO B C 1
ATOM 3146 O O . PRO B 1 76 ? -36.562 -29.094 -8.742 1 89.31 76 PRO B O 1
ATOM 3149 N N . HIS B 1 77 ? -35.844 -27.109 -9.008 1 90.81 77 HIS B N 1
ATOM 3150 C CA . HIS B 1 77 ? -34.5 -27.391 -8.484 1 90.81 77 HIS B CA 1
ATOM 3151 C C . HIS B 1 77 ? -33.812 -28.469 -9.297 1 90.81 77 HIS B C 1
ATOM 3153 O O . HIS B 1 77 ? -33.281 -29.438 -8.727 1 90.81 77 HIS B O 1
ATOM 3159 N N . ASP B 1 78 ? -33.844 -28.281 -10.609 1 93.5 78 ASP B N 1
ATOM 3160 C CA . ASP B 1 78 ? -33.219 -29.234 -11.508 1 93.5 78 ASP B CA 1
ATOM 3161 C C . ASP B 1 78 ? -31.734 -29.422 -11.141 1 93.5 78 ASP B C 1
ATOM 3163 O O . ASP B 1 78 ? -31.047 -28.453 -10.812 1 93.5 78 ASP B O 1
ATOM 3167 N N . ASP B 1 79 ? -31.297 -30.688 -11.172 1 96.44 79 ASP B N 1
ATOM 3168 C CA . ASP B 1 79 ? -29.922 -31.062 -10.859 1 96.44 79 ASP B CA 1
ATOM 3169 C C . ASP B 1 79 ? -29.047 -31.062 -12.117 1 96.44 79 ASP B C 1
ATOM 3171 O O . ASP B 1 79 ? -29.375 -31.75 -13.094 1 96.44 79 ASP B O 1
ATOM 3175 N N . VAL B 1 80 ? -27.922 -30.359 -12.055 1 97.25 80 VAL B N 1
ATOM 3176 C CA . VAL B 1 80 ? -27.062 -30.312 -13.227 1 97.25 80 VAL B CA 1
ATOM 3177 C C . VAL B 1 80 ? -25.688 -30.891 -12.891 1 97.25 80 VAL B C 1
ATOM 3179 O O . VAL B 1 80 ? -24.719 -30.656 -13.609 1 97.25 80 VAL B O 1
ATOM 3182 N N . THR B 1 81 ? -25.547 -31.641 -11.805 1 97.88 81 THR B N 1
ATOM 3183 C CA . THR B 1 81 ? -24.297 -32.219 -11.328 1 97.88 81 THR B CA 1
ATOM 3184 C C . THR B 1 81 ? -23.656 -33.062 -12.406 1 97.88 81 THR B C 1
ATOM 3186 O O . THR B 1 81 ? -22.453 -32.938 -12.688 1 97.88 81 THR B O 1
ATOM 3189 N N . GLY B 1 82 ? -24.391 -33.969 -12.961 1 97.69 82 GLY B N 1
ATOM 3190 C CA . GLY B 1 82 ? -23.875 -34.844 -13.984 1 97.69 82 GLY B CA 1
ATOM 3191 C C . GLY B 1 82 ? -23.375 -34.125 -15.211 1 97.69 82 GLY B C 1
ATOM 3192 O O . GLY B 1 82 ? -22.297 -34.438 -15.734 1 97.69 82 GLY B O 1
ATOM 3193 N N . LYS B 1 83 ? -24.141 -33.156 -15.711 1 97.88 83 LYS B N 1
ATOM 3194 C CA . LYS B 1 83 ? -23.75 -32.375 -16.859 1 97.88 83 LYS B CA 1
ATOM 3195 C C . LYS B 1 83 ? -22.422 -31.656 -16.609 1 97.88 83 LYS B C 1
ATOM 3197 O O . LYS B 1 83 ? -21.547 -31.625 -17.469 1 97.88 83 LYS B O 1
ATOM 3202 N N . MET B 1 84 ? -22.297 -31.125 -15.445 1 98.25 84 MET B N 1
ATOM 3203 C CA . MET B 1 84 ? -21.078 -30.422 -15.07 1 98.25 84 MET B CA 1
ATOM 3204 C C . MET B 1 84 ? -19.891 -31.375 -14.992 1 98.25 84 MET B C 1
ATOM 3206 O O . MET B 1 84 ? -18.797 -31.047 -15.453 1 98.25 84 MET B O 1
ATOM 3210 N N . ALA B 1 85 ? -20.109 -32.5 -14.43 1 97.81 85 ALA B N 1
ATOM 3211 C CA . ALA B 1 85 ? -19.062 -33.5 -14.328 1 97.81 85 ALA B CA 1
ATOM 3212 C C . ALA B 1 85 ? -18.594 -33.969 -15.703 1 97.81 85 ALA B C 1
ATOM 3214 O O . ALA B 1 85 ? -17.391 -34.094 -15.945 1 97.81 85 ALA B O 1
ATOM 3215 N N . ASP B 1 86 ? -19.547 -34.188 -16.594 1 98.06 86 ASP B N 1
ATOM 3216 C CA . ASP B 1 86 ? -19.234 -34.625 -17.953 1 98.06 86 ASP B CA 1
ATOM 3217 C C . ASP B 1 86 ? -18.422 -33.562 -18.688 1 98.06 86 ASP B C 1
ATOM 3219 O O . ASP B 1 86 ? -17.406 -33.875 -19.328 1 98.06 86 ASP B O 1
ATOM 3223 N N . PHE B 1 87 ? -18.891 -32.438 -18.578 1 98.19 87 PHE B N 1
ATOM 3224 C CA . PHE B 1 87 ? -18.172 -31.328 -19.219 1 98.19 87 PHE B CA 1
ATOM 3225 C C . PHE B 1 87 ? -16.75 -31.234 -18.688 1 98.19 87 PHE B C 1
ATOM 3227 O O . PHE B 1 87 ? -15.797 -31.156 -19.453 1 98.19 87 PHE B O 1
ATOM 3234 N N . THR B 1 88 ? -16.609 -31.234 -17.375 1 98.06 88 THR B N 1
ATOM 3235 C CA . THR B 1 88 ? -15.312 -31.078 -16.719 1 98.06 88 THR B CA 1
ATOM 3236 C C . THR B 1 88 ? -14.359 -32.188 -17.141 1 98.06 88 THR B C 1
ATOM 3238 O O . THR B 1 88 ? -13.188 -31.938 -17.453 1 98.06 88 THR B O 1
ATOM 3241 N N . ALA B 1 89 ? -14.859 -33.375 -17.203 1 97.38 89 ALA B N 1
ATOM 3242 C CA . ALA B 1 89 ? -14.055 -34.531 -17.594 1 97.38 89 ALA B CA 1
ATOM 3243 C C . ALA B 1 89 ? -13.508 -34.375 -19.016 1 97.38 89 ALA B C 1
ATOM 3245 O O . ALA B 1 89 ? -12.383 -34.781 -19.312 1 97.38 89 ALA B O 1
ATOM 3246 N N . GLY B 1 90 ? -14.289 -33.75 -19.859 1 97.31 90 GLY B N 1
ATOM 3247 C CA . GLY B 1 90 ? -13.867 -33.531 -21.234 1 97.31 90 GLY B CA 1
ATOM 3248 C C . GLY B 1 90 ? -12.945 -32.344 -21.391 1 97.31 90 GLY B C 1
ATOM 3249 O O . GLY B 1 90 ? -12.102 -32.312 -22.281 1 97.31 90 GLY B O 1
ATOM 3250 N N . TYR B 1 91 ? -13.062 -31.438 -20.562 1 97.44 91 TYR B N 1
ATOM 3251 C CA . TYR B 1 91 ? -12.367 -30.156 -20.688 1 97.44 91 TYR B CA 1
ATOM 3252 C C . TYR B 1 91 ? -10.992 -30.219 -20.047 1 97.44 91 TYR B C 1
ATOM 3254 O O . TYR B 1 91 ? -10.016 -29.703 -20.594 1 97.44 91 TYR B O 1
ATOM 3262 N N . LEU B 1 92 ? -10.75 -30.875 -18.953 1 97.5 92 LEU B N 1
ATOM 3263 C CA . LEU B 1 92 ? -9.578 -30.812 -18.078 1 97.5 92 LEU B CA 1
ATOM 3264 C C . LEU B 1 92 ? -8.352 -31.375 -18.781 1 97.5 92 LEU B C 1
ATOM 3266 O O . LEU B 1 92 ? -7.258 -30.812 -18.672 1 97.5 92 LEU B O 1
ATOM 3270 N N . PRO B 1 93 ? -8.492 -32.438 -19.578 1 95.94 93 PRO B N 1
ATOM 3271 C CA . PRO B 1 93 ? -7.293 -33 -20.203 1 95.94 93 PRO B CA 1
ATOM 3272 C C . PRO B 1 93 ? -6.594 -32.031 -21.125 1 95.94 93 PRO B C 1
ATOM 3274 O O . PRO B 1 93 ? -5.391 -32.125 -21.375 1 95.94 93 PRO B O 1
ATOM 3277 N N . GLY B 1 94 ? -7.23 -31 -21.578 1 93.25 94 GLY B N 1
ATOM 3278 C CA . GLY B 1 94 ? -6.66 -30.016 -22.484 1 93.25 94 GLY B CA 1
ATOM 3279 C C . GLY B 1 94 ? -5.988 -28.859 -21.75 1 93.25 94 GLY B C 1
ATOM 3280 O O . GLY B 1 94 ? -5.461 -27.953 -22.391 1 93.25 94 GLY B O 1
ATOM 3281 N N . LEU B 1 95 ? -5.852 -28.984 -20.453 1 94 95 LEU B N 1
ATOM 3282 C CA . LEU B 1 95 ? -5.398 -27.828 -19.688 1 94 95 LEU B CA 1
ATOM 3283 C C . LEU B 1 95 ? -3.986 -28.047 -19.156 1 94 95 LEU B C 1
ATOM 3285 O O . LEU B 1 95 ? -3.479 -27.234 -18.375 1 94 95 LEU B O 1
ATOM 3289 N N . GLY B 1 96 ? -3.303 -29 -19.578 1 90.31 96 GLY B N 1
ATOM 3290 C CA . GLY B 1 96 ? -2.018 -29.406 -19.031 1 90.31 96 GLY B CA 1
ATOM 3291 C C . GLY B 1 96 ? -0.925 -28.375 -19.234 1 90.31 96 GLY B C 1
ATOM 3292 O O . GLY B 1 96 ? 0.061 -28.359 -18.5 1 90.31 96 GLY B O 1
ATOM 3293 N N . GLU B 1 97 ? -1.125 -27.531 -20.172 1 91.06 97 GLU B N 1
ATOM 3294 C CA . GLU B 1 97 ? -0.072 -26.578 -20.5 1 91.06 97 GLU B CA 1
ATOM 3295 C C . GLU B 1 97 ? -0.344 -25.219 -19.875 1 91.06 97 GLU B C 1
ATOM 3297 O O . GLU B 1 97 ? 0.451 -24.281 -20.031 1 91.06 97 GLU B O 1
ATOM 3302 N N . LEU B 1 98 ? -1.41 -25.109 -19.156 1 96.38 98 LEU B N 1
ATOM 3303 C CA . LEU B 1 98 ? -1.732 -23.844 -18.531 1 96.38 98 LEU B CA 1
ATOM 3304 C C . LEU B 1 98 ? -0.7 -23.484 -17.469 1 96.38 98 LEU B C 1
ATOM 3306 O O . LEU B 1 98 ? -0.149 -24.375 -16.812 1 96.38 98 LEU B O 1
ATOM 3310 N N . ALA B 1 99 ? -0.53 -22.188 -17.344 1 98.06 99 ALA B N 1
ATOM 3311 C CA . ALA B 1 99 ? 0.398 -21.703 -16.328 1 98.06 99 ALA B CA 1
ATOM 3312 C C . ALA B 1 99 ? -0.347 -21.266 -15.062 1 98.06 99 ALA B C 1
ATOM 3314 O O . ALA B 1 99 ? 0.269 -21.031 -14.023 1 98.06 99 ALA B O 1
ATOM 3315 N N . GLY B 1 100 ? -1.606 -21.156 -15.125 1 98.56 100 GLY B N 1
ATOM 3316 C CA . GLY B 1 100 ? -2.428 -20.75 -13.992 1 98.56 100 GLY B CA 1
ATOM 3317 C C . GLY B 1 100 ? -3.9 -20.641 -14.336 1 98.56 100 GLY B C 1
ATOM 3318 O O . GLY B 1 100 ? -4.297 -20.875 -15.484 1 98.56 100 GLY B O 1
ATOM 3319 N N . PHE B 1 101 ? -4.684 -20.359 -13.336 1 98.81 101 PHE B N 1
ATOM 3320 C CA . PHE B 1 101 ? -6.121 -20.219 -13.523 1 98.81 101 PHE B CA 1
ATOM 3321 C C . PHE B 1 101 ? -6.699 -19.219 -12.523 1 98.81 101 PHE B C 1
ATOM 3323 O O . PHE B 1 101 ? -6.426 -19.312 -11.32 1 98.81 101 PHE B O 1
ATOM 3330 N N . ILE B 1 102 ? -7.465 -18.234 -13.016 1 98.81 102 ILE B N 1
ATOM 3331 C CA . ILE B 1 102 ? -8.195 -17.328 -12.148 1 98.81 102 ILE B CA 1
ATOM 3332 C C . ILE B 1 102 ? -9.68 -17.672 -12.172 1 98.81 102 ILE B C 1
ATOM 3334 O O . ILE B 1 102 ? -10.328 -17.594 -13.219 1 98.81 102 ILE B O 1
ATOM 3338 N N . VAL B 1 103 ? -10.234 -17.984 -10.969 1 98.62 103 VAL B N 1
ATOM 3339 C CA . VAL B 1 103 ? -11.617 -18.438 -10.898 1 98.62 103 VAL B CA 1
ATOM 3340 C C . VAL B 1 103 ? -12.461 -17.406 -10.156 1 98.62 103 VAL B C 1
ATOM 3342 O O . VAL B 1 103 ? -11.922 -16.516 -9.477 1 98.62 103 VAL B O 1
ATOM 3345 N N . CYS B 1 104 ? -13.742 -17.469 -10.328 1 97.88 104 CYS B N 1
ATOM 3346 C CA . CYS B 1 104 ? -14.672 -16.516 -9.742 1 97.88 104 CYS B CA 1
ATOM 3347 C C . CYS B 1 104 ? -15.078 -16.938 -8.336 1 97.88 104 CYS B C 1
ATOM 3349 O O . CYS B 1 104 ? -15.648 -18.016 -8.148 1 97.88 104 CYS B O 1
ATOM 3351 N N . ALA B 1 105 ? -14.883 -16.094 -7.398 1 97.44 105 ALA B N 1
ATOM 3352 C CA . ALA B 1 105 ? -15.195 -16.359 -5.996 1 97.44 105 ALA B CA 1
ATOM 3353 C C . ALA B 1 105 ? -16.688 -16.625 -5.809 1 97.44 105 ALA B C 1
ATOM 3355 O O . ALA B 1 105 ? -17.516 -16.062 -6.523 1 97.44 105 ALA B O 1
ATOM 3356 N N . LYS B 1 106 ? -17.031 -17.547 -4.863 1 95.81 106 LYS B N 1
ATOM 3357 C CA . LYS B 1 106 ? -18.359 -17.828 -4.355 1 95.81 106 LYS B CA 1
ATOM 3358 C C . LYS B 1 106 ? -19.203 -18.562 -5.398 1 95.81 106 LYS B C 1
ATOM 3360 O O . LYS B 1 106 ? -20.344 -18.953 -5.129 1 95.81 106 LYS B O 1
ATOM 3365 N N . SER B 1 107 ? -18.641 -18.797 -6.57 1 96.44 107 SER B N 1
ATOM 3366 C CA . SER B 1 107 ? -19.375 -19.484 -7.633 1 96.44 107 SER B CA 1
ATOM 3367 C C . SER B 1 107 ? -19.531 -20.969 -7.332 1 96.44 107 SER B C 1
ATOM 3369 O O . SER B 1 107 ? -18.562 -21.641 -6.977 1 96.44 107 SER B O 1
ATOM 3371 N N . PRO B 1 108 ? -20.75 -21.516 -7.527 1 96.94 108 PRO B N 1
ATOM 3372 C CA . PRO B 1 108 ? -20.938 -22.938 -7.309 1 96.94 108 PRO B CA 1
ATOM 3373 C C . PRO B 1 108 ? -20.156 -23.797 -8.305 1 96.94 108 PRO B C 1
ATOM 3375 O O . PRO B 1 108 ? -19.938 -24.984 -8.062 1 96.94 108 PRO B O 1
ATOM 3378 N N . SER B 1 109 ? -19.781 -23.234 -9.367 1 97.62 109 SER B N 1
ATOM 3379 C CA . SER B 1 109 ? -19 -23.969 -10.367 1 97.62 109 SER B CA 1
ATOM 3380 C C . SER B 1 109 ? -17.516 -23.625 -10.258 1 97.62 109 SER B C 1
ATOM 3382 O O . SER B 1 109 ? -16.672 -2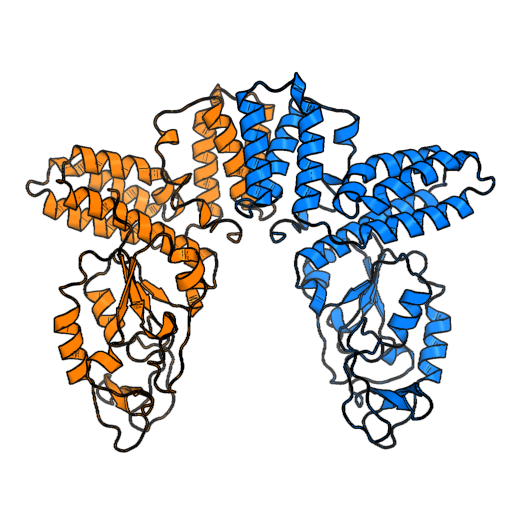4.531 -10.227 1 97.62 109 SER B O 1
ATOM 3384 N N . CYS B 1 110 ? -17.172 -22.375 -10.031 1 97.62 110 CYS B N 1
ATOM 3385 C CA . CYS B 1 110 ? -15.789 -21.938 -10.211 1 97.62 110 CYS B CA 1
ATOM 3386 C C . CYS B 1 110 ? -15.18 -21.484 -8.883 1 97.62 110 CYS B C 1
ATOM 3388 O O . CYS B 1 110 ? -13.977 -21.219 -8.812 1 97.62 110 CYS B O 1
ATOM 3390 N N . GLY B 1 111 ? -15.906 -21.406 -7.848 1 98.06 111 GLY B N 1
ATOM 3391 C CA . GLY B 1 111 ? -15.352 -20.953 -6.582 1 98.06 111 GLY B CA 1
ATOM 3392 C C . GLY B 1 111 ? -14.266 -21.875 -6.051 1 98.06 111 GLY B C 1
ATOM 3393 O O . GLY B 1 111 ? -14.406 -23.094 -6.082 1 98.06 111 GLY B O 1
ATOM 3394 N N . MET B 1 112 ? -13.234 -21.281 -5.562 1 98.06 112 MET B N 1
ATOM 3395 C CA . MET B 1 112 ? -12.086 -22.062 -5.098 1 98.06 112 MET B CA 1
ATOM 3396 C C . MET B 1 112 ? -12.273 -22.5 -3.648 1 98.06 112 MET B C 1
ATOM 3398 O O . MET B 1 112 ? -11.867 -23.594 -3.268 1 98.06 112 MET B O 1
ATOM 3402 N N . GLU B 1 113 ? -12.828 -21.625 -2.863 1 96.69 113 GLU B N 1
ATOM 3403 C CA . GLU B 1 113 ? -13.047 -21.906 -1.449 1 96.69 113 GLU B CA 1
ATOM 3404 C C . GLU B 1 113 ? -14.227 -21.109 -0.898 1 96.69 113 GLU B C 1
ATOM 3406 O O . GLU B 1 113 ? -14.695 -20.172 -1.534 1 96.69 113 GLU B O 1
ATOM 3411 N N . ARG B 1 114 ? -14.891 -21.562 0.179 1 96.81 114 ARG B N 1
ATOM 3412 C CA . ARG B 1 114 ? -15.93 -20.875 0.95 1 96.81 114 ARG B CA 1
ATOM 3413 C C . ARG B 1 114 ? -17.188 -20.672 0.111 1 96.81 114 ARG B C 1
ATOM 3415 O O . ARG B 1 114 ? -17.812 -19.609 0.181 1 96.81 114 ARG B O 1
ATOM 3422 N N . VAL B 1 115 ? -17.422 -21.578 -0.72 1 97.31 115 VAL B N 1
ATOM 3423 C CA . VAL B 1 115 ? -18.688 -21.562 -1.443 1 97.31 115 VAL B CA 1
ATOM 3424 C C . VAL B 1 115 ? -19.797 -22.078 -0.536 1 97.31 115 VAL B C 1
ATOM 3426 O O . VAL B 1 115 ? -19.625 -23.078 0.171 1 97.31 115 VAL B O 1
ATOM 3429 N N . ARG B 1 116 ? -20.828 -21.391 -0.549 1 96.62 116 ARG B N 1
ATOM 3430 C CA . ARG B 1 116 ? -21.938 -21.734 0.337 1 96.62 116 ARG B CA 1
ATOM 3431 C C . ARG B 1 116 ? -22.547 -23.078 -0.047 1 96.62 116 ARG B C 1
ATOM 3433 O O . ARG B 1 116 ? -22.812 -23.328 -1.223 1 96.62 116 ARG B O 1
ATOM 3440 N N . LEU B 1 117 ? -22.75 -23.891 0.999 1 96.81 117 LEU B N 1
ATOM 3441 C CA . LEU B 1 117 ? -23.469 -25.156 0.836 1 96.81 117 LEU B CA 1
ATOM 3442 C C . LEU B 1 117 ? -24.875 -25.047 1.418 1 96.81 117 LEU B C 1
ATOM 3444 O O . LEU B 1 117 ? -25.047 -24.609 2.562 1 96.81 117 LEU B O 1
ATOM 3448 N N . TYR B 1 118 ? -25.828 -25.406 0.627 1 95.81 118 TYR B N 1
ATOM 3449 C CA . TYR B 1 118 ? -27.219 -25.438 1.083 1 95.81 118 TYR B CA 1
ATOM 3450 C C . TYR B 1 118 ? -27.641 -26.859 1.42 1 95.81 118 TYR B C 1
ATOM 3452 O O . TYR B 1 118 ? -27.031 -27.828 0.952 1 95.81 118 TYR B O 1
ATOM 3460 N N . ASP B 1 119 ? -28.656 -26.859 2.281 1 93.88 119 ASP B N 1
ATOM 3461 C CA . ASP B 1 119 ? -29.219 -28.188 2.523 1 93.88 119 ASP B CA 1
ATOM 3462 C C . ASP B 1 119 ? -30.344 -28.5 1.541 1 93.88 119 ASP B C 1
ATOM 3464 O O . ASP B 1 119 ? -30.656 -27.688 0.669 1 93.88 119 ASP B O 1
ATOM 3468 N N . GLU B 1 120 ? -30.875 -29.641 1.678 1 89.44 120 GLU B N 1
ATOM 3469 C CA . GLU B 1 120 ? -31.875 -30.094 0.72 1 89.44 120 GLU B CA 1
ATOM 3470 C C . GLU B 1 120 ? -33.156 -29.25 0.829 1 89.44 120 GLU B C 1
ATOM 3472 O O . GLU B 1 120 ? -33.938 -29.188 -0.115 1 89.44 120 GLU B O 1
ATOM 3477 N N . LYS B 1 121 ? -33.375 -28.578 1.926 1 89.69 121 LYS B N 1
ATOM 3478 C CA . LYS B 1 121 ? -34.562 -27.766 2.148 1 89.69 121 LYS B CA 1
ATOM 3479 C C . LYS B 1 121 ? -34.344 -26.328 1.688 1 89.69 121 LYS B C 1
ATOM 3481 O O . LYS B 1 121 ? -35.25 -25.5 1.729 1 89.69 121 LYS B O 1
ATOM 3486 N N . GLY B 1 122 ? -33.062 -26.125 1.273 1 86.69 122 GLY B N 1
ATOM 3487 C CA . GLY B 1 122 ? -32.75 -24.797 0.741 1 86.69 122 GLY B CA 1
ATOM 3488 C C . GLY B 1 122 ? -32.219 -23.844 1.784 1 86.69 122 GLY B C 1
ATOM 3489 O O . GLY B 1 122 ? -32.031 -22.656 1.513 1 86.69 122 GLY B O 1
ATOM 3490 N N . ASN B 1 123 ? -31.953 -24.312 2.865 1 91.56 123 ASN B N 1
ATOM 3491 C CA . ASN B 1 123 ? -31.406 -23.469 3.92 1 91.56 123 ASN B CA 1
ATOM 3492 C C . ASN B 1 123 ? -29.922 -23.219 3.723 1 91.56 123 ASN B C 1
ATOM 3494 O O . ASN B 1 123 ? -29.188 -24.125 3.299 1 91.56 123 ASN B O 1
ATOM 3498 N N . ARG B 1 124 ? -29.516 -22.031 4.148 1 91.31 124 ARG B N 1
ATOM 3499 C CA . ARG B 1 124 ? -28.109 -21.625 4.023 1 91.31 124 ARG B CA 1
ATOM 3500 C C . ARG B 1 124 ? -27.234 -22.375 5.023 1 91.31 124 ARG B C 1
ATOM 3502 O O . ARG B 1 124 ? -27.5 -22.344 6.23 1 91.31 124 ARG B O 1
ATOM 3509 N N . GLY B 1 125 ? -26.344 -23.094 4.453 1 90.38 125 GLY B N 1
ATOM 3510 C CA . GLY B 1 125 ? -25.375 -23.766 5.301 1 90.38 125 GLY B CA 1
ATOM 3511 C C . GLY B 1 125 ? -24.062 -23.016 5.422 1 90.38 125 GLY B C 1
ATOM 3512 O O . GLY B 1 125 ? -24.016 -21.797 5.273 1 90.38 125 GLY B O 1
ATOM 3513 N N . ARG B 1 126 ? -23.047 -23.859 5.82 1 91.19 126 ARG B N 1
ATOM 3514 C CA . ARG B 1 126 ? -21.719 -23.297 6.043 1 91.19 126 ARG B CA 1
ATOM 3515 C C . ARG B 1 126 ? -21.031 -22.953 4.723 1 91.19 126 ARG B C 1
ATOM 3517 O O . ARG B 1 126 ? -21.328 -23.578 3.695 1 91.19 126 ARG B O 1
ATOM 3524 N N . LYS B 1 127 ? -20.203 -21.969 4.699 1 93.31 127 LYS B N 1
ATOM 3525 C CA . LYS B 1 127 ? -19.359 -21.609 3.559 1 93.31 127 LYS B CA 1
ATOM 3526 C C . LYS B 1 127 ? -18.078 -22.453 3.525 1 93.31 127 LYS B C 1
ATOM 3528 O O . LYS B 1 127 ? -17 -21.953 3.832 1 93.31 127 LYS B O 1
ATOM 3533 N N . GLU B 1 128 ? -18.188 -23.734 3.09 1 94 128 GLU B N 1
ATOM 3534 C CA . GLU B 1 128 ? -17.031 -24.641 3.113 1 94 128 GLU B CA 1
ATOM 3535 C C . GLU B 1 128 ? -16.891 -25.391 1.788 1 94 128 GLU B C 1
ATOM 3537 O O . GLU B 1 128 ? -16.078 -26.297 1.667 1 94 128 GLU B O 1
ATOM 3542 N N . GLY B 1 129 ? -17.625 -25.047 0.841 1 95.56 129 GLY B N 1
ATOM 3543 C CA . GLY B 1 129 ? -17.625 -25.781 -0.417 1 95.56 129 GLY B CA 1
ATOM 3544 C C . GLY B 1 129 ? -16.594 -25.266 -1.405 1 95.56 129 GLY B C 1
ATOM 3545 O O . GLY B 1 129 ? -15.938 -24.25 -1.148 1 95.56 129 GLY B O 1
ATOM 3546 N N . THR B 1 130 ? -16.422 -26.016 -2.441 1 98 130 THR B N 1
ATOM 3547 C CA . THR B 1 130 ? -15.648 -25.672 -3.633 1 98 130 THR B CA 1
ATOM 3548 C C . THR B 1 130 ? -16.469 -25.906 -4.895 1 98 130 THR B C 1
ATOM 3550 O O . THR B 1 130 ? -17.219 -26.875 -4.988 1 98 130 THR B O 1
ATOM 3553 N N . GLY B 1 131 ? -16.359 -24.953 -5.789 1 98.25 131 GLY B N 1
ATOM 3554 C CA . GLY B 1 131 ? -17.078 -25.156 -7.043 1 98.25 131 GLY B CA 1
ATOM 3555 C C . GLY B 1 131 ? -16.719 -26.453 -7.723 1 98.25 131 GLY B C 1
ATOM 3556 O O . GLY B 1 131 ? -15.555 -26.891 -7.699 1 98.25 131 GLY B O 1
ATOM 3557 N N . LEU B 1 132 ? -17.703 -27.016 -8.344 1 98.25 132 LEU B N 1
ATOM 3558 C CA . LEU B 1 132 ? -17.516 -28.359 -8.891 1 98.25 132 LEU B CA 1
ATOM 3559 C C . LEU B 1 132 ? -16.406 -28.375 -9.93 1 98.25 132 LEU B C 1
ATOM 3561 O O . LEU B 1 132 ? -15.562 -29.266 -9.93 1 98.25 132 LEU B O 1
ATOM 3565 N N . PHE B 1 133 ? -16.375 -27.422 -10.789 1 98.5 133 PHE B N 1
ATOM 3566 C CA . PHE B 1 133 ? -15.359 -27.328 -11.82 1 98.5 133 PHE B CA 1
ATOM 3567 C C . PHE B 1 133 ? -13.977 -27.109 -11.203 1 98.5 133 PHE B C 1
ATOM 3569 O O . PHE B 1 133 ? -13.023 -27.812 -11.547 1 98.5 133 PHE B O 1
ATOM 3576 N N . THR B 1 134 ? -13.875 -26.188 -10.32 1 98.56 134 THR B N 1
ATOM 3577 C CA . THR B 1 134 ? -12.602 -25.828 -9.711 1 98.56 134 THR B CA 1
ATOM 3578 C C . THR B 1 134 ? -12.062 -26.969 -8.867 1 98.56 134 THR B C 1
ATOM 3580 O O . THR B 1 134 ? -10.852 -27.203 -8.828 1 98.56 134 THR B O 1
ATOM 3583 N N . HIS B 1 135 ? -12.969 -27.641 -8.211 1 98.06 135 HIS B N 1
ATOM 3584 C CA . HIS B 1 135 ? -12.562 -28.812 -7.441 1 98.06 135 HIS B CA 1
ATOM 3585 C C . HIS B 1 135 ? -11.867 -29.844 -8.328 1 98.06 135 HIS B C 1
ATOM 3587 O O . HIS B 1 135 ? -10.773 -30.297 -8 1 98.06 135 HIS B O 1
ATOM 3593 N N . ALA B 1 136 ? -12.492 -30.156 -9.383 1 98.25 136 ALA B N 1
ATOM 3594 C CA . ALA B 1 136 ? -11.93 -31.125 -10.328 1 98.25 136 ALA B CA 1
ATOM 3595 C C . ALA B 1 136 ? -10.617 -30.625 -10.914 1 98.25 136 ALA B C 1
ATOM 3597 O O . ALA B 1 136 ? -9.672 -31.391 -11.086 1 98.25 136 ALA B O 1
ATOM 3598 N N . LEU B 1 137 ? -10.57 -29.359 -11.211 1 98.31 137 LEU B N 1
ATOM 3599 C CA . LEU B 1 137 ? -9.375 -28.719 -11.758 1 98.31 137 LEU B CA 1
ATOM 3600 C C . LEU B 1 137 ? -8.195 -28.875 -10.805 1 98.31 137 LEU B C 1
ATOM 3602 O O . LEU B 1 137 ? -7.117 -29.312 -11.219 1 98.31 137 LEU B O 1
ATOM 3606 N N . MET B 1 138 ? -8.414 -28.578 -9.578 1 98.12 138 MET B N 1
ATOM 3607 C CA . MET B 1 138 ? -7.344 -28.609 -8.578 1 98.12 138 MET B CA 1
ATOM 3608 C C . MET B 1 138 ? -6.906 -30.031 -8.281 1 98.12 138 MET B C 1
ATOM 3610 O O . MET B 1 138 ? -5.738 -30.266 -7.965 1 98.12 138 MET B O 1
ATOM 3614 N N . GLU B 1 139 ? -7.809 -30.938 -8.367 1 97.44 139 GLU B N 1
ATOM 3615 C CA . GLU B 1 139 ? -7.461 -32.344 -8.18 1 97.44 139 GLU B CA 1
ATOM 3616 C C . GLU B 1 139 ? -6.609 -32.875 -9.336 1 97.44 139 GLU B C 1
ATOM 3618 O O . GLU B 1 139 ? -5.645 -33.594 -9.125 1 97.44 139 GLU B O 1
ATOM 3623 N N . ALA B 1 140 ? -6.984 -32.469 -10.484 1 97.44 140 ALA B N 1
ATOM 3624 C CA . ALA B 1 140 ? -6.301 -32.938 -11.688 1 97.44 140 ALA B CA 1
ATOM 3625 C C . ALA B 1 140 ? -4.918 -32.312 -11.82 1 97.44 140 ALA B C 1
ATOM 3627 O O . ALA B 1 140 ? -3.982 -32.938 -12.32 1 97.44 140 ALA B O 1
ATOM 3628 N N . TYR B 1 141 ? -4.785 -31.109 -11.445 1 98 141 TYR B N 1
ATOM 3629 C CA . TYR B 1 141 ? -3.545 -30.344 -11.594 1 98 141 TYR B CA 1
ATOM 3630 C C . TYR B 1 141 ? -3.158 -29.688 -10.273 1 98 141 TYR B C 1
ATOM 3632 O O . TYR B 1 141 ? -3.211 -28.453 -10.156 1 98 141 TYR B O 1
ATOM 3640 N N . PRO B 1 142 ? -2.607 -30.438 -9.352 1 97.31 142 PRO B N 1
ATOM 3641 C CA . PRO B 1 142 ? -2.305 -29.906 -8.031 1 97.31 142 PRO B CA 1
ATOM 3642 C C . PRO B 1 142 ? -1.182 -28.859 -8.055 1 97.31 142 PRO B C 1
ATOM 3644 O O . PRO B 1 142 ? -1.062 -28.047 -7.137 1 97.31 142 PRO B O 1
ATOM 3647 N N . TRP B 1 143 ? -0.378 -28.859 -9.109 1 97.81 143 TRP B N 1
ATOM 3648 C CA . TRP B 1 143 ? 0.759 -27.953 -9.234 1 97.81 143 TRP B CA 1
ATOM 3649 C C . TRP B 1 143 ? 0.341 -26.641 -9.883 1 97.81 143 TRP B C 1
ATOM 3651 O O . TRP B 1 143 ? 1.109 -25.672 -9.898 1 97.81 143 TRP B O 1
ATOM 3661 N N . LEU B 1 144 ? -0.865 -26.5 -10.391 1 98.62 144 LEU B N 1
ATOM 3662 C CA . LEU B 1 144 ? -1.341 -25.328 -11.109 1 98.62 144 LEU B CA 1
ATOM 3663 C C . LEU B 1 144 ? -1.728 -24.203 -10.148 1 98.62 144 LEU B C 1
ATOM 3665 O O . LEU B 1 144 ? -2.535 -24.422 -9.234 1 98.62 144 LEU B O 1
ATOM 3669 N N . PRO B 1 145 ? -1.084 -22.984 -10.336 1 98.81 145 PRO B N 1
ATOM 3670 C CA . PRO B 1 145 ? -1.573 -21.859 -9.539 1 98.81 145 PRO B CA 1
ATOM 3671 C C . PRO B 1 145 ? -3.033 -21.516 -9.828 1 98.81 145 PRO B C 1
ATOM 3673 O O . PRO B 1 145 ? -3.393 -21.266 -10.984 1 98.81 145 PRO B O 1
ATOM 3676 N N . VAL B 1 146 ? -3.875 -21.562 -8.789 1 98.75 146 VAL B N 1
ATOM 3677 C CA . VAL B 1 146 ? -5.281 -21.188 -8.875 1 98.75 146 VAL B CA 1
ATOM 3678 C C . VAL B 1 146 ? -5.602 -20.125 -7.828 1 98.75 146 VAL B C 1
ATOM 3680 O O . VAL B 1 146 ? -5.199 -20.25 -6.668 1 98.75 146 VAL B O 1
ATOM 3683 N N . GLU B 1 147 ? -6.188 -19.047 -8.281 1 98.62 147 GLU B N 1
ATOM 3684 C CA . GLU B 1 147 ? -6.59 -18 -7.344 1 98.62 147 GLU B CA 1
ATOM 3685 C C . GLU B 1 147 ? -7.949 -17.406 -7.727 1 98.62 147 GLU B C 1
ATOM 3687 O O . GLU B 1 147 ? -8.453 -17.656 -8.82 1 98.62 147 GLU B O 1
ATOM 3692 N N . GLU B 1 148 ? -8.562 -16.641 -6.781 1 97.69 148 GLU B N 1
ATOM 3693 C CA . GLU B 1 148 ? -9.875 -16.031 -6.969 1 97.69 148 GLU B CA 1
ATOM 3694 C C . GLU B 1 148 ? -9.766 -14.516 -7.105 1 97.69 148 GLU B C 1
ATOM 3696 O O . GLU B 1 148 ? -8.828 -13.906 -6.586 1 97.69 148 GLU B O 1
ATOM 3701 N N . ASP B 1 149 ? -10.812 -14.008 -7.773 1 97.06 149 ASP B N 1
ATOM 3702 C CA . ASP B 1 149 ? -10.852 -12.57 -8.023 1 97.06 149 ASP B CA 1
ATOM 3703 C C . ASP B 1 149 ? -10.781 -11.781 -6.719 1 97.06 149 ASP B C 1
ATOM 3705 O O . ASP B 1 149 ? -10.016 -10.82 -6.605 1 97.06 149 ASP B O 1
ATOM 3709 N N . GLY B 1 150 ? -11.57 -12.203 -5.73 1 95.94 150 GLY B N 1
ATOM 3710 C CA . GLY B 1 150 ? -11.562 -11.5 -4.461 1 95.94 150 GLY B CA 1
ATOM 3711 C C . GLY B 1 150 ? -10.219 -11.555 -3.758 1 95.94 150 GLY B C 1
ATOM 3712 O O . GLY B 1 150 ? -9.75 -10.547 -3.221 1 95.94 150 GLY B O 1
ATOM 3713 N N . ARG B 1 151 ? -9.57 -12.695 -3.748 1 96.69 151 ARG B N 1
ATOM 3714 C CA . ARG B 1 151 ? -8.297 -12.914 -3.066 1 96.69 151 ARG B CA 1
ATOM 3715 C C . ARG B 1 151 ? -7.164 -12.18 -3.77 1 96.69 151 ARG B C 1
ATOM 3717 O O . ARG B 1 151 ? -6.203 -11.742 -3.125 1 96.69 151 ARG B O 1
ATOM 3724 N N . LEU B 1 152 ? -7.301 -11.945 -5.008 1 97.44 152 LEU B N 1
ATOM 3725 C CA . LEU B 1 152 ? -6.262 -11.289 -5.793 1 97.44 152 LEU B CA 1
ATOM 3726 C C . LEU B 1 152 ? -6.23 -9.797 -5.508 1 97.44 152 LEU B C 1
ATOM 3728 O O . LEU B 1 152 ? -5.34 -9.086 -5.988 1 97.44 152 LEU B O 1
ATOM 3732 N N . HIS B 1 153 ? -7.145 -9.281 -4.668 1 95.44 153 HIS B N 1
ATOM 3733 C CA . HIS B 1 153 ? -7.055 -7.906 -4.188 1 95.44 153 HIS B CA 1
ATOM 3734 C C . HIS B 1 153 ? -5.996 -7.77 -3.102 1 95.44 153 HIS B C 1
ATOM 3736 O O . HIS B 1 153 ? -5.527 -6.664 -2.818 1 95.44 153 HIS B O 1
ATOM 3742 N N . ASP B 1 154 ? -5.66 -8.867 -2.48 1 95.5 154 ASP B N 1
ATOM 3743 C CA . ASP B 1 154 ? -4.566 -8.883 -1.514 1 95.5 154 ASP B CA 1
ATOM 3744 C C . ASP B 1 154 ? -3.213 -8.844 -2.217 1 95.5 154 ASP B C 1
ATOM 3746 O O . ASP B 1 154 ? -2.893 -9.734 -3.004 1 95.5 154 ASP B O 1
ATOM 3750 N N . PRO B 1 155 ? -2.395 -7.867 -1.878 1 94.38 155 PRO B N 1
ATOM 3751 C CA . PRO B 1 155 ? -1.139 -7.711 -2.615 1 94.38 155 PRO B CA 1
ATOM 3752 C C . PRO B 1 155 ? -0.203 -8.906 -2.449 1 94.38 155 PRO B C 1
ATOM 3754 O O . PRO B 1 155 ? 0.522 -9.258 -3.383 1 94.38 155 PRO B O 1
ATOM 3757 N N . GLN B 1 156 ? -0.175 -9.523 -1.315 1 95.5 156 GLN B N 1
ATOM 3758 C CA . GLN B 1 156 ? 0.708 -10.664 -1.089 1 95.5 156 GLN B CA 1
ATOM 3759 C C . GLN B 1 156 ? 0.259 -11.875 -1.899 1 95.5 156 GLN B C 1
ATOM 3761 O O . GLN B 1 156 ? 1.081 -12.547 -2.52 1 95.5 156 GLN B O 1
ATOM 3766 N N . LEU B 1 157 ? -1.067 -12.094 -1.895 1 97.44 157 LEU B N 1
ATOM 3767 C CA . LEU B 1 157 ? -1.603 -13.219 -2.66 1 97.44 157 LEU B CA 1
ATOM 3768 C C . LEU B 1 157 ? -1.446 -12.977 -4.156 1 97.44 157 LEU B C 1
ATOM 3770 O O . LEU B 1 157 ? -1.147 -13.906 -4.914 1 97.44 157 LEU B O 1
ATOM 3774 N N . ARG B 1 158 ? -1.602 -11.781 -4.535 1 97.69 158 ARG B N 1
ATOM 3775 C CA . ARG B 1 158 ? -1.443 -11.398 -5.934 1 97.69 158 ARG B CA 1
ATOM 3776 C C . ARG B 1 158 ? -0.017 -11.648 -6.414 1 97.69 158 ARG B C 1
ATOM 3778 O O . ARG B 1 158 ? 0.194 -12.266 -7.457 1 97.69 158 ARG B O 1
ATOM 3785 N N . GLU B 1 159 ? 0.945 -11.195 -5.68 1 97.31 159 GLU B N 1
ATOM 3786 C CA . GLU B 1 159 ? 2.344 -11.414 -6.043 1 97.31 159 GLU B CA 1
ATOM 3787 C C . GLU B 1 159 ? 2.678 -12.898 -6.082 1 97.31 159 GLU B C 1
ATOM 3789 O O . GLU B 1 159 ? 3.328 -13.367 -7.016 1 97.31 159 GLU B O 1
ATOM 3794 N N . ASN B 1 160 ? 2.248 -13.562 -5.043 1 97.94 160 ASN B N 1
ATOM 3795 C CA . ASN B 1 160 ? 2.533 -14.992 -4.977 1 97.94 160 ASN B CA 1
ATOM 3796 C C . ASN B 1 160 ? 1.969 -15.734 -6.188 1 97.94 160 ASN B C 1
ATOM 3798 O O . ASN B 1 160 ? 2.648 -16.578 -6.777 1 97.94 160 ASN B O 1
ATOM 3802 N N . PHE B 1 161 ? 0.731 -15.406 -6.559 1 98.62 161 PHE B N 1
ATOM 3803 C CA . PHE B 1 161 ? 0.092 -16.031 -7.707 1 98.62 161 PHE B CA 1
ATOM 3804 C C . PHE B 1 161 ? 0.9 -15.797 -8.977 1 98.62 161 PHE B C 1
ATOM 3806 O O . PHE B 1 161 ? 1.191 -16.734 -9.719 1 98.62 161 PHE B O 1
ATOM 3813 N N . VAL B 1 162 ? 1.309 -14.594 -9.164 1 98.44 162 VAL B N 1
ATOM 3814 C CA . VAL B 1 162 ? 1.994 -14.219 -10.391 1 98.44 162 VAL B CA 1
ATOM 3815 C C . VAL B 1 162 ? 3.391 -14.836 -10.422 1 98.44 162 VAL B C 1
ATOM 3817 O O . VAL B 1 162 ? 3.844 -15.32 -11.461 1 98.44 162 VAL B O 1
ATOM 3820 N N . GLU B 1 163 ? 4.059 -14.875 -9.312 1 98.12 163 GLU B N 1
ATOM 3821 C CA . GLU B 1 163 ? 5.363 -15.516 -9.227 1 98.12 163 GLU B CA 1
ATOM 3822 C C . GLU B 1 163 ? 5.277 -16.984 -9.617 1 98.12 163 GLU B C 1
ATOM 3824 O O . GLU B 1 163 ? 6.109 -17.484 -10.383 1 98.12 163 GLU B O 1
ATOM 3829 N N . ARG B 1 164 ? 4.277 -17.578 -9.094 1 98.69 164 ARG B N 1
ATOM 3830 C CA . ARG B 1 164 ? 4.094 -19 -9.375 1 98.69 164 ARG B CA 1
ATOM 3831 C C . ARG B 1 164 ? 3.764 -19.219 -10.852 1 98.69 164 ARG B C 1
ATOM 3833 O O . ARG B 1 164 ? 4.27 -20.156 -11.469 1 98.69 164 ARG B O 1
ATOM 3840 N N . LEU B 1 165 ? 2.984 -18.359 -11.336 1 98.31 165 LEU B N 1
ATOM 3841 C CA . LEU B 1 165 ? 2.586 -18.406 -12.742 1 98.31 165 LEU B CA 1
ATOM 3842 C C . LEU B 1 165 ? 3.805 -18.375 -13.656 1 98.31 165 LEU B C 1
ATOM 3844 O O . LEU B 1 165 ? 3.967 -19.234 -14.516 1 98.31 165 LEU B O 1
ATOM 3848 N N . PHE B 1 166 ? 4.625 -17.484 -13.461 1 98.56 166 PHE B N 1
ATOM 3849 C CA . PHE B 1 166 ? 5.777 -17.297 -14.344 1 98.56 166 PHE B CA 1
ATOM 3850 C C . PHE B 1 166 ? 6.824 -18.375 -14.094 1 98.56 166 PHE B C 1
ATOM 3852 O O . PHE B 1 166 ? 7.516 -18.797 -15.016 1 98.56 166 PHE B O 1
ATOM 3859 N N . ALA B 1 167 ? 6.969 -18.812 -12.859 1 98.62 167 ALA B N 1
ATOM 3860 C CA . ALA B 1 167 ? 7.871 -19.922 -12.555 1 98.62 167 ALA B CA 1
ATOM 3861 C C . ALA B 1 167 ? 7.438 -21.188 -13.281 1 98.62 167 ALA B C 1
ATOM 3863 O O . ALA B 1 167 ? 8.258 -21.859 -13.914 1 98.62 167 ALA B O 1
ATOM 3864 N N . LEU B 1 168 ? 6.148 -21.484 -13.188 1 98.62 168 LEU B N 1
ATOM 3865 C CA . LEU B 1 168 ? 5.617 -22.688 -13.836 1 98.62 168 LEU B CA 1
ATOM 3866 C C . LEU B 1 168 ? 5.781 -22.594 -15.352 1 98.62 168 LEU B C 1
ATOM 3868 O O . LEU B 1 168 ? 6.164 -23.578 -15.992 1 98.62 168 LEU B O 1
ATOM 3872 N N . HIS B 1 169 ? 5.48 -21.453 -15.875 1 98.38 169 HIS B N 1
ATOM 3873 C CA . HIS B 1 169 ? 5.629 -21.266 -17.312 1 98.38 169 HIS B CA 1
ATOM 3874 C C . HIS B 1 169 ? 7.062 -21.531 -17.75 1 98.38 169 HIS B C 1
ATOM 3876 O O . HIS B 1 169 ? 7.297 -22.219 -18.75 1 98.38 169 HIS B O 1
ATOM 3882 N N . GLU B 1 170 ? 7.98 -20.953 -17.031 1 97.69 170 GLU B N 1
ATOM 3883 C CA . GLU B 1 170 ? 9.383 -21.156 -17.375 1 97.69 170 GLU B CA 1
ATOM 3884 C C . GLU B 1 170 ? 9.758 -22.625 -17.312 1 97.69 170 GLU B C 1
ATOM 3886 O O . GLU B 1 170 ? 10.43 -23.141 -18.219 1 97.69 170 GLU B O 1
ATOM 3891 N N . LEU B 1 171 ? 9.328 -23.297 -16.281 1 97.94 171 LEU B N 1
ATOM 3892 C CA . LEU B 1 171 ? 9.625 -24.703 -16.109 1 97.94 171 LEU B CA 1
ATOM 3893 C C . LEU B 1 171 ? 9.016 -25.531 -17.25 1 97.94 171 LEU B C 1
ATOM 3895 O O . LEU B 1 171 ? 9.688 -26.375 -17.844 1 97.94 171 LEU B O 1
ATOM 3899 N N . ASN B 1 172 ? 7.746 -25.281 -17.547 1 96.62 172 ASN B N 1
ATOM 3900 C CA . ASN B 1 172 ? 7.066 -26 -18.625 1 96.62 172 ASN B CA 1
ATOM 3901 C C . ASN B 1 172 ? 7.719 -25.75 -19.969 1 96.62 172 ASN B C 1
ATOM 3903 O O . ASN B 1 172 ? 7.766 -26.625 -20.828 1 96.62 172 ASN B O 1
ATOM 3907 N N . THR B 1 173 ? 8.141 -24.578 -20.172 1 96.69 173 THR B N 1
ATOM 3908 C CA . THR B 1 173 ? 8.812 -24.219 -21.406 1 96.69 173 THR B CA 1
ATOM 3909 C C . THR B 1 173 ? 10.109 -25 -21.562 1 96.69 173 THR B C 1
ATOM 3911 O O . THR B 1 173 ? 10.469 -25.406 -22.672 1 96.69 173 THR B O 1
ATOM 3914 N N . LEU B 1 174 ? 10.797 -25.203 -20.484 1 95.5 174 LEU B N 1
ATOM 3915 C CA . LEU B 1 174 ? 12.008 -26.016 -20.5 1 95.5 174 LEU B CA 1
ATOM 3916 C C . LEU B 1 174 ? 11.703 -27.422 -21.016 1 95.5 174 LEU B C 1
ATOM 3918 O O . LEU B 1 174 ? 12.469 -27.969 -21.812 1 95.5 174 LEU B O 1
ATOM 3922 N N . ARG B 1 175 ? 10.664 -27.953 -20.531 1 95.06 175 ARG B N 1
ATOM 3923 C CA . ARG B 1 175 ? 10.258 -29.297 -20.969 1 95.06 175 ARG B CA 1
ATOM 3924 C C . ARG B 1 175 ? 9.891 -29.297 -22.438 1 95.06 175 ARG B C 1
ATOM 3926 O O . ARG B 1 175 ? 10.328 -30.172 -23.188 1 95.06 175 ARG B O 1
ATOM 3933 N N . ALA B 1 176 ? 9.148 -28.328 -22.844 1 94.12 176 ALA B N 1
ATOM 3934 C CA . ALA B 1 176 ? 8.664 -28.219 -24.219 1 94.12 176 ALA B CA 1
ATOM 3935 C C . ALA B 1 176 ? 9.828 -28.062 -25.203 1 94.12 176 ALA B C 1
ATOM 3937 O O . ALA B 1 176 ? 9.742 -28.516 -26.344 1 94.12 176 ALA B O 1
ATOM 3938 N N . ASN B 1 177 ? 10.898 -27.469 -24.75 1 94.06 177 ASN B N 1
ATOM 3939 C CA . ASN B 1 177 ? 12.047 -27.188 -25.609 1 94.06 177 ASN B CA 1
ATOM 3940 C C . ASN B 1 177 ? 13.047 -28.344 -25.609 1 94.06 177 ASN B C 1
ATOM 3942 O O . ASN B 1 177 ? 14.109 -28.234 -26.219 1 94.06 177 ASN B O 1
ATOM 3946 N N . GLY B 1 178 ? 12.758 -29.453 -25.016 1 94.44 178 GLY B N 1
ATOM 3947 C CA . GLY B 1 178 ? 13.672 -30.578 -24.891 1 94.44 178 GLY B CA 1
ATOM 3948 C C . GLY B 1 178 ? 14.344 -30.641 -23.531 1 94.44 178 GLY B C 1
ATOM 3949 O O . GLY B 1 178 ? 15.375 -30.016 -23.297 1 94.44 178 GLY B O 1
ATOM 3950 N N . LEU B 1 179 ? 13.898 -31.469 -22.719 1 95.31 179 LEU B N 1
ATOM 3951 C CA . LEU B 1 179 ? 14.305 -31.609 -21.328 1 95.31 179 LEU B CA 1
ATOM 3952 C C . LEU B 1 179 ? 15.688 -32.25 -21.219 1 95.31 179 LEU B C 1
ATOM 3954 O O . LEU B 1 179 ? 15.945 -33.281 -21.859 1 95.31 179 LEU B O 1
ATOM 3958 N N . THR B 1 180 ? 16.578 -31.531 -20.562 1 97.31 180 THR B N 1
ATOM 3959 C CA . THR B 1 180 ? 17.875 -32.125 -20.234 1 97.31 180 THR B CA 1
ATOM 3960 C C . THR B 1 180 ? 18.156 -32 -18.75 1 97.31 180 THR B C 1
ATOM 3962 O O . THR B 1 180 ? 17.609 -31.125 -18.062 1 97.31 180 THR B O 1
ATOM 3965 N N . ARG B 1 181 ? 18.969 -32.844 -18.266 1 97.75 181 ARG B N 1
ATOM 3966 C CA . ARG B 1 181 ? 19.359 -32.781 -16.859 1 97.75 181 ARG B CA 1
ATOM 3967 C C . ARG B 1 181 ? 20.047 -31.484 -16.516 1 97.75 181 ARG B C 1
ATOM 3969 O O . ARG B 1 181 ? 19.781 -30.875 -15.477 1 97.75 181 ARG B O 1
ATOM 3976 N N . ARG B 1 182 ? 20.859 -31.031 -17.406 1 97.12 182 ARG B N 1
ATOM 3977 C CA . ARG B 1 182 ? 21.578 -29.781 -17.203 1 97.12 182 ARG B CA 1
ATOM 3978 C C . ARG B 1 182 ? 20.609 -28.609 -17.109 1 97.12 182 ARG B C 1
ATOM 3980 O O . ARG B 1 182 ? 20.734 -27.75 -16.234 1 97.12 182 ARG B O 1
ATOM 3987 N N . ALA B 1 183 ? 19.672 -28.578 -18 1 97.31 183 ALA B N 1
ATOM 3988 C CA . ALA B 1 183 ? 18.703 -27.484 -18.016 1 97.31 183 ALA B CA 1
ATOM 3989 C C . ALA B 1 183 ? 17.906 -27.453 -16.719 1 97.31 183 ALA B C 1
ATOM 3991 O O . ALA B 1 183 ? 17.625 -26.375 -16.188 1 97.31 183 ALA B O 1
ATOM 3992 N N . LEU B 1 184 ? 17.531 -28.609 -16.234 1 97.94 184 LEU B N 1
ATOM 3993 C CA . LEU B 1 184 ? 16.781 -28.688 -14.984 1 97.94 184 LEU B CA 1
ATOM 3994 C C . LEU B 1 184 ? 17.641 -28.234 -13.805 1 97.94 184 LEU B C 1
ATOM 3996 O O . LEU B 1 184 ? 17.156 -27.516 -12.922 1 97.94 184 LEU B O 1
ATOM 4000 N N . MET B 1 185 ? 18.844 -28.625 -13.805 1 97.81 185 MET B N 1
ATOM 4001 C CA . MET B 1 185 ? 19.766 -28.203 -12.75 1 97.81 185 MET B CA 1
ATOM 4002 C C . MET B 1 185 ? 19.938 -26.688 -12.758 1 97.81 185 MET B C 1
ATOM 4004 O O . MET B 1 185 ? 19.922 -26.047 -11.703 1 97.81 185 MET B O 1
ATOM 4008 N N . ASP B 1 186 ? 20.094 -26.125 -13.898 1 97.69 186 ASP B N 1
ATOM 4009 C CA . ASP B 1 186 ? 20.25 -24.688 -14.031 1 97.69 186 ASP B CA 1
ATOM 4010 C C . ASP B 1 186 ? 19.016 -23.953 -13.539 1 97.69 186 ASP B C 1
ATOM 4012 O O . ASP B 1 186 ? 19.125 -22.938 -12.844 1 97.69 186 ASP B O 1
ATOM 4016 N N . PHE B 1 187 ? 17.859 -24.5 -13.961 1 98.44 187 PHE B N 1
ATOM 4017 C CA . PHE B 1 187 ? 16.609 -23.922 -13.5 1 98.44 187 PHE B CA 1
ATOM 4018 C C . PHE B 1 187 ? 16.531 -23.906 -11.977 1 98.44 187 PHE B C 1
ATOM 4020 O O . PHE B 1 187 ? 16.266 -22.875 -11.367 1 98.44 187 PHE B O 1
ATOM 4027 N N . HIS B 1 188 ? 16.797 -25 -11.406 1 98.69 188 HIS B N 1
ATOM 4028 C CA . HIS B 1 188 ? 16.734 -25.125 -9.953 1 98.69 188 HIS B CA 1
ATOM 4029 C C . HIS B 1 188 ? 17.688 -24.141 -9.281 1 98.69 188 HIS B C 1
ATOM 4031 O O . HIS B 1 188 ? 17.328 -23.5 -8.297 1 98.69 188 HIS B O 1
ATOM 4037 N N . SER B 1 189 ? 18.859 -24.047 -9.828 1 98.31 189 SER B N 1
ATOM 4038 C CA . SER B 1 189 ? 19.859 -23.156 -9.273 1 98.31 189 SER B CA 1
ATOM 4039 C C . SER B 1 189 ? 19.375 -21.703 -9.25 1 98.31 189 SER B C 1
ATOM 4041 O O . SER B 1 189 ? 19.609 -20.969 -8.289 1 98.31 189 SER B O 1
ATOM 4043 N N . ARG B 1 190 ? 18.656 -21.281 -10.25 1 98.25 190 ARG B N 1
ATOM 4044 C CA . ARG B 1 190 ? 18.188 -19.906 -10.391 1 98.25 190 ARG B CA 1
ATOM 4045 C C . ARG B 1 190 ? 17.031 -19.625 -9.43 1 98.25 190 ARG B C 1
ATOM 4047 O O . ARG B 1 190 ? 16.703 -18.469 -9.172 1 98.25 190 ARG B O 1
ATOM 4054 N N . TYR B 1 191 ? 16.422 -20.672 -8.898 1 98.62 191 TYR B N 1
ATOM 4055 C CA . TYR B 1 191 ? 15.219 -20.484 -8.102 1 98.62 191 TYR B CA 1
ATOM 4056 C C . TYR B 1 191 ? 15.5 -20.734 -6.625 1 98.62 191 TYR B C 1
ATOM 4058 O O . TYR B 1 191 ? 14.594 -20.672 -5.789 1 98.62 191 TYR B O 1
ATOM 4066 N N . LYS B 1 192 ? 16.734 -20.969 -6.293 1 98.38 192 LYS B N 1
ATOM 4067 C CA . LYS B 1 192 ? 17.094 -21.375 -4.934 1 98.38 192 LYS B CA 1
ATOM 4068 C C . LYS B 1 192 ? 16.688 -20.312 -3.918 1 98.38 192 LYS B C 1
ATOM 4070 O O . LYS B 1 192 ? 16.078 -20.625 -2.895 1 98.38 192 LYS B O 1
ATOM 4075 N N . LEU B 1 193 ? 16.984 -19.047 -4.18 1 98.5 193 LEU B N 1
ATOM 4076 C CA . LEU B 1 193 ? 16.656 -17.984 -3.227 1 98.5 193 LEU B CA 1
ATOM 4077 C C . LEU B 1 193 ? 15.148 -17.797 -3.125 1 98.5 193 LEU B C 1
ATOM 4079 O O . LEU B 1 193 ? 14.625 -17.484 -2.051 1 98.5 193 LEU B O 1
ATOM 4083 N N . GLN B 1 194 ? 14.391 -17.984 -4.238 1 98.31 194 GLN B N 1
ATOM 4084 C CA . GLN B 1 194 ? 12.93 -17.953 -4.207 1 98.31 194 GLN B CA 1
ATOM 4085 C C . GLN B 1 194 ? 12.383 -19.047 -3.299 1 98.31 194 GLN B C 1
ATOM 4087 O O . GLN B 1 194 ? 11.508 -18.797 -2.465 1 98.31 194 GLN B O 1
ATOM 4092 N N . LEU B 1 195 ? 12.922 -20.234 -3.492 1 98.75 195 LEU B N 1
ATOM 4093 C CA . LEU B 1 195 ? 12.461 -21.359 -2.695 1 98.75 195 LEU B CA 1
ATOM 4094 C C . LEU B 1 195 ? 12.734 -21.125 -1.214 1 98.75 195 LEU B C 1
ATOM 4096 O O . LEU B 1 195 ? 11.867 -21.391 -0.371 1 98.75 195 LEU B O 1
ATOM 4100 N N . LEU B 1 196 ? 13.883 -20.594 -0.944 1 98.38 196 LEU B N 1
ATOM 4101 C CA . LEU B 1 196 ? 14.258 -20.281 0.43 1 98.38 196 LEU B CA 1
ATOM 4102 C C . LEU B 1 196 ? 13.297 -19.266 1.035 1 98.38 196 LEU B C 1
ATOM 4104 O O . LEU B 1 196 ? 12.891 -19.391 2.191 1 98.38 196 LEU B O 1
ATOM 4108 N N . ALA B 1 197 ? 12.906 -18.25 0.325 1 98.31 197 ALA B N 1
ATOM 4109 C CA . ALA B 1 197 ? 12.008 -17.188 0.792 1 98.31 197 ALA B CA 1
ATOM 4110 C C . ALA B 1 197 ? 10.617 -17.75 1.085 1 98.31 197 ALA B C 1
ATOM 4112 O O . ALA B 1 197 ? 9.953 -17.312 2.023 1 98.31 197 ALA B O 1
ATOM 4113 N N . HIS B 1 198 ? 10.188 -18.719 0.353 1 98.5 198 HIS B N 1
ATOM 4114 C CA . HIS B 1 198 ? 8.797 -19.172 0.426 1 98.5 198 HIS B CA 1
ATOM 4115 C C . HIS B 1 198 ? 8.625 -20.266 1.478 1 98.5 198 HIS B C 1
ATOM 4117 O O . HIS B 1 198 ? 7.613 -20.281 2.186 1 98.5 198 HIS B O 1
ATOM 4123 N N . HIS B 1 199 ? 9.648 -21.156 1.573 1 98.31 199 HIS B N 1
ATOM 4124 C CA . HIS B 1 199 ? 9.477 -22.281 2.494 1 98.31 199 HIS B CA 1
ATOM 4125 C C . HIS B 1 199 ? 10.82 -22.938 2.809 1 98.31 199 HIS B C 1
ATOM 4127 O O . HIS B 1 199 ? 11.297 -23.766 2.039 1 98.31 199 HIS B O 1
ATOM 4133 N N . GLN B 1 200 ? 11.328 -22.766 4.012 1 97 200 GLN B N 1
ATOM 4134 C CA . GLN B 1 200 ? 12.664 -23.219 4.383 1 97 200 GLN B CA 1
ATOM 4135 C C . GLN B 1 200 ? 12.734 -24.75 4.418 1 97 200 GLN B C 1
ATOM 4137 O O . GLN B 1 200 ? 13.68 -25.344 3.902 1 97 200 GLN B O 1
ATOM 4142 N N . ALA B 1 201 ? 11.711 -25.344 5.043 1 97.44 201 ALA B N 1
ATOM 4143 C CA . ALA B 1 201 ? 11.695 -26.797 5.125 1 97.44 201 ALA B CA 1
ATOM 4144 C C . ALA B 1 201 ? 11.664 -27.422 3.732 1 97.44 201 ALA B C 1
ATOM 4146 O O . ALA B 1 201 ? 12.406 -28.359 3.449 1 97.44 201 ALA B O 1
ATOM 4147 N N . GLY B 1 202 ? 10.766 -26.922 2.869 1 98.25 202 GLY B N 1
ATOM 4148 C CA . GLY B 1 202 ? 10.711 -27.406 1.498 1 98.25 202 GLY B CA 1
ATOM 4149 C C . GLY B 1 202 ? 12.008 -27.219 0.741 1 98.25 202 GLY B C 1
ATOM 4150 O O . GLY B 1 202 ? 12.414 -28.078 -0.035 1 98.25 202 GLY B O 1
ATOM 4151 N N . TYR B 1 203 ? 12.641 -26.094 0.936 1 97.94 203 TYR B N 1
ATOM 4152 C CA . TYR B 1 203 ? 13.945 -25.797 0.338 1 97.94 203 TYR B CA 1
ATOM 4153 C C . TYR B 1 203 ? 14.969 -26.859 0.71 1 97.94 203 TYR B C 1
ATOM 4155 O O . TYR B 1 203 ? 15.711 -27.328 -0.148 1 97.94 203 TYR B O 1
ATOM 4163 N N . ARG B 1 204 ? 14.984 -27.281 1.946 1 97.56 204 ARG B N 1
ATOM 4164 C CA . ARG B 1 204 ? 15.938 -28.281 2.428 1 97.56 204 ARG B CA 1
ATOM 4165 C C . ARG B 1 204 ? 15.617 -29.656 1.867 1 97.56 204 ARG B C 1
ATOM 4167 O O . ARG B 1 204 ? 16.516 -30.484 1.666 1 97.56 204 ARG B O 1
ATOM 4174 N N . GLU B 1 205 ? 14.406 -29.875 1.613 1 97.88 205 GLU B N 1
ATOM 4175 C CA . GLU B 1 205 ? 13.977 -31.188 1.137 1 97.88 205 GLU B CA 1
ATOM 4176 C C . GLU B 1 205 ? 14.219 -31.328 -0.363 1 97.88 205 GLU B C 1
ATOM 4178 O O . GLU B 1 205 ? 14.578 -32.406 -0.833 1 97.88 205 GLU B O 1
ATOM 4183 N N . ILE B 1 206 ? 14.047 -30.297 -1.125 1 98.5 206 ILE B N 1
ATOM 4184 C CA . ILE B 1 206 ? 14.07 -30.422 -2.578 1 98.5 206 ILE B CA 1
ATOM 4185 C C . ILE B 1 206 ? 15.516 -30.516 -3.061 1 98.5 206 ILE B C 1
ATOM 4187 O O . ILE B 1 206 ? 15.789 -31.078 -4.125 1 98.5 206 ILE B O 1
ATOM 4191 N N . GLY B 1 207 ? 16.484 -30.016 -2.305 1 97.38 207 GLY B N 1
ATOM 4192 C CA . GLY B 1 207 ? 17.891 -30.094 -2.67 1 97.38 207 GLY B CA 1
ATOM 4193 C C . GLY B 1 207 ? 18.375 -31.5 -2.914 1 97.38 207 GLY B C 1
ATOM 4194 O O . GLY B 1 207 ? 18.781 -31.844 -4.027 1 97.38 207 GLY B O 1
ATOM 4195 N N . PRO B 1 208 ? 18.297 -32.312 -1.874 1 97.75 208 PRO B N 1
ATOM 4196 C CA . PRO B 1 208 ? 18.672 -33.688 -2.037 1 97.75 208 PRO B CA 1
ATOM 4197 C C . PRO B 1 208 ? 17.875 -34.406 -3.141 1 97.75 208 PRO B C 1
ATOM 4199 O O . PRO B 1 208 ? 18.422 -35.25 -3.842 1 97.75 208 PRO B O 1
ATOM 4202 N N . PHE B 1 209 ? 16.656 -34.094 -3.295 1 98.44 209 PHE B N 1
ATOM 4203 C CA . PHE B 1 209 ? 15.852 -34.656 -4.367 1 98.44 209 PHE B CA 1
ATOM 4204 C C . PHE B 1 209 ? 16.453 -34.312 -5.727 1 98.44 209 PHE B C 1
ATOM 4206 O O . PHE B 1 209 ? 16.609 -35.219 -6.566 1 98.44 209 PHE B O 1
ATOM 4213 N N . VAL B 1 210 ? 16.828 -33.062 -5.934 1 98.38 210 VAL B N 1
ATOM 4214 C CA . VAL B 1 210 ? 17.438 -32.656 -7.191 1 98.38 210 VAL B CA 1
ATOM 4215 C C . VAL B 1 210 ? 18.766 -33.344 -7.387 1 98.38 210 VAL B C 1
ATOM 4217 O O . VAL B 1 210 ? 19.109 -33.75 -8.5 1 98.38 210 VAL B O 1
ATOM 4220 N N . ALA B 1 211 ? 19.531 -33.562 -6.344 1 97.06 211 ALA B N 1
ATOM 4221 C CA . ALA B 1 211 ? 20.828 -34.219 -6.406 1 97.06 211 ALA B CA 1
ATOM 4222 C C . ALA B 1 211 ? 20.672 -35.688 -6.844 1 97.06 211 ALA B C 1
ATOM 4224 O O . ALA B 1 211 ? 21.594 -36.281 -7.398 1 97.06 211 ALA B O 1
ATOM 4225 N N . SER B 1 212 ? 19.547 -36.219 -6.633 1 97.5 212 SER B N 1
ATOM 4226 C CA . SER B 1 212 ? 19.312 -37.625 -6.965 1 97.5 212 SER B CA 1
ATOM 4227 C C . SER B 1 212 ? 18.859 -37.781 -8.414 1 97.5 212 SER B C 1
ATOM 4229 O O . SER B 1 212 ? 18.578 -38.906 -8.867 1 97.5 212 SER B O 1
ATOM 4231 N N . MET B 1 213 ? 18.812 -36.719 -9.164 1 97.56 213 MET B N 1
ATOM 4232 C CA . MET B 1 213 ? 18.312 -36.719 -10.531 1 97.56 213 MET B CA 1
ATOM 4233 C C . MET B 1 213 ? 19.031 -37.75 -11.375 1 97.56 213 MET B C 1
ATOM 4235 O O . MET B 1 213 ? 18.406 -38.438 -12.195 1 97.56 213 MET B O 1
ATOM 4239 N N . HIS B 1 214 ? 20.328 -37.969 -11.188 1 95.19 214 HIS B N 1
ATOM 4240 C CA . HIS B 1 214 ? 21.156 -38.844 -11.984 1 95.19 214 HIS B CA 1
ATOM 4241 C C . HIS B 1 214 ? 20.734 -40.312 -11.805 1 95.19 214 HIS B C 1
ATOM 4243 O O . HIS B 1 214 ? 21.031 -41.156 -12.641 1 95.19 214 HIS B O 1
ATOM 4249 N N . GLN B 1 215 ? 20 -40.531 -10.742 1 96.81 215 GLN B N 1
ATOM 4250 C CA . GLN B 1 215 ? 19.562 -41.906 -10.445 1 96.81 215 GLN B CA 1
ATOM 4251 C C . GLN B 1 215 ? 18.281 -42.25 -11.195 1 96.81 215 GLN B C 1
ATOM 4253 O O . GLN B 1 215 ? 17.875 -43.406 -11.25 1 96.81 215 GLN B O 1
ATOM 4258 N N . TRP B 1 216 ? 17.672 -41.312 -11.766 1 96.81 216 TRP B N 1
ATOM 4259 C CA . TRP B 1 216 ? 16.422 -41.531 -12.477 1 96.81 216 TRP B CA 1
ATOM 4260 C C . TRP B 1 216 ? 16.672 -41.875 -13.938 1 96.81 216 TRP B C 1
ATOM 4262 O O . TRP B 1 216 ? 17.344 -41.156 -14.664 1 96.81 216 TRP B O 1
ATOM 4272 N N . GLN B 1 217 ? 16.109 -43 -14.344 1 96.38 217 GLN B N 1
ATOM 4273 C CA . GLN B 1 217 ? 16.25 -43.406 -15.734 1 96.38 217 GLN B CA 1
ATOM 4274 C C . GLN B 1 217 ? 15.312 -42.594 -16.641 1 96.38 217 GLN B C 1
ATOM 4276 O O . GLN B 1 217 ? 15.695 -42.188 -17.734 1 96.38 217 GLN B O 1
ATOM 4281 N N . ASP B 1 218 ? 14.156 -42.312 -16.188 1 97.19 218 ASP B N 1
ATOM 4282 C CA . ASP B 1 218 ? 13.148 -41.531 -16.906 1 97.19 218 ASP B CA 1
ATOM 4283 C C . ASP B 1 218 ? 13.148 -40.094 -16.453 1 97.19 218 ASP B C 1
ATOM 4285 O O . ASP B 1 218 ? 12.625 -39.75 -15.391 1 97.19 218 ASP B O 1
ATOM 4289 N N . LEU B 1 219 ? 13.68 -39.219 -17.266 1 97.56 219 LEU B N 1
ATOM 4290 C CA . LEU B 1 219 ? 13.812 -37.812 -16.922 1 97.56 219 LEU B CA 1
ATOM 4291 C C . LEU B 1 219 ? 12.445 -37.125 -16.875 1 97.56 219 LEU B C 1
ATOM 4293 O O . LEU B 1 219 ? 12.234 -36.219 -16.078 1 97.56 219 LEU B O 1
ATOM 4297 N N . ASP B 1 220 ? 11.516 -37.562 -17.656 1 97.06 220 ASP B N 1
ATOM 4298 C CA . ASP B 1 220 ? 10.172 -37 -17.641 1 97.06 220 ASP B CA 1
ATOM 4299 C C . ASP B 1 220 ? 9.461 -37.312 -16.312 1 97.06 220 ASP B C 1
ATOM 4301 O O . ASP B 1 220 ? 8.758 -36.469 -15.789 1 97.06 220 ASP B O 1
ATOM 4305 N N . ALA B 1 221 ? 9.664 -38.5 -15.906 1 97.69 221 ALA B N 1
ATOM 4306 C CA . ALA B 1 221 ? 9.102 -38.844 -14.602 1 97.69 221 ALA B CA 1
ATOM 4307 C C . ALA B 1 221 ? 9.695 -37.969 -13.5 1 97.69 221 ALA B C 1
ATOM 4309 O O . ALA B 1 221 ? 8.977 -37.562 -12.586 1 97.69 221 ALA B O 1
ATOM 4310 N N . PHE B 1 222 ? 10.984 -37.75 -13.555 1 98.38 222 PHE B N 1
ATOM 4311 C CA . PHE B 1 222 ? 11.625 -36.844 -12.602 1 98.38 222 PHE B CA 1
ATOM 4312 C C . PHE B 1 222 ? 11.031 -35.469 -12.688 1 98.38 222 PHE B C 1
ATOM 4314 O O . PHE B 1 222 ? 10.742 -34.844 -11.664 1 98.38 222 PHE B O 1
ATOM 4321 N N . PHE B 1 223 ? 10.852 -34.969 -13.875 1 98.31 223 PHE B N 1
ATOM 4322 C CA . PHE B 1 223 ? 10.289 -33.656 -14.109 1 98.31 223 PHE B CA 1
ATOM 4323 C C . PHE B 1 223 ? 8.945 -33.5 -13.422 1 98.31 223 PHE B C 1
ATOM 4325 O O . PHE B 1 223 ? 8.688 -32.5 -12.75 1 98.31 223 PHE B O 1
ATOM 4332 N N . VAL B 1 224 ? 8.094 -34.469 -13.586 1 97.81 224 VAL B N 1
ATOM 4333 C CA . VAL B 1 224 ? 6.75 -34.438 -13.016 1 97.81 224 VAL B CA 1
ATOM 4334 C C . VAL B 1 224 ? 6.844 -34.344 -11.492 1 97.81 224 VAL B C 1
ATOM 4336 O O . VAL B 1 224 ? 6.184 -33.5 -10.875 1 97.81 224 VAL B O 1
ATOM 4339 N N . ALA B 1 225 ? 7.699 -35.094 -10.914 1 98.31 225 ALA B N 1
ATOM 4340 C CA . ALA B 1 225 ? 7.887 -35.094 -9.461 1 98.31 225 ALA B CA 1
ATOM 4341 C C . ALA B 1 225 ? 8.477 -33.75 -9.008 1 98.31 225 ALA B C 1
ATOM 4343 O O . ALA B 1 225 ? 8.047 -33.188 -7.992 1 98.31 225 ALA B O 1
ATOM 4344 N N . TYR B 1 226 ? 9.461 -33.281 -9.773 1 98.75 226 TYR B N 1
ATOM 4345 C CA . TYR B 1 226 ? 10.109 -32 -9.453 1 98.75 226 TYR B CA 1
ATOM 4346 C C . TYR B 1 226 ? 9.117 -30.859 -9.508 1 98.75 226 TYR B C 1
ATOM 4348 O O . TYR B 1 226 ? 9.078 -30.016 -8.602 1 98.75 226 TYR B O 1
ATOM 4356 N N . ARG B 1 227 ? 8.32 -30.812 -10.523 1 98.56 227 ARG B N 1
ATOM 4357 C CA . ARG B 1 227 ? 7.312 -29.781 -10.688 1 98.56 227 ARG B CA 1
ATOM 4358 C C . ARG B 1 227 ? 6.367 -29.75 -9.492 1 98.56 227 ARG B C 1
ATOM 4360 O O . ARG B 1 227 ? 6.066 -28.672 -8.953 1 98.56 227 ARG B O 1
ATOM 4367 N N . ASP B 1 228 ? 5.953 -30.922 -9.094 1 98.44 228 ASP B N 1
ATOM 4368 C CA . ASP B 1 228 ? 5.047 -31.016 -7.953 1 98.44 228 ASP B CA 1
ATOM 4369 C C . ASP B 1 228 ? 5.688 -30.438 -6.691 1 98.44 228 ASP B C 1
ATOM 4371 O O . ASP B 1 228 ? 5.062 -29.656 -5.973 1 98.44 228 ASP B O 1
ATOM 4375 N N . LYS B 1 229 ? 6.891 -30.797 -6.469 1 98.69 229 LYS B N 1
ATOM 4376 C CA . LYS B 1 229 ? 7.598 -30.328 -5.277 1 98.69 229 LYS B CA 1
ATOM 4377 C C . LYS B 1 229 ? 7.852 -28.828 -5.344 1 98.69 229 LYS B C 1
ATOM 4379 O O . LYS B 1 229 ? 7.617 -28.109 -4.371 1 98.69 229 LYS B O 1
ATOM 4384 N N . LEU B 1 230 ? 8.32 -28.344 -6.5 1 98.81 230 LEU B N 1
ATOM 4385 C CA . LEU B 1 230 ? 8.609 -26.922 -6.707 1 98.81 230 LEU B CA 1
ATOM 4386 C C . LEU B 1 230 ? 7.371 -26.078 -6.434 1 98.81 230 LEU B C 1
ATOM 4388 O O . LEU B 1 230 ? 7.426 -25.125 -5.656 1 98.81 230 LEU B O 1
ATOM 4392 N N . MET B 1 231 ? 6.277 -26.469 -7.023 1 98.81 231 MET B N 1
ATOM 4393 C CA . MET B 1 231 ? 5.062 -25.656 -6.945 1 98.81 231 MET B CA 1
ATOM 4394 C C . MET B 1 231 ? 4.453 -25.734 -5.547 1 98.81 231 MET B C 1
ATOM 4396 O O . MET B 1 231 ? 3.865 -24.766 -5.07 1 98.81 231 MET B O 1
ATOM 4400 N N . ALA B 1 232 ? 4.629 -26.859 -4.875 1 98.62 232 ALA B N 1
ATOM 4401 C CA . ALA B 1 232 ? 4.176 -26.984 -3.492 1 98.62 232 ALA B CA 1
ATOM 4402 C C . ALA B 1 232 ? 4.926 -26.016 -2.584 1 98.62 232 ALA B C 1
ATOM 4404 O O . ALA B 1 232 ? 4.336 -25.422 -1.683 1 98.62 232 ALA B O 1
ATOM 4405 N N . ILE B 1 233 ? 6.199 -25.844 -2.809 1 98.81 233 ILE B N 1
ATOM 4406 C CA . ILE B 1 233 ? 7.012 -24.922 -2.02 1 98.81 233 ILE B CA 1
ATOM 4407 C C . ILE B 1 233 ? 6.594 -23.484 -2.312 1 98.81 233 ILE B C 1
ATOM 4409 O O . ILE B 1 233 ? 6.34 -22.703 -1.389 1 98.81 233 ILE B O 1
ATOM 4413 N N . LEU B 1 234 ? 6.441 -23.141 -3.578 1 98.69 234 LEU B N 1
ATOM 4414 C CA . LEU B 1 234 ? 6.172 -21.766 -3.996 1 98.69 234 LEU B CA 1
ATOM 4415 C C . LEU B 1 234 ? 4.762 -21.344 -3.598 1 98.69 234 LEU B C 1
ATOM 4417 O O . LEU B 1 234 ? 4.457 -20.141 -3.553 1 98.69 234 LEU B O 1
ATOM 4421 N N . LYS B 1 235 ? 3.887 -22.297 -3.32 1 98.31 235 LYS B N 1
ATOM 4422 C CA . LYS B 1 235 ? 2.514 -22.016 -2.914 1 98.31 235 LYS B CA 1
ATOM 4423 C C . LYS B 1 235 ? 2.479 -21.281 -1.572 1 98.31 235 LYS B C 1
ATOM 4425 O O . LYS B 1 235 ? 1.523 -20.562 -1.276 1 98.31 235 LYS B O 1
ATOM 4430 N N . ASN B 1 236 ? 3.527 -21.5 -0.832 1 98.06 236 ASN B N 1
ATOM 4431 C CA . ASN B 1 236 ? 3.635 -20.781 0.433 1 98.06 236 ASN B CA 1
ATOM 4432 C C . ASN B 1 236 ? 4.008 -19.328 0.218 1 98.06 236 ASN B C 1
ATOM 4434 O O . ASN B 1 236 ? 5.008 -19.016 -0.435 1 98.06 236 ASN B O 1
ATOM 4438 N N . THR B 1 237 ? 3.176 -18.453 0.777 1 96.75 237 THR B N 1
ATOM 4439 C CA . THR B 1 237 ? 3.504 -17.047 0.65 1 96.75 237 THR B CA 1
ATOM 4440 C C . THR B 1 237 ? 4.75 -16.703 1.461 1 96.75 237 THR B C 1
ATOM 4442 O O . THR B 1 237 ? 4.906 -17.156 2.596 1 96.75 237 THR B O 1
ATOM 4445 N N . ALA B 1 238 ? 5.629 -16.016 0.848 1 96.12 238 ALA B N 1
ATOM 4446 C CA . ALA B 1 238 ? 6.855 -15.625 1.537 1 96.12 238 ALA B CA 1
ATOM 4447 C C . ALA B 1 238 ? 6.57 -14.594 2.623 1 96.12 238 ALA B C 1
ATOM 4449 O O . ALA B 1 238 ? 5.934 -13.562 2.359 1 96.12 238 ALA B O 1
ATOM 4450 N N . SER B 1 239 ? 7.027 -14.828 3.814 1 95.25 239 SER B N 1
ATOM 4451 C CA . SER B 1 239 ? 6.848 -13.898 4.926 1 95.25 239 SER B CA 1
ATOM 4452 C C . SER B 1 239 ? 7.973 -12.875 4.973 1 95.25 239 SER B C 1
ATOM 4454 O O . SER B 1 239 ? 9.031 -13.07 4.367 1 95.25 239 SER B O 1
ATOM 4456 N N . ARG B 1 240 ? 7.73 -11.836 5.676 1 95.44 240 ARG B N 1
ATOM 4457 C CA . ARG B 1 240 ? 8.758 -10.82 5.895 1 95.44 240 ARG B CA 1
ATOM 4458 C C . ARG B 1 240 ? 9.984 -11.422 6.566 1 95.44 240 ARG B C 1
ATOM 4460 O O . ARG B 1 240 ? 11.125 -11.078 6.227 1 95.44 240 ARG B O 1
ATOM 4467 N N . LYS B 1 241 ? 9.773 -12.273 7.5 1 96.56 241 LYS B N 1
ATOM 4468 C CA . LYS B 1 241 ? 10.867 -12.961 8.188 1 96.56 241 LYS B CA 1
ATOM 4469 C C . LYS B 1 241 ? 11.719 -13.766 7.199 1 96.56 241 LYS B C 1
ATOM 4471 O O . LYS B 1 241 ? 12.945 -13.68 7.223 1 96.56 241 LYS B O 1
ATOM 4476 N N . ASN B 1 242 ? 11.078 -14.5 6.34 1 97.38 242 ASN B N 1
ATOM 4477 C CA . ASN B 1 242 ? 11.789 -15.32 5.363 1 97.38 242 ASN B CA 1
ATOM 4478 C C . ASN B 1 242 ? 12.539 -14.453 4.352 1 97.38 242 ASN B C 1
ATOM 4480 O O . ASN B 1 242 ? 13.672 -14.758 3.984 1 97.38 242 ASN B O 1
ATOM 4484 N N . HIS B 1 243 ? 11.898 -13.422 3.883 1 97.69 243 HIS B N 1
ATOM 4485 C CA . HIS B 1 243 ? 12.586 -12.477 3.006 1 97.69 243 HIS B CA 1
ATOM 4486 C C . HIS B 1 243 ? 13.82 -11.898 3.684 1 97.69 243 HIS B C 1
ATOM 4488 O O . HIS B 1 243 ? 14.875 -11.773 3.057 1 97.69 243 HIS B O 1
ATOM 4494 N N . THR B 1 244 ? 13.68 -11.531 4.949 1 98.19 244 THR B N 1
ATOM 4495 C CA . THR B 1 244 ? 14.805 -10.992 5.695 1 98.19 244 THR B CA 1
ATOM 4496 C C . THR B 1 244 ? 15.969 -11.977 5.707 1 98.19 244 THR B C 1
ATOM 4498 O O . THR B 1 244 ? 17.125 -11.594 5.473 1 98.19 244 THR B O 1
ATOM 4501 N N . ASN B 1 245 ? 15.641 -13.234 5.902 1 97.62 245 ASN B N 1
ATOM 4502 C CA . ASN B 1 245 ? 16.672 -14.281 5.875 1 97.62 245 ASN B CA 1
ATOM 4503 C C . ASN B 1 245 ? 17.375 -14.336 4.527 1 97.62 245 ASN B C 1
ATOM 4505 O O . ASN B 1 245 ? 18.609 -14.422 4.469 1 97.62 245 ASN B O 1
ATOM 4509 N N . VAL B 1 246 ? 16.625 -14.258 3.531 1 98.56 246 VAL B N 1
ATOM 4510 C CA . VAL B 1 246 ? 17.188 -14.328 2.184 1 98.56 246 VAL B CA 1
ATOM 4511 C C . VAL B 1 246 ? 18.047 -13.102 1.926 1 98.56 246 VAL B C 1
ATOM 4513 O O . VAL B 1 246 ? 19.156 -13.219 1.407 1 98.56 246 VAL B O 1
ATOM 4516 N N . LEU B 1 247 ? 17.562 -11.914 2.287 1 98.62 247 LEU B N 1
ATOM 4517 C CA . LEU B 1 247 ? 18.312 -10.68 2.084 1 98.62 247 LEU B CA 1
ATOM 4518 C C . LEU B 1 247 ? 19.625 -10.695 2.846 1 98.62 247 LEU B C 1
ATOM 4520 O O . LEU B 1 247 ? 20.656 -10.273 2.32 1 98.62 247 LEU B O 1
ATOM 4524 N N . MET B 1 248 ? 19.578 -11.25 4.031 1 98.25 248 MET B N 1
ATOM 4525 C CA . MET B 1 248 ? 20.797 -11.383 4.824 1 98.25 248 MET B CA 1
ATOM 4526 C C . MET B 1 248 ? 21.766 -12.359 4.172 1 98.25 248 MET B C 1
ATOM 4528 O O . MET B 1 248 ? 22.984 -12.125 4.172 1 98.25 248 MET B O 1
ATOM 4532 N N . HIS B 1 249 ? 21.219 -13.414 3.668 1 98.19 249 HIS B N 1
ATOM 4533 C CA . HIS B 1 249 ? 22.047 -14.375 2.943 1 98.19 249 HIS B CA 1
ATOM 4534 C C . HIS B 1 249 ? 22.75 -13.711 1.757 1 98.19 249 HIS B C 1
ATOM 4536 O O . HIS B 1 249 ? 23.938 -13.906 1.554 1 98.19 249 HIS B O 1
ATOM 4542 N N . ILE B 1 250 ? 22.047 -12.938 1.014 1 98.5 250 ILE B N 1
ATOM 4543 C CA . ILE B 1 250 ? 22.594 -12.25 -0.147 1 98.5 250 ILE B CA 1
ATOM 4544 C C . ILE B 1 250 ? 23.688 -11.281 0.301 1 98.5 250 ILE B C 1
ATOM 4546 O O . ILE B 1 250 ? 24.734 -11.164 -0.346 1 98.5 250 ILE B O 1
ATOM 4550 N N . GLN B 1 251 ? 23.406 -10.562 1.379 1 97.75 251 GLN B N 1
ATOM 4551 C CA . GLN B 1 251 ? 24.391 -9.633 1.916 1 97.75 251 GLN B CA 1
ATOM 4552 C C . GLN B 1 251 ? 25.734 -10.312 2.131 1 97.75 251 GLN B C 1
ATOM 4554 O O . GLN B 1 251 ? 26.797 -9.695 1.952 1 97.75 251 GLN B O 1
ATOM 4559 N N . GLY B 1 252 ? 25.75 -11.57 2.492 1 97.31 252 GLY B N 1
ATOM 4560 C CA . GLY B 1 252 ? 26.953 -12.336 2.748 1 97.31 252 GLY B CA 1
ATOM 4561 C C . GLY B 1 252 ? 27.891 -12.406 1.545 1 97.31 252 GLY B C 1
ATOM 4562 O O . GLY B 1 252 ? 29.109 -12.5 1.697 1 97.31 252 GLY B O 1
ATOM 4563 N N . TYR B 1 253 ? 27.344 -12.367 0.396 1 97.25 253 TYR B N 1
ATOM 4564 C CA . TYR B 1 253 ? 28.125 -12.445 -0.827 1 97.25 253 TYR B CA 1
ATOM 4565 C C . TYR B 1 253 ? 28.969 -11.195 -1.015 1 97.25 253 TYR B C 1
ATOM 4567 O O . TYR B 1 253 ? 29.938 -11.195 -1.79 1 97.25 253 TYR B O 1
ATOM 4575 N N . PHE B 1 254 ? 28.625 -10.094 -0.265 1 97.31 254 PHE B N 1
ATOM 4576 C CA . PHE B 1 254 ? 29.312 -8.828 -0.443 1 97.31 254 PHE B CA 1
ATOM 4577 C C . PHE B 1 254 ? 30.219 -8.523 0.752 1 97.31 254 PHE B C 1
ATOM 4579 O O . PHE B 1 254 ? 30.859 -7.473 0.81 1 97.31 254 PHE B O 1
ATOM 4586 N N . ARG B 1 255 ? 30.25 -9.398 1.66 1 95.56 255 ARG B N 1
ATOM 4587 C CA . ARG B 1 255 ? 30.906 -9.172 2.947 1 95.56 255 ARG B CA 1
ATOM 4588 C C . ARG B 1 255 ? 32.344 -8.711 2.758 1 95.56 255 ARG B C 1
ATOM 4590 O O . ARG B 1 255 ? 32.781 -7.758 3.406 1 95.56 255 ARG B O 1
ATOM 4597 N N . GLU B 1 256 ? 33.125 -9.289 1.861 1 96.5 256 GLU B N 1
ATOM 4598 C CA . GLU B 1 256 ? 34.562 -8.992 1.682 1 96.5 256 GLU B CA 1
ATOM 4599 C C . GLU B 1 256 ? 34.75 -7.742 0.822 1 96.5 256 GLU B C 1
ATOM 4601 O O . GLU B 1 256 ? 35.844 -7.176 0.786 1 96.5 256 GLU B O 1
ATOM 4606 N N . ARG B 1 257 ? 33.719 -7.375 0.162 1 97.12 257 ARG B N 1
ATOM 4607 C CA . ARG B 1 257 ? 33.844 -6.258 -0.771 1 97.12 257 ARG B CA 1
ATOM 4608 C C . ARG B 1 257 ? 33.406 -4.949 -0.114 1 97.12 257 ARG B C 1
ATOM 4610 O O . ARG B 1 257 ? 33.812 -3.869 -0.544 1 97.12 257 ARG B O 1
ATOM 4617 N N . LEU B 1 258 ? 32.594 -5.027 0.889 1 97.31 258 LEU B N 1
ATOM 4618 C CA . LEU B 1 258 ? 32.031 -3.846 1.543 1 97.31 258 LEU B CA 1
ATOM 4619 C C . LEU B 1 258 ? 32.844 -3.482 2.779 1 97.31 258 LEU B C 1
ATOM 4621 O O . LEU B 1 258 ? 33.344 -4.363 3.484 1 97.31 258 LEU B O 1
ATOM 4625 N N . ASN B 1 259 ? 33.031 -2.207 2.994 1 96.94 259 ASN B N 1
ATOM 4626 C CA . ASN B 1 259 ? 33.656 -1.772 4.246 1 96.94 259 ASN B CA 1
ATOM 4627 C C . ASN B 1 259 ? 32.656 -1.84 5.402 1 96.94 259 ASN B C 1
ATOM 4629 O O . ASN B 1 259 ? 31.484 -2.193 5.207 1 96.94 259 ASN B O 1
ATOM 4633 N N . SER B 1 260 ? 33.062 -1.578 6.598 1 97.06 260 SER B N 1
ATOM 4634 C CA . SER B 1 260 ? 32.281 -1.745 7.812 1 97.06 260 SER B CA 1
ATOM 4635 C C . SER B 1 260 ? 31.031 -0.86 7.781 1 97.06 260 SER B C 1
ATOM 4637 O O . SER B 1 260 ? 29.938 -1.296 8.164 1 97.06 260 SER B O 1
ATOM 4639 N N . ARG B 1 261 ? 31.156 0.316 7.352 1 96.56 261 ARG B N 1
ATOM 4640 C CA . ARG B 1 261 ? 30.031 1.243 7.289 1 96.56 261 ARG B CA 1
ATOM 4641 C C . ARG B 1 261 ? 28.953 0.748 6.312 1 96.56 261 ARG B C 1
ATOM 4643 O O . ARG B 1 261 ? 27.766 0.747 6.637 1 96.56 261 ARG B O 1
ATOM 4650 N N . GLN B 1 262 ? 29.391 0.335 5.148 1 97.5 262 GLN B N 1
ATOM 4651 C CA . GLN B 1 262 ? 28.5 -0.164 4.105 1 97.5 262 GLN B CA 1
ATOM 4652 C C . GLN B 1 262 ? 27.766 -1.414 4.57 1 97.5 262 GLN B C 1
ATOM 4654 O O . GLN B 1 262 ? 26.562 -1.551 4.344 1 97.5 262 GLN B O 1
ATOM 4659 N N . ARG B 1 263 ? 28.516 -2.316 5.219 1 97.94 263 ARG B N 1
ATOM 4660 C CA . ARG B 1 263 ? 27.891 -3.523 5.75 1 97.94 263 ARG B CA 1
ATOM 4661 C C . ARG B 1 263 ? 26.828 -3.178 6.789 1 97.94 263 ARG B C 1
ATOM 4663 O O . ARG B 1 263 ? 25.734 -3.75 6.777 1 97.94 263 ARG B O 1
ATOM 4670 N N . GLY B 1 264 ? 27.172 -2.248 7.656 1 97.94 264 GLY B N 1
ATOM 4671 C CA . GLY B 1 264 ? 26.234 -1.807 8.664 1 97.94 264 GLY B CA 1
ATOM 4672 C C . GLY B 1 264 ? 24.984 -1.173 8.078 1 97.94 264 GLY B C 1
ATOM 4673 O O . GLY B 1 264 ? 23.859 -1.455 8.516 1 97.94 264 GLY B O 1
ATOM 4674 N N . GLU B 1 265 ? 25.172 -0.364 7.078 1 97.88 265 GLU B N 1
ATOM 4675 C CA . GLU B 1 265 ? 24.062 0.295 6.402 1 97.88 265 GLU B CA 1
ATOM 4676 C C . GLU B 1 265 ? 23.141 -0.724 5.738 1 97.88 265 GLU B C 1
ATOM 4678 O O . GLU B 1 265 ? 21.922 -0.642 5.875 1 97.88 265 GLU B O 1
ATOM 4683 N N . LEU B 1 266 ? 23.734 -1.619 5.023 1 98.25 266 LEU B N 1
ATOM 4684 C CA . LEU B 1 266 ? 22.953 -2.645 4.348 1 98.25 266 LEU B CA 1
ATOM 4685 C C . LEU B 1 266 ? 22.172 -3.484 5.359 1 98.25 266 LEU B C 1
ATOM 4687 O O . LEU B 1 266 ? 20.984 -3.75 5.168 1 98.25 266 LEU B O 1
ATOM 4691 N N . ARG B 1 267 ? 22.812 -3.873 6.426 1 98.38 267 ARG B N 1
ATOM 4692 C CA . ARG B 1 267 ? 22.156 -4.605 7.5 1 98.38 267 ARG B CA 1
ATOM 4693 C C . ARG B 1 267 ? 20.984 -3.811 8.062 1 98.38 267 ARG B C 1
ATOM 4695 O O . ARG B 1 267 ? 19.891 -4.355 8.258 1 98.38 267 ARG B O 1
ATOM 4702 N N . ASP B 1 268 ? 21.172 -2.535 8.258 1 98.38 268 ASP B N 1
ATOM 4703 C CA . ASP B 1 268 ? 20.141 -1.685 8.82 1 98.38 268 ASP B CA 1
ATOM 4704 C C . ASP B 1 268 ? 18.938 -1.583 7.887 1 98.38 268 ASP B C 1
ATOM 4706 O O . ASP B 1 268 ? 17.781 -1.654 8.328 1 98.38 268 ASP B O 1
ATOM 4710 N N . VAL B 1 269 ? 19.203 -1.417 6.633 1 98.25 269 VAL B N 1
ATOM 4711 C CA . VAL B 1 269 ? 18.141 -1.313 5.645 1 98.25 269 VAL B CA 1
ATOM 4712 C C . VAL B 1 269 ? 17.312 -2.604 5.633 1 98.25 269 VAL B C 1
ATOM 4714 O O . VAL B 1 269 ? 16.078 -2.564 5.574 1 98.25 269 VAL B O 1
ATOM 4717 N N . ILE B 1 270 ? 17.953 -3.746 5.758 1 98.56 270 ILE B N 1
ATOM 4718 C CA . ILE B 1 270 ? 17.266 -5.039 5.781 1 98.56 270 ILE B CA 1
ATOM 4719 C C . ILE B 1 270 ? 16.453 -5.168 7.066 1 98.56 270 ILE B C 1
ATOM 4721 O O . ILE B 1 270 ? 15.305 -5.613 7.039 1 98.56 270 ILE B O 1
ATOM 4725 N N . LEU B 1 271 ? 17 -4.77 8.172 1 98.25 271 LEU B N 1
ATOM 4726 C CA . LEU B 1 271 ? 16.312 -4.867 9.453 1 98.25 271 LEU B CA 1
ATOM 4727 C C . LEU B 1 271 ? 15.133 -3.9 9.508 1 98.25 271 LEU B C 1
ATOM 4729 O O . LEU B 1 271 ? 14.109 -4.195 10.133 1 98.25 271 LEU B O 1
ATOM 4733 N N . HIS B 1 272 ? 15.234 -2.756 8.898 1 97.56 272 HIS B N 1
ATOM 4734 C CA . HIS B 1 272 ? 14.117 -1.819 8.82 1 97.56 272 HIS B CA 1
ATOM 4735 C C . HIS B 1 272 ? 12.984 -2.383 7.973 1 97.56 272 HIS B C 1
ATOM 4737 O O . HIS B 1 272 ? 11.805 -2.131 8.258 1 97.56 272 HIS B O 1
ATOM 4743 N N . TYR B 1 273 ? 13.352 -3.133 6.93 1 97.5 273 TYR B N 1
ATOM 4744 C CA . TYR B 1 273 ? 12.312 -3.879 6.223 1 97.5 273 TYR B CA 1
ATOM 4745 C C . TYR B 1 273 ? 11.625 -4.875 7.148 1 97.5 273 TYR B C 1
ATOM 4747 O O . TYR B 1 273 ? 10.398 -4.934 7.207 1 97.5 273 TYR B O 1
ATOM 4755 N N . ARG B 1 274 ? 12.383 -5.648 7.875 1 97.38 274 ARG B N 1
ATOM 4756 C CA . ARG B 1 274 ? 11.844 -6.641 8.805 1 97.38 274 ARG B CA 1
ATOM 4757 C C . ARG B 1 274 ? 10.875 -5.992 9.789 1 97.38 274 ARG B C 1
ATOM 4759 O O . ARG B 1 274 ? 9.82 -6.562 10.094 1 97.38 274 ARG B O 1
ATOM 4766 N N . ALA B 1 275 ? 11.203 -4.789 10.164 1 96 275 ALA B N 1
ATOM 4767 C CA . A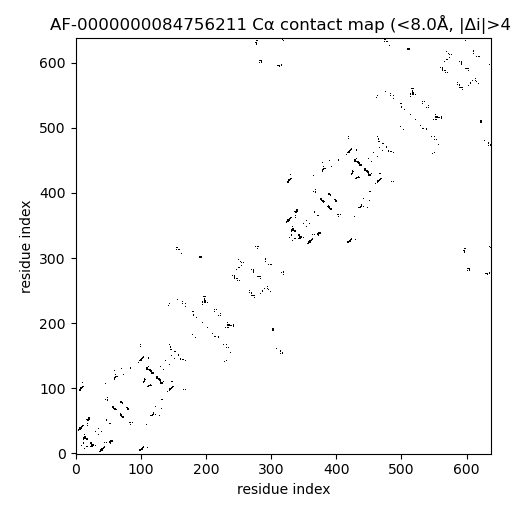LA B 1 275 ? 10.43 -4.082 11.18 1 96 275 ALA B CA 1
ATOM 4768 C C . ALA B 1 275 ? 9.227 -3.377 10.562 1 96 275 ALA B C 1
ATOM 4770 O O . ALA B 1 275 ? 8.422 -2.77 11.273 1 96 275 ALA B O 1
ATOM 4771 N N . GLY B 1 276 ? 9.094 -3.418 9.289 1 94.19 276 GLY B N 1
ATOM 4772 C CA . GLY B 1 276 ? 7.957 -2.789 8.625 1 94.19 276 GLY B CA 1
ATOM 4773 C C . GLY B 1 276 ? 8.148 -1.303 8.398 1 94.19 276 GLY B C 1
ATOM 4774 O O . GLY B 1 276 ? 7.188 -0.58 8.133 1 94.19 276 GLY B O 1
ATOM 4775 N N . LEU B 1 277 ? 9.375 -0.795 8.461 1 94.62 277 LEU B N 1
ATOM 4776 C CA . LEU B 1 277 ? 9.672 0.625 8.297 1 94.62 277 LEU B CA 1
ATOM 4777 C C . LEU B 1 277 ? 10.047 0.939 6.855 1 94.62 277 LEU B C 1
ATOM 4779 O O . LEU B 1 277 ? 9.977 2.094 6.426 1 94.62 277 LEU B O 1
ATOM 4783 N N . LEU B 1 278 ? 10.5 -0.067 6.18 1 95.81 278 LEU B N 1
ATOM 4784 C CA . LEU B 1 278 ? 10.844 0.039 4.766 1 95.81 278 LEU B CA 1
ATOM 4785 C C . LEU B 1 278 ? 10.188 -1.079 3.963 1 95.81 278 LEU B C 1
ATOM 4787 O O . LEU B 1 278 ? 9.922 -2.16 4.496 1 95.81 278 LEU B O 1
ATOM 4791 N N . PRO B 1 279 ? 9.867 -0.82 2.674 1 95.69 279 PRO B N 1
ATOM 4792 C CA . PRO B 1 279 ? 9.43 -1.911 1.8 1 95.69 279 PRO B CA 1
ATOM 4793 C C . PRO B 1 279 ? 10.586 -2.799 1.339 1 95.69 279 PRO B C 1
ATOM 4795 O O . PRO B 1 279 ? 11.742 -2.395 1.412 1 95.69 279 PRO B O 1
ATOM 4798 N N . ILE B 1 280 ? 10.266 -3.928 0.856 1 96.62 280 ILE B N 1
ATOM 4799 C CA . ILE B 1 280 ? 11.281 -4.887 0.43 1 96.62 280 ILE B CA 1
ATOM 4800 C C . ILE B 1 280 ? 12.125 -4.285 -0.691 1 96.62 280 ILE B C 1
ATOM 4802 O O . ILE B 1 280 ? 13.297 -4.621 -0.838 1 96.62 280 ILE B O 1
ATOM 4806 N N . LEU B 1 281 ? 11.562 -3.336 -1.422 1 96.69 281 LEU B N 1
ATOM 4807 C CA . LEU B 1 281 ? 12.242 -2.771 -2.584 1 96.69 281 LEU B CA 1
ATOM 4808 C C . LEU B 1 281 ? 13.391 -1.862 -2.154 1 96.69 281 LEU B C 1
ATOM 4810 O O . LEU B 1 281 ? 14.273 -1.553 -2.957 1 96.69 281 LEU B O 1
ATOM 4814 N N . ALA B 1 282 ? 13.414 -1.466 -0.888 1 97 282 ALA B N 1
ATOM 4815 C CA . ALA B 1 282 ? 14.523 -0.648 -0.401 1 97 282 ALA B CA 1
ATOM 4816 C C . ALA B 1 282 ? 15.812 -1.463 -0.314 1 97 282 ALA B C 1
ATOM 4818 O O . ALA B 1 282 ? 16.797 -1.162 -1 1 97 282 ALA B O 1
ATOM 4819 N N . PRO B 1 283 ? 15.82 -2.543 0.427 1 98.06 283 PRO B N 1
ATOM 4820 C CA . PRO B 1 283 ? 17.047 -3.344 0.447 1 98.06 283 PRO B CA 1
ATOM 4821 C C . PRO B 1 283 ? 17.359 -3.969 -0.909 1 98.06 283 PRO B C 1
ATOM 4823 O O . PRO B 1 283 ? 18.531 -4.145 -1.252 1 98.06 283 PRO B O 1
ATOM 4826 N N . LEU B 1 284 ? 16.344 -4.277 -1.683 1 97.88 284 LEU B N 1
ATOM 4827 C CA . LEU B 1 284 ? 16.609 -4.844 -3.002 1 97.88 284 LEU B CA 1
ATOM 4828 C C . LEU B 1 284 ? 17.312 -3.834 -3.896 1 97.88 284 LEU B C 1
ATOM 4830 O O . LEU B 1 284 ? 18.188 -4.203 -4.688 1 97.88 284 LEU B O 1
ATOM 4834 N N . THR B 1 285 ? 16.938 -2.572 -3.775 1 97.75 285 THR B N 1
ATOM 4835 C CA . THR B 1 285 ? 17.578 -1.516 -4.547 1 97.75 285 THR B CA 1
ATOM 4836 C C . THR B 1 285 ? 19.047 -1.406 -4.18 1 97.75 285 THR B C 1
ATOM 4838 O O . THR B 1 285 ? 19.906 -1.332 -5.059 1 97.75 285 THR B O 1
ATOM 4841 N N . LEU B 1 286 ? 19.312 -1.441 -2.908 1 98.25 286 LEU B N 1
ATOM 4842 C CA . LEU B 1 286 ? 20.688 -1.339 -2.447 1 98.25 286 LEU B CA 1
ATOM 4843 C C . LEU B 1 286 ? 21.5 -2.574 -2.844 1 98.25 286 LEU B C 1
ATOM 4845 O O . LEU B 1 286 ? 22.656 -2.467 -3.246 1 98.25 286 LEU B O 1
ATOM 4849 N N . LEU B 1 287 ? 20.875 -3.75 -2.777 1 98.44 287 LEU B N 1
ATOM 4850 C CA . LEU B 1 287 ? 21.547 -4.988 -3.16 1 98.44 287 LEU B CA 1
ATOM 4851 C C . LEU B 1 287 ? 21.828 -5.012 -4.66 1 98.44 287 LEU B C 1
ATOM 4853 O O . LEU B 1 287 ? 22.891 -5.461 -5.09 1 98.44 287 LEU B O 1
ATOM 4857 N N . LYS B 1 288 ? 20.891 -4.555 -5.445 1 97.81 288 LYS B N 1
ATOM 4858 C CA . LYS B 1 288 ? 21.125 -4.469 -6.883 1 97.81 288 LYS B CA 1
ATOM 4859 C C . LYS B 1 288 ? 22.266 -3.512 -7.211 1 97.81 288 LYS B C 1
ATOM 4861 O O . LYS B 1 288 ? 23.031 -3.754 -8.141 1 97.81 288 LYS B O 1
ATOM 4866 N N . HIS B 1 289 ? 22.359 -2.436 -6.461 1 97.94 289 HIS B N 1
ATOM 4867 C CA . HIS B 1 289 ? 23.469 -1.506 -6.602 1 97.94 289 HIS B CA 1
ATOM 4868 C C . HIS B 1 289 ? 24.812 -2.209 -6.371 1 97.94 289 HIS B C 1
ATOM 4870 O O . HIS B 1 289 ? 25.719 -2.104 -7.195 1 97.94 289 HIS B O 1
ATOM 4876 N N . TYR B 1 290 ? 24.906 -2.951 -5.305 1 98 290 TYR B N 1
ATOM 4877 C CA . TYR B 1 290 ? 26.141 -3.639 -4.984 1 98 290 TYR B CA 1
ATOM 4878 C C . TYR B 1 290 ? 26.438 -4.75 -5.988 1 98 290 TYR B C 1
ATOM 4880 O O . TYR B 1 290 ? 27.594 -5 -6.336 1 98 290 TYR B O 1
ATOM 4888 N N . LEU B 1 291 ? 25.359 -5.41 -6.426 1 98 291 LEU B N 1
ATOM 4889 C CA . LEU B 1 291 ? 25.547 -6.453 -7.43 1 98 291 LEU B CA 1
ATOM 4890 C C . LEU B 1 291 ? 26.109 -5.879 -8.719 1 98 291 LEU B C 1
ATOM 4892 O O . LEU B 1 291 ? 26.906 -6.527 -9.398 1 98 291 LEU B O 1
ATOM 4896 N N . ALA B 1 292 ? 25.688 -4.703 -9.055 1 96.81 292 ALA B N 1
ATOM 4897 C CA . ALA B 1 292 ? 26.219 -4.023 -10.234 1 96.81 292 ALA B CA 1
ATOM 4898 C C . ALA B 1 292 ? 27.672 -3.611 -10.016 1 96.81 292 ALA B C 1
ATOM 4900 O O . ALA B 1 292 ? 28.5 -3.684 -10.93 1 96.81 292 ALA B O 1
ATOM 4901 N N . GLU B 1 293 ? 28.047 -3.209 -8.812 1 96.5 293 GLU B N 1
ATOM 4902 C CA . GLU B 1 293 ? 29.406 -2.793 -8.469 1 96.5 293 GLU B CA 1
ATOM 4903 C C . GLU B 1 293 ? 30.344 -3.994 -8.359 1 96.5 293 GLU B C 1
ATOM 4905 O O . GLU B 1 293 ? 31.5 -3.918 -8.766 1 96.5 293 GLU B O 1
ATOM 4910 N N . TYR B 1 294 ? 29.812 -5.008 -7.824 1 97.38 294 TYR B N 1
ATOM 4911 C CA . TYR B 1 294 ? 30.562 -6.242 -7.598 1 97.38 294 TYR B CA 1
ATOM 4912 C C . TYR B 1 294 ? 29.812 -7.445 -8.141 1 97.38 294 TYR B C 1
ATOM 4914 O O . TYR B 1 294 ? 29.234 -8.219 -7.371 1 97.38 294 TYR B O 1
ATOM 4922 N N . PRO B 1 295 ? 29.922 -7.641 -9.414 1 97 295 PRO B N 1
ATOM 4923 C CA . PRO B 1 295 ? 29.141 -8.711 -10.039 1 97 295 PRO B CA 1
ATOM 4924 C C . PRO B 1 295 ? 29.453 -10.086 -9.453 1 97 295 PRO B C 1
ATOM 4926 O O . PRO B 1 295 ? 30.609 -10.383 -9.148 1 97 295 PRO B O 1
ATOM 4929 N N . ASP B 1 296 ? 28.422 -10.836 -9.195 1 97.19 296 ASP B N 1
ATOM 4930 C CA . ASP B 1 296 ? 28.484 -12.234 -8.789 1 97.19 296 ASP B CA 1
ATOM 4931 C C . ASP B 1 296 ? 27.688 -13.117 -9.75 1 97.19 296 ASP B C 1
ATOM 4933 O O . ASP B 1 296 ? 26.469 -12.922 -9.914 1 97.19 296 ASP B O 1
ATOM 4937 N N . ARG B 1 297 ? 28.359 -14.07 -10.305 1 96.38 297 ARG B N 1
ATOM 4938 C CA . ARG B 1 297 ? 27.766 -14.875 -11.375 1 96.38 297 ARG B CA 1
ATOM 4939 C C . ARG B 1 297 ? 26.547 -15.633 -10.875 1 96.38 297 ARG B C 1
ATOM 4941 O O . ARG B 1 297 ? 25.562 -15.773 -11.602 1 96.38 297 ARG B O 1
ATOM 4948 N N . TYR B 1 298 ? 26.562 -16.156 -9.727 1 97.19 298 TYR B N 1
ATOM 4949 C CA . TYR B 1 298 ? 25.438 -16.891 -9.148 1 97.19 298 TYR B CA 1
ATOM 4950 C C . TYR B 1 298 ? 24.266 -15.961 -8.852 1 97.19 298 TYR B C 1
ATOM 4952 O O . TYR B 1 298 ? 23.141 -16.219 -9.297 1 97.19 298 TYR B O 1
ATOM 4960 N N . LEU B 1 299 ? 24.484 -14.828 -8.195 1 97.81 299 LEU B N 1
ATOM 4961 C CA . LEU B 1 299 ? 23.422 -13.898 -7.793 1 97.81 299 LEU B CA 1
ATOM 4962 C C . LEU B 1 299 ? 22.766 -13.273 -9.016 1 97.81 299 LEU B C 1
ATOM 4964 O O . LEU B 1 299 ? 21.562 -13.023 -9.008 1 97.81 299 LEU B O 1
ATOM 4968 N N . GLN B 1 300 ? 23.5 -13.055 -9.992 1 97.38 300 GLN B N 1
ATOM 4969 C CA . GLN B 1 300 ? 22.984 -12.414 -11.195 1 97.38 300 GLN B CA 1
ATOM 4970 C C . GLN B 1 300 ? 21.938 -13.297 -11.883 1 97.38 300 GLN B C 1
ATOM 4972 O O . GLN B 1 300 ? 21.094 -12.797 -12.633 1 97.38 300 GLN B O 1
ATOM 4977 N N . THR B 1 301 ? 22 -14.547 -11.617 1 97.31 301 THR B N 1
ATOM 4978 C CA . THR B 1 301 ? 21.078 -15.461 -12.289 1 97.31 301 THR B CA 1
ATOM 4979 C C . THR B 1 301 ? 19.828 -15.672 -11.453 1 97.31 301 THR B C 1
ATOM 4981 O O . THR B 1 301 ? 18.844 -16.25 -11.93 1 97.31 301 THR B O 1
ATOM 4984 N N . GLN B 1 302 ? 19.844 -15.227 -10.273 1 98.38 302 GLN B N 1
ATOM 4985 C CA . GLN B 1 302 ? 18.766 -15.562 -9.344 1 98.38 302 GLN B CA 1
ATOM 4986 C C . GLN B 1 302 ? 17.453 -14.898 -9.75 1 98.38 302 GLN B C 1
ATOM 4988 O O . GLN B 1 302 ? 17.406 -13.68 -9.93 1 98.38 302 GLN B O 1
ATOM 4993 N N . ASN B 1 303 ? 16.391 -15.719 -9.789 1 97.94 303 ASN B N 1
ATOM 4994 C CA . ASN B 1 303 ? 15.039 -15.258 -10.125 1 97.94 303 ASN B CA 1
ATOM 4995 C C . ASN B 1 303 ? 14.469 -14.352 -9.031 1 97.94 303 ASN B C 1
ATOM 4997 O O . ASN B 1 303 ? 13.531 -13.594 -9.281 1 97.94 303 ASN B O 1
ATOM 5001 N N . TYR B 1 304 ? 15.039 -14.328 -7.879 1 98.12 304 TYR B N 1
ATOM 5002 C CA . TYR B 1 304 ? 14.57 -13.602 -6.707 1 98.12 304 TYR B CA 1
ATOM 5003 C C . TYR B 1 304 ? 14.516 -12.102 -6.977 1 98.12 304 TYR B C 1
ATOM 5005 O O . TYR B 1 304 ? 13.617 -11.414 -6.496 1 98.12 304 TYR B O 1
ATOM 5013 N N . PHE B 1 305 ? 15.422 -11.602 -7.836 1 97.38 305 PHE B N 1
ATOM 5014 C CA . PHE B 1 305 ? 15.523 -10.172 -8.102 1 97.38 305 PHE B CA 1
ATOM 5015 C C . PHE B 1 305 ? 14.484 -9.734 -9.125 1 97.38 305 PHE B C 1
ATOM 5017 O O . PHE B 1 305 ? 14.047 -8.586 -9.125 1 97.38 305 PHE B O 1
ATOM 5024 N N . ASP B 1 306 ? 14.102 -10.633 -9.992 1 96.19 306 ASP B N 1
ATOM 5025 C CA . ASP B 1 306 ? 13.164 -10.32 -11.07 1 96.19 306 ASP B CA 1
ATOM 5026 C C . ASP B 1 306 ? 12.258 -11.508 -11.375 1 96.19 306 ASP B C 1
ATOM 5028 O O . ASP B 1 306 ? 12.352 -12.102 -12.445 1 96.19 306 ASP B O 1
ATOM 5032 N N . PRO B 1 307 ? 11.297 -11.766 -10.508 1 97.12 307 PRO B N 1
ATOM 5033 C CA . PRO B 1 307 ? 10.5 -12.992 -10.625 1 97.12 307 PRO B CA 1
ATOM 5034 C C . PRO B 1 307 ? 9.398 -12.875 -11.672 1 97.12 307 PRO B C 1
ATOM 5036 O O . PRO B 1 307 ? 8.836 -13.891 -12.094 1 97.12 307 PRO B O 1
ATOM 5039 N N . TYR B 1 308 ? 9.016 -11.734 -12.109 1 97.38 308 TYR B N 1
ATOM 5040 C CA . TYR B 1 308 ? 7.992 -11.414 -13.102 1 97.38 308 TYR B CA 1
ATOM 5041 C C . TYR B 1 308 ? 8.289 -10.086 -13.789 1 97.38 308 TYR B C 1
ATOM 5043 O O . TYR B 1 308 ? 9.242 -9.398 -13.422 1 97.38 308 TYR B O 1
ATOM 5051 N N . PRO B 1 309 ? 7.609 -9.789 -14.891 1 96.62 309 PRO B N 1
ATOM 5052 C CA . PRO B 1 309 ? 7.871 -8.516 -15.562 1 96.62 309 PRO B CA 1
ATOM 5053 C C . PRO B 1 309 ? 7.789 -7.32 -14.609 1 96.62 309 PRO B C 1
ATOM 5055 O O . PRO B 1 309 ? 6.801 -7.168 -13.891 1 96.62 309 PRO B O 1
ATOM 5058 N N . GLN B 1 310 ? 8.797 -6.473 -14.695 1 94.19 310 GLN B N 1
ATOM 5059 C CA . GLN B 1 310 ? 8.953 -5.363 -13.766 1 94.19 310 GLN B CA 1
ATOM 5060 C C . GLN B 1 310 ? 7.77 -4.398 -13.852 1 94.19 310 GLN B C 1
ATOM 5062 O O . GLN B 1 310 ? 7.387 -3.789 -12.852 1 94.19 310 GLN B O 1
ATOM 5067 N N . ALA B 1 311 ? 7.195 -4.336 -15 1 95.06 311 ALA B N 1
ATOM 5068 C CA . ALA B 1 311 ? 6.102 -3.398 -15.258 1 95.06 311 ALA B CA 1
ATOM 5069 C C . ALA B 1 311 ? 4.887 -3.723 -14.398 1 95.06 311 ALA B C 1
ATOM 5071 O O . ALA B 1 311 ? 4.023 -2.869 -14.188 1 95.06 311 ALA B O 1
ATOM 5072 N N . LEU B 1 312 ? 4.809 -4.938 -13.867 1 96.06 312 LEU B N 1
ATOM 5073 C CA . LEU B 1 312 ? 3.689 -5.328 -13.016 1 96.06 312 LEU B CA 1
ATOM 5074 C C . LEU B 1 312 ? 3.809 -4.691 -11.633 1 96.06 312 LEU B C 1
ATOM 5076 O O . LEU B 1 312 ? 2.809 -4.539 -10.93 1 96.06 312 LEU B O 1
ATOM 5080 N N . ALA B 1 313 ? 4.98 -4.367 -11.188 1 94.31 313 ALA B N 1
ATOM 5081 C CA . ALA B 1 313 ? 5.254 -3.633 -9.953 1 94.31 313 ALA B CA 1
ATOM 5082 C C . ALA B 1 313 ? 4.48 -4.227 -8.773 1 94.31 313 ALA B C 1
ATOM 5084 O O . ALA B 1 313 ? 3.812 -3.5 -8.039 1 94.31 313 ALA B O 1
ATOM 5085 N N . LEU B 1 314 ? 4.57 -5.52 -8.547 1 95.62 314 LEU B N 1
ATOM 5086 C CA . LEU B 1 314 ? 3.695 -6.215 -7.609 1 95.62 314 LEU B CA 1
ATOM 5087 C C . LEU B 1 314 ? 4.242 -6.125 -6.188 1 95.62 314 LEU B C 1
ATOM 5089 O O . LEU B 1 314 ? 3.549 -6.477 -5.23 1 95.62 314 LEU B O 1
ATOM 5093 N N . ARG B 1 315 ? 5.457 -5.594 -6.047 1 94.31 315 ARG B N 1
ATOM 5094 C CA . ARG B 1 315 ? 6.051 -5.535 -4.715 1 94.31 315 ARG B CA 1
ATOM 5095 C C . ARG B 1 315 ? 5.848 -4.16 -4.086 1 94.31 315 ARG B C 1
ATOM 5097 O O . ARG B 1 315 ? 6.258 -3.928 -2.945 1 94.31 315 ARG B O 1
ATOM 5104 N N . LEU B 1 316 ? 5.184 -3.248 -4.73 1 90.44 316 LEU B N 1
ATOM 5105 C CA . LEU B 1 316 ? 4.895 -1.922 -4.195 1 90.44 316 LEU B CA 1
ATOM 5106 C C . LEU B 1 316 ? 3.99 -2.014 -2.973 1 90.44 316 LEU B C 1
ATOM 5108 O O . LEU B 1 316 ? 4.152 -1.252 -2.018 1 90.44 316 LEU B O 1
ATOM 5112 N N . GLY B 1 317 ? 3.074 -2.963 -3.004 1 78.88 317 GLY B N 1
ATOM 5113 C CA . GLY B 1 317 ? 2.076 -3.039 -1.949 1 78.88 317 GLY B CA 1
ATOM 5114 C C . GLY B 1 317 ? 2.328 -4.168 -0.968 1 78.88 317 GLY B C 1
ATOM 5115 O O . GLY B 1 317 ? 1.495 -4.445 -0.103 1 78.88 317 GLY B O 1
ATOM 5116 N N . VAL B 1 318 ? 3.541 -4.855 -1.149 1 73.81 318 VAL B N 1
ATOM 5117 C CA . VAL B 1 318 ? 3.781 -6.051 -0.35 1 73.81 318 VAL B CA 1
ATOM 5118 C C . VAL B 1 318 ? 4.582 -5.688 0.897 1 73.81 318 VAL B C 1
ATOM 5120 O O . VAL B 1 318 ? 5.59 -4.98 0.81 1 73.81 318 VAL B O 1
ATOM 5123 N N . ASN B 1 319 ? 3.895 -5.418 2.133 1 65.25 319 ASN B N 1
ATOM 5124 C CA . ASN B 1 319 ? 4.551 -5.035 3.377 1 65.25 319 ASN B CA 1
ATOM 5125 C C . ASN B 1 319 ? 5.461 -6.141 3.898 1 65.25 319 ASN B C 1
ATOM 5127 O O . ASN B 1 319 ? 5.152 -7.324 3.75 1 65.25 319 ASN B O 1
#

Sequence (638 aa):
MNKQPVIGISGCLTGSSVRFDGGHKRLPFAMDELAPWVTFKPICPEMAIGLSSPRPALRLVRTDEGEIQMRFSSEPHDDVTGKMADFTAGYLPGLGELAGFIVCAKSPSCGMERVRLYDEKGNRGRKEGTGLFTHALMEAYPWLPVEEDGRLHDPQLRENFVERLFALHELNTLRANGLTRRALMDFHSRYKLQLLAHHQAGYREIGPFVASMHQWQDLDAFFVAYRDKLMAILKNTASRKNHTNVLMHIQGYFRERLNSRQRGELRDVILHYRAGLLPILAPLTLLKHYLAEYPDRYLQTQNYFDPYPQALALRLGVNMNKQPVIGISGCLTGSSVRFDGGHKRLPFAMDELAPWVTFKPICPEMAIGLSSPRPALRLVRTDEGEIQMRFSSEPHDDVTGKMADFTAGYLPGLGELAGFIVCAKSPSCGMERVRLYDEKGNRGRKEGTGLFTHALMEAYPWLPVEEDGRLHDPQLRENFVERLFALHELNTLRANGLTRRALMDFHSRYKLQLLAHHQAGYREIGPFVASMHQWQDLDAFFVAYRDKLMAILKNTASRKNHTNVLMHIQGYFRERLNSRQRGELRDVILHYRAGLLPILAPLTLLKHYLAEYPDRYLQTQNYFDPYPQALALRLGVN

pLDDT: mean 96.0, std 5.12, range [40.16, 98.81]